Protein AF-A0A7U6Y5M6-F1 (afdb_monomer_lite)

Radius of gyration: 29.59 Å; chains: 1; bounding box: 92×68×70 Å

pLDDT: mean 80.21, std 17.43, range [28.12, 98.0]

Secondary structure (DSSP, 8-state):
--HHHHHHHHHHHHHHH----B-EE-TTS-EEBTTTB-SEEE-TTS-EEE-TTHHHHHHHTT-PPPHHHHHHHHHHHHHHH-TTSTTHHHHHHHHHHTTTT-B--SHHHHHHHHHHHHHHHHHHHHHHH-HHHHHTS-HHHHHHHHHHHHH-HHHHHHHHHHHHHHHHTT-HHHHHHHHHHHHHHTT-HHHHHHHHHHHS-TT-TTEEEPPTT--HHHHHHHHTS-HHHHHHH-TTS-TT----TT-EEEPPS-GGG-S-------------S---------PPP-HHHHHHHHHHHSPPS-HHHHHHHS-GGG--HHHHHHHHHHHHH----HHHHHHHHHHHHHHHHHHH-S---EE-TTS-EEE---PPPPPPPSSPPPPHHHHH-TTHHHHHHHHHHHHHHH-HHHHHHHHHHHHHHHTTTTSPPPP-SS---HHHHHHHHHHHHHHHHHHHHHHHHHHHHHHHHTSPPPHHHHHHHHHHHHGGGG-S-TT-THHHHHHHHHHHHHHHHH-TT--PPP-SS---HHHHHHHHHHHHHH-HHHHHHHHHHHHT--

Structure (mmCIF, N/CA/C/O backbone):
data_AF-A0A7U6Y5M6-F1
#
_entry.id   AF-A0A7U6Y5M6-F1
#
loop_
_atom_site.group_PDB
_atom_site.id
_atom_site.type_symbol
_atom_site.label_atom_id
_atom_site.label_alt_id
_atom_site.label_comp_id
_atom_site.label_asym_id
_atom_site.label_entity_id
_atom_site.label_seq_id
_atom_site.pdbx_PDB_ins_code
_atom_site.Cartn_x
_atom_site.Cartn_y
_atom_site.Cartn_z
_atom_site.occupancy
_atom_site.B_iso_or_equiv
_atom_site.auth_seq_id
_atom_site.auth_comp_id
_atom_site.auth_asym_id
_atom_site.auth_atom_id
_atom_site.pdbx_PDB_model_num
ATOM 1 N N . MET A 1 1 ? -6.487 -18.569 -28.198 1.00 54.25 1 MET A N 1
ATOM 2 C CA . MET A 1 1 ? -6.054 -18.170 -26.844 1.00 54.25 1 MET A CA 1
ATOM 3 C C . MET A 1 1 ? -6.313 -16.681 -26.712 1.00 54.25 1 MET A C 1
ATOM 5 O O . MET A 1 1 ? -5.914 -15.961 -27.619 1.00 54.25 1 MET A O 1
ATOM 9 N N . SER A 1 2 ? -7.084 -16.229 -25.718 1.00 62.69 2 SER A N 1
ATOM 10 C CA . SER A 1 2 ? -7.496 -14.820 -25.668 1.00 62.69 2 SER A CA 1
ATOM 11 C C . SER A 1 2 ? -6.313 -13.929 -25.288 1.00 62.69 2 SER A C 1
ATOM 13 O O . SER A 1 2 ? -5.571 -14.224 -24.351 1.00 62.69 2 SER A O 1
ATOM 15 N N . GLU A 1 3 ? -6.159 -12.817 -26.003 1.00 73.50 3 GLU A N 1
ATOM 16 C CA . GLU A 1 3 ? -5.214 -11.735 -25.692 1.00 73.50 3 GLU A CA 1
ATOM 17 C C . GLU A 1 3 ? -5.324 -11.286 -24.218 1.00 73.50 3 GLU A C 1
ATOM 19 O O . GLU A 1 3 ? -4.332 -10.963 -23.574 1.00 73.50 3 GLU A O 1
ATOM 24 N N . GLN A 1 4 ? -6.516 -11.430 -23.629 1.00 75.62 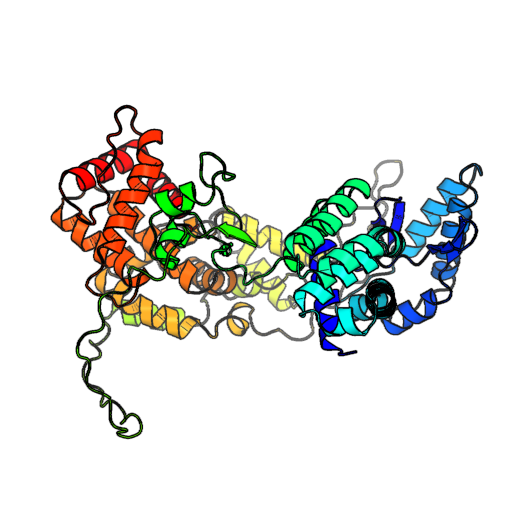4 GLN A N 1
ATOM 25 C CA . GLN A 1 4 ? -6.796 -11.185 -22.215 1.00 75.62 4 GLN A CA 1
ATOM 26 C C . GLN A 1 4 ? -5.965 -12.036 -21.233 1.00 75.62 4 GLN A C 1
ATOM 28 O O . GLN A 1 4 ? -5.521 -11.501 -20.219 1.00 75.62 4 GLN A O 1
ATOM 33 N N . ILE A 1 5 ? -5.726 -13.332 -21.491 1.00 81.94 5 ILE A N 1
ATOM 34 C CA . ILE A 1 5 ? -4.918 -14.173 -20.577 1.00 81.94 5 ILE A CA 1
ATOM 35 C C . ILE A 1 5 ? -3.446 -13.759 -20.636 1.00 81.94 5 ILE A C 1
ATOM 37 O O . ILE A 1 5 ? -2.787 -13.697 -19.598 1.00 81.94 5 ILE A O 1
ATOM 41 N N . ARG A 1 6 ? -2.942 -13.436 -21.833 1.00 85.62 6 ARG A N 1
ATOM 42 C CA . ARG A 1 6 ? -1.566 -12.963 -22.035 1.00 85.62 6 ARG A CA 1
ATOM 43 C C . ARG A 1 6 ? -1.309 -11.687 -21.232 1.00 85.62 6 ARG A C 1
ATOM 45 O O . ARG A 1 6 ? -0.311 -11.599 -20.523 1.00 85.62 6 ARG A O 1
ATOM 52 N N . ASP A 1 7 ? -2.239 -10.743 -21.294 1.00 84.69 7 ASP A N 1
ATOM 53 C CA . ASP A 1 7 ? -2.143 -9.447 -20.617 1.00 84.69 7 ASP A CA 1
ATOM 54 C C . ASP A 1 7 ? -2.184 -9.584 -19.098 1.00 84.69 7 ASP A C 1
ATOM 56 O O . ASP A 1 7 ? -1.364 -9.005 -18.382 1.00 84.69 7 ASP A O 1
ATOM 60 N N . LYS A 1 8 ? -3.104 -10.407 -18.595 1.00 85.69 8 LYS A N 1
ATOM 61 C CA . LYS A 1 8 ? -3.222 -10.669 -17.160 1.00 85.69 8 LYS A CA 1
ATOM 62 C C . LYS A 1 8 ? -2.020 -11.437 -16.619 1.00 85.69 8 LYS A C 1
ATOM 64 O O . LYS A 1 8 ? -1.556 -11.141 -15.517 1.00 85.69 8 LYS A O 1
ATOM 69 N N . LEU A 1 9 ? -1.472 -12.371 -17.397 1.00 88.06 9 LEU A N 1
ATOM 70 C CA . LEU A 1 9 ? -0.254 -13.084 -17.025 1.00 88.06 9 LEU A CA 1
ATOM 71 C C . LEU A 1 9 ? 0.956 -12.149 -17.008 1.00 88.06 9 LEU A C 1
ATOM 73 O O . LEU A 1 9 ? 1.715 -12.181 -16.043 1.00 88.06 9 LEU A O 1
ATOM 77 N N . PHE A 1 10 ? 1.096 -11.271 -18.004 1.00 88.19 10 PHE A N 1
ATOM 78 C CA . PHE A 1 10 ? 2.129 -10.235 -18.011 1.00 88.19 10 PHE A CA 1
ATOM 79 C C . PHE A 1 10 ? 2.061 -9.363 -16.748 1.00 88.19 10 PHE A C 1
ATOM 81 O O . PHE A 1 10 ? 3.054 -9.251 -16.032 1.00 88.19 10 PHE A O 1
ATOM 88 N N . ASN A 1 11 ? 0.882 -8.831 -16.410 1.00 84.44 11 ASN A N 1
ATOM 89 C CA . ASN A 1 11 ? 0.695 -8.002 -15.214 1.00 84.44 11 ASN A CA 1
ATOM 90 C C . ASN A 1 11 ? 1.017 -8.763 -13.917 1.00 84.44 11 ASN A C 1
ATOM 92 O O . ASN A 1 11 ? 1.642 -8.218 -13.006 1.00 84.44 11 ASN A O 1
ATOM 96 N N . LYS A 1 12 ? 0.644 -10.047 -13.838 1.00 82.12 12 LYS A N 1
ATOM 97 C CA . LYS A 1 12 ? 0.982 -10.899 -12.690 1.00 82.12 12 LYS A CA 1
ATOM 98 C C . LYS A 1 12 ? 2.494 -11.095 -12.554 1.00 82.12 12 LYS A C 1
ATOM 100 O O . LYS A 1 12 ? 3.031 -11.005 -11.452 1.00 82.12 12 LYS A O 1
ATOM 105 N N . LEU A 1 13 ? 3.189 -11.353 -13.661 1.00 83.38 13 LEU A N 1
ATOM 106 C CA . LEU A 1 13 ? 4.645 -11.506 -13.673 1.00 83.38 13 LEU A CA 1
ATOM 107 C C . LEU A 1 13 ? 5.350 -10.189 -13.315 1.00 83.38 13 LEU A C 1
ATOM 109 O O . LEU A 1 13 ? 6.291 -10.200 -12.519 1.00 83.38 13 LEU A O 1
ATOM 113 N N . LEU A 1 14 ? 4.846 -9.056 -13.811 1.00 77.75 14 LEU A N 1
ATOM 114 C CA . LEU A 1 14 ? 5.340 -7.720 -13.477 1.00 77.75 14 LEU A CA 1
ATOM 115 C C . LEU A 1 14 ? 5.273 -7.455 -11.963 1.00 77.75 14 LEU A C 1
ATOM 117 O O . LEU A 1 14 ? 6.246 -6.977 -11.377 1.00 77.75 14 LEU A O 1
ATOM 121 N N . GLY A 1 15 ? 4.178 -7.862 -11.308 1.00 69.19 15 GLY A N 1
ATOM 122 C CA . GLY A 1 15 ? 4.022 -7.784 -9.851 1.00 69.19 15 GLY A CA 1
ATOM 123 C C . GLY A 1 15 ? 5.043 -8.614 -9.055 1.00 69.19 15 GLY A C 1
ATOM 124 O O . GLY A 1 15 ? 5.353 -8.275 -7.914 1.00 69.19 15 GLY A O 1
ATOM 125 N N . HIS A 1 16 ? 5.610 -9.671 -9.647 1.00 68.44 16 HIS A N 1
ATOM 126 C CA . HIS A 1 16 ? 6.622 -10.524 -9.009 1.00 68.44 16 HIS A CA 1
ATOM 127 C C . HIS A 1 16 ? 8.071 -10.116 -9.284 1.00 68.44 16 HIS A C 1
ATOM 129 O O . HIS A 1 16 ? 8.954 -10.468 -8.499 1.00 68.44 16 HIS A O 1
ATOM 135 N N . GLU A 1 17 ? 8.342 -9.466 -10.413 1.00 60.34 17 GLU A N 1
ATOM 136 C CA . GLU A 1 17 ? 9.704 -9.143 -10.862 1.00 60.34 17 GLU A CA 1
ATOM 137 C C . GLU A 1 17 ? 10.083 -7.685 -10.548 1.00 60.34 17 GLU A C 1
ATOM 139 O O . GLU A 1 17 ? 11.262 -7.408 -10.308 1.00 60.34 17 GLU A O 1
ATOM 144 N N . ARG A 1 18 ? 9.078 -6.790 -10.461 1.00 60.62 18 ARG A N 1
ATOM 145 C CA . ARG A 1 18 ? 9.188 -5.323 -10.590 1.00 60.62 18 ARG A CA 1
ATOM 146 C C . ARG A 1 18 ? 9.851 -4.932 -11.919 1.00 60.62 18 ARG A C 1
ATOM 148 O O . ARG A 1 18 ? 10.771 -5.592 -12.388 1.00 60.62 18 ARG A O 1
ATOM 155 N N . HIS A 1 19 ? 9.388 -3.855 -12.552 1.00 62.59 19 HIS A N 1
ATOM 156 C CA . HIS A 1 19 ? 9.944 -3.416 -13.834 1.00 62.59 19 HIS A CA 1
ATOM 157 C C . HIS A 1 19 ? 11.448 -3.122 -13.693 1.00 62.59 19 HIS A C 1
ATOM 159 O O . HIS A 1 19 ? 11.842 -2.240 -12.928 1.00 62.59 19 HIS A O 1
ATOM 165 N N . LYS A 1 20 ? 12.291 -3.870 -14.414 1.00 76.19 20 LYS A N 1
ATOM 166 C CA . LYS A 1 20 ? 13.734 -3.623 -14.486 1.00 76.19 20 LYS A CA 1
ATOM 167 C C . LYS A 1 20 ? 14.091 -3.160 -15.895 1.00 76.19 20 LYS A C 1
ATOM 169 O O . LYS A 1 20 ? 14.182 -3.998 -16.797 1.00 76.19 20 LYS A O 1
ATOM 174 N N . PRO A 1 21 ? 14.262 -1.840 -16.087 1.00 81.94 21 PRO A N 1
ATOM 175 C CA . PRO A 1 21 ? 14.402 -1.271 -17.418 1.00 81.94 21 PRO A CA 1
ATOM 176 C C . PRO A 1 21 ? 15.711 -1.708 -18.080 1.00 81.94 21 PRO A C 1
ATOM 178 O O . PRO A 1 21 ? 15.727 -1.941 -19.279 1.00 81.94 21 PRO A O 1
ATOM 181 N N . ASN A 1 22 ? 16.784 -1.905 -17.312 1.00 89.69 22 ASN A N 1
ATOM 182 C CA . ASN A 1 22 ? 18.099 -2.314 -17.809 1.00 89.69 22 ASN A CA 1
ATOM 183 C C . ASN A 1 22 ? 18.385 -3.791 -17.511 1.00 89.69 22 ASN A C 1
ATOM 185 O O . ASN A 1 22 ? 17.726 -4.419 -16.678 1.00 89.69 22 ASN A O 1
ATOM 189 N N . PHE A 1 23 ? 19.429 -4.328 -18.147 1.00 90.38 23 PHE A N 1
ATOM 190 C CA . PHE A 1 23 ? 19.940 -5.654 -17.820 1.00 90.38 23 PHE A CA 1
ATOM 191 C C . PHE A 1 23 ? 20.352 -5.771 -16.343 1.00 90.38 23 PHE A C 1
ATOM 193 O O . PHE A 1 23 ? 21.082 -4.940 -15.805 1.00 90.38 23 PHE A O 1
ATOM 200 N N . TYR A 1 24 ? 19.921 -6.852 -15.702 1.00 85.94 24 TYR A N 1
ATOM 201 C CA . TYR A 1 24 ? 20.241 -7.229 -14.332 1.00 85.94 24 TYR A CA 1
ATOM 202 C C . TYR A 1 24 ? 20.657 -8.703 -14.265 1.00 85.94 24 TYR A C 1
ATOM 204 O O . TYR A 1 24 ? 20.214 -9.512 -15.083 1.00 85.94 24 TYR A O 1
ATOM 212 N N . PRO A 1 25 ? 21.490 -9.097 -13.288 1.00 84.19 25 PRO A N 1
ATOM 213 C CA . PRO A 1 25 ? 21.751 -10.505 -13.032 1.00 84.19 25 PRO A CA 1
ATOM 214 C C . PRO A 1 25 ? 20.525 -11.166 -12.381 1.00 84.19 25 PRO A C 1
ATOM 216 O O . PRO A 1 25 ? 20.013 -10.677 -11.370 1.00 84.19 25 PRO A O 1
ATOM 219 N N . ASP A 1 26 ? 20.060 -12.287 -12.936 1.00 80.62 26 ASP A N 1
ATOM 220 C CA . ASP A 1 26 ? 19.094 -13.164 -12.262 1.00 80.62 26 ASP A CA 1
ATOM 221 C C . ASP A 1 26 ? 19.741 -13.906 -11.071 1.00 80.62 26 ASP A C 1
ATOM 223 O O . ASP A 1 26 ? 20.935 -13.774 -10.787 1.00 80.62 26 ASP A O 1
ATOM 227 N N . LYS A 1 27 ? 18.965 -14.752 -10.381 1.00 74.06 27 LYS A N 1
ATOM 228 C CA . LYS A 1 27 ? 19.456 -15.575 -9.257 1.00 74.06 27 LYS A CA 1
ATOM 229 C C . LYS A 1 27 ? 20.600 -16.538 -9.618 1.00 74.06 27 LYS A C 1
ATOM 231 O O . LYS A 1 27 ? 21.288 -17.025 -8.729 1.00 74.06 27 LYS A O 1
ATOM 236 N N . ASN A 1 28 ? 20.802 -16.812 -10.905 1.00 74.75 28 ASN A N 1
ATOM 237 C CA . ASN A 1 28 ? 21.868 -17.655 -11.441 1.00 74.75 28 ASN A CA 1
ATOM 238 C C . ASN A 1 28 ? 22.993 -16.818 -12.096 1.00 74.75 28 ASN A C 1
ATOM 240 O O . ASN A 1 28 ? 23.880 -17.367 -12.763 1.00 74.75 28 ASN A O 1
ATOM 244 N N . GLY A 1 29 ? 22.954 -15.490 -11.943 1.00 81.50 29 GLY A N 1
ATOM 245 C CA . GLY A 1 29 ? 23.897 -14.550 -12.540 1.00 81.50 29 GLY A CA 1
ATOM 246 C C . GLY A 1 29 ? 23.823 -14.492 -14.067 1.00 81.50 29 GLY A C 1
ATOM 247 O O . GLY A 1 29 ? 24.862 -14.352 -14.715 1.00 81.50 29 GLY A O 1
ATOM 248 N N . ASN A 1 30 ? 22.651 -14.701 -14.666 1.00 87.44 30 ASN A N 1
ATOM 249 C CA . ASN A 1 30 ? 22.413 -14.524 -16.099 1.00 87.44 30 ASN A CA 1
ATOM 250 C C . ASN A 1 30 ? 21.906 -13.107 -16.371 1.00 87.44 30 ASN A C 1
ATOM 252 O O . ASN A 1 30 ? 21.040 -12.610 -15.651 1.00 87.44 30 ASN A O 1
ATOM 256 N N . ALA A 1 31 ? 22.418 -12.478 -17.429 1.00 90.69 31 ALA A N 1
ATOM 257 C CA . ALA A 1 31 ? 21.954 -11.167 -17.865 1.00 90.69 31 ALA A CA 1
ATOM 258 C C . ALA A 1 31 ? 20.494 -11.267 -18.331 1.00 90.69 31 ALA A C 1
ATOM 260 O O . ALA A 1 31 ? 20.195 -11.973 -19.290 1.00 90.69 31 ALA A O 1
ATOM 261 N N . THR A 1 32 ? 19.606 -10.577 -17.626 1.00 90.31 32 THR A N 1
ATOM 262 C CA . THR A 1 32 ? 18.147 -10.637 -17.779 1.00 90.31 32 THR A CA 1
ATOM 263 C C . THR A 1 32 ? 17.595 -9.219 -17.849 1.00 90.31 32 THR A C 1
ATOM 265 O O . THR A 1 32 ? 18.189 -8.324 -17.262 1.00 90.31 32 THR A O 1
ATOM 268 N N . ILE A 1 33 ? 16.501 -8.977 -18.565 1.00 89.94 33 ILE A N 1
ATOM 269 C CA . ILE A 1 33 ? 15.912 -7.639 -18.724 1.00 89.94 33 ILE A CA 1
ATOM 270 C C . ILE A 1 33 ? 14.379 -7.710 -18.689 1.00 89.94 33 ILE A C 1
ATOM 272 O O . ILE A 1 33 ? 13.785 -8.727 -19.053 1.00 89.94 33 ILE A O 1
ATOM 276 N N . GLY A 1 34 ? 13.722 -6.638 -18.240 1.00 87.94 34 GLY A N 1
ATOM 277 C CA . GLY A 1 34 ? 12.264 -6.557 -18.197 1.00 87.94 34 GLY A CA 1
ATOM 278 C C . GLY A 1 34 ? 11.653 -7.515 -17.183 1.00 87.94 34 GLY A C 1
ATOM 279 O O . GLY A 1 34 ? 12.014 -7.491 -16.011 1.00 87.94 34 GLY A O 1
ATOM 280 N N . VAL A 1 35 ? 10.711 -8.340 -17.642 1.00 87.25 35 VAL A N 1
ATOM 281 C CA . VAL A 1 35 ? 9.969 -9.300 -16.810 1.00 87.25 35 VAL A CA 1
ATOM 282 C C . VAL A 1 35 ? 10.605 -10.689 -16.926 1.00 87.25 35 VAL A C 1
ATOM 284 O O . VAL A 1 35 ? 9.969 -11.653 -17.345 1.00 87.25 35 VAL A O 1
ATOM 287 N N . GLY A 1 36 ? 11.897 -10.789 -16.620 1.00 84.12 36 GLY A N 1
ATOM 288 C CA . GLY A 1 36 ? 12.595 -12.077 -16.580 1.00 84.12 36 GLY A CA 1
ATOM 289 C C . GLY A 1 36 ? 13.093 -12.593 -17.932 1.00 84.12 36 GLY A C 1
ATOM 290 O O . GLY A 1 36 ? 13.440 -13.767 -18.027 1.00 84.12 36 GLY A O 1
ATOM 291 N N . TYR A 1 37 ? 13.162 -11.745 -18.964 1.00 91.19 37 TYR A N 1
ATOM 292 C CA . TYR A 1 37 ? 13.635 -12.158 -20.284 1.00 91.19 37 TYR A CA 1
ATOM 293 C C . TYR A 1 37 ? 15.157 -12.344 -20.292 1.00 91.19 37 TYR A C 1
ATOM 295 O O . TYR A 1 37 ? 15.916 -11.386 -20.107 1.00 91.19 37 TYR A O 1
ATOM 303 N N . THR A 1 38 ? 15.620 -13.570 -20.540 1.00 91.50 38 THR A N 1
ATOM 304 C CA . THR A 1 38 ? 17.051 -13.911 -20.588 1.00 91.50 38 THR A CA 1
ATOM 305 C C . THR A 1 38 ? 17.453 -14.311 -22.018 1.00 91.50 38 THR A C 1
ATOM 307 O O . THR A 1 38 ? 17.076 -15.395 -22.469 1.00 91.50 38 THR A O 1
ATOM 310 N N . PRO A 1 39 ? 18.254 -13.506 -22.747 1.00 92.94 39 PRO A N 1
ATOM 311 C CA . PRO A 1 39 ? 18.650 -13.803 -24.129 1.00 92.94 39 PRO A CA 1
ATOM 312 C C . PRO A 1 39 ? 19.677 -14.935 -24.258 1.00 92.94 39 PRO A C 1
ATOM 314 O O . PRO A 1 39 ? 19.813 -15.509 -25.335 1.00 92.94 39 PRO A O 1
ATOM 317 N N . VAL A 1 40 ? 20.405 -15.268 -23.186 1.00 93.50 40 VAL A N 1
ATOM 318 C CA . VAL A 1 40 ? 21.421 -16.333 -23.172 1.00 93.50 40 VAL A CA 1
ATOM 319 C C . VAL A 1 40 ? 20.975 -17.447 -22.238 1.00 93.50 40 VAL A C 1
ATOM 321 O O . VAL A 1 40 ? 20.939 -17.277 -21.021 1.00 93.50 40 VAL A O 1
ATOM 324 N N . VAL A 1 41 ? 20.650 -18.604 -22.807 1.00 88.00 41 VAL A N 1
ATOM 325 C CA . VAL A 1 41 ? 20.038 -19.720 -22.076 1.00 88.00 41 VAL A CA 1
ATOM 326 C C . VAL A 1 41 ? 20.780 -21.025 -22.302 1.00 88.00 41 VAL A C 1
ATOM 328 O O . VAL A 1 41 ? 21.513 -21.208 -23.275 1.00 88.00 41 VAL A O 1
ATOM 331 N N . LYS A 1 42 ? 20.571 -21.970 -21.388 1.00 83.00 42 LYS A N 1
ATOM 332 C CA . LYS A 1 42 ? 21.130 -23.316 -21.480 1.00 83.00 42 LYS A CA 1
ATOM 333 C C . LYS A 1 42 ? 20.279 -24.165 -22.431 1.00 83.00 42 LYS A C 1
ATOM 335 O O . LYS A 1 42 ? 19.129 -24.476 -22.135 1.00 83.00 42 LYS A O 1
ATOM 340 N N . GLY A 1 43 ? 20.837 -24.519 -23.585 1.00 73.06 43 GLY A N 1
ATOM 341 C CA . GLY A 1 43 ? 20.192 -25.346 -24.602 1.00 73.06 43 GLY A CA 1
ATOM 342 C C . GLY A 1 43 ? 20.183 -26.845 -24.283 1.00 73.06 43 GLY A C 1
ATOM 343 O O . GLY A 1 43 ? 20.726 -27.304 -23.275 1.00 73.06 43 GLY A O 1
ATOM 344 N N . GLN A 1 44 ? 19.597 -27.631 -25.194 1.00 58.94 44 GLN A N 1
ATOM 345 C CA . GLN A 1 44 ? 19.690 -29.096 -25.166 1.00 58.94 44 GLN A CA 1
ATOM 346 C C . GLN A 1 44 ? 21.163 -29.541 -25.173 1.00 58.94 44 GLN A C 1
ATOM 348 O O . GLN A 1 44 ? 21.964 -29.021 -25.945 1.00 58.94 44 GLN A O 1
ATOM 353 N N . GLY A 1 45 ? 21.521 -30.467 -24.278 1.00 65.50 45 GLY A N 1
ATOM 354 C CA . GLY A 1 45 ? 22.911 -30.898 -24.056 1.00 65.50 45 GLY A CA 1
ATOM 355 C C . GLY A 1 45 ? 23.676 -30.082 -23.007 1.00 65.50 45 GLY A C 1
ATOM 356 O O . GLY A 1 45 ? 24.816 -30.401 -22.695 1.00 65.50 45 GLY A O 1
ATOM 357 N N . GLY A 1 46 ? 23.053 -29.055 -22.418 1.00 77.94 46 GLY A N 1
ATOM 358 C CA . GLY A 1 46 ? 23.637 -28.295 -21.314 1.00 77.94 46 GLY A CA 1
ATOM 359 C C . GLY A 1 46 ? 24.592 -27.173 -21.731 1.00 77.94 46 GLY A C 1
ATOM 360 O O . GLY A 1 46 ? 25.244 -26.594 -20.864 1.00 77.94 46 GLY A O 1
ATOM 361 N N . VAL A 1 47 ? 24.647 -26.852 -23.023 1.00 86.88 47 VAL A N 1
ATOM 362 C CA . VAL A 1 47 ? 25.488 -25.791 -23.593 1.00 86.88 47 VAL A CA 1
ATOM 363 C C . VAL A 1 47 ? 24.730 -24.465 -23.591 1.00 86.88 47 VAL A C 1
ATOM 365 O O . VAL A 1 47 ? 23.578 -24.405 -24.023 1.00 86.88 47 VAL A O 1
ATOM 368 N N . TRP A 1 48 ? 25.362 -23.399 -23.111 1.00 90.50 48 TRP A N 1
ATOM 369 C CA . TRP A 1 48 ? 24.829 -22.039 -23.158 1.00 90.50 48 TRP A CA 1
ATOM 370 C C . TRP A 1 48 ? 24.904 -21.472 -24.570 1.00 90.50 48 TRP A C 1
ATOM 372 O O . TRP A 1 48 ? 25.930 -21.605 -25.237 1.00 90.50 48 TRP A O 1
ATOM 382 N N . LYS A 1 49 ? 23.822 -20.842 -25.021 1.00 93.38 49 LYS A N 1
ATOM 383 C CA . LYS A 1 49 ? 23.726 -20.214 -26.341 1.00 93.38 49 LYS A CA 1
ATOM 384 C C . LYS A 1 49 ? 22.780 -19.021 -26.308 1.00 93.38 49 LYS A C 1
ATOM 386 O O . LYS A 1 49 ? 21.888 -18.957 -25.459 1.00 93.38 49 LYS A O 1
ATOM 391 N N . VAL A 1 50 ? 22.958 -18.106 -27.254 1.00 92.75 50 VAL A N 1
ATOM 392 C CA . VAL A 1 50 ? 21.989 -17.039 -27.506 1.00 92.75 50 VAL A CA 1
ATOM 393 C C . VAL A 1 50 ? 20.704 -17.663 -28.053 1.00 92.75 50 VAL A C 1
ATOM 395 O O . VAL A 1 50 ? 20.744 -18.597 -28.862 1.00 92.75 50 VAL A O 1
ATOM 398 N N . ARG A 1 51 ? 19.551 -17.184 -27.587 1.00 89.06 51 ARG A N 1
ATOM 399 C CA . ARG A 1 51 ? 18.253 -17.567 -28.141 1.00 89.06 51 ARG A CA 1
ATOM 400 C C . ARG A 1 51 ? 18.209 -17.198 -29.628 1.00 89.06 51 ARG A C 1
ATOM 402 O O . ARG A 1 51 ? 18.487 -16.043 -29.952 1.00 89.06 51 ARG A O 1
ATOM 409 N N . PRO A 1 52 ? 17.838 -18.118 -30.534 1.00 88.44 52 PRO A N 1
ATOM 410 C CA . PRO A 1 52 ? 17.736 -17.786 -31.954 1.00 88.44 52 PRO A CA 1
ATOM 411 C C . PRO A 1 52 ? 16.675 -16.705 -32.216 1.00 88.44 52 PRO A C 1
ATOM 413 O O . PRO A 1 52 ? 16.800 -15.928 -33.157 1.00 88.44 52 PRO A O 1
ATOM 416 N N . GLU A 1 53 ? 15.659 -16.620 -31.357 1.00 89.88 53 GLU A N 1
ATOM 417 C CA . GLU A 1 53 ? 14.619 -15.594 -31.372 1.00 89.88 53 GLU A CA 1
ATOM 418 C C . GLU A 1 53 ? 15.034 -14.239 -30.772 1.00 89.88 53 GLU A C 1
ATOM 420 O O . GLU A 1 53 ? 14.310 -13.270 -30.981 1.00 89.88 53 GLU A O 1
ATOM 425 N N . ALA A 1 54 ? 16.194 -14.123 -30.105 1.00 91.12 54 ALA A N 1
ATOM 426 C CA . ALA A 1 54 ? 16.547 -12.926 -29.331 1.00 91.12 54 ALA A CA 1
ATOM 427 C C . ALA A 1 54 ? 16.439 -11.631 -30.138 1.00 91.12 54 ALA A C 1
ATOM 429 O O . ALA A 1 54 ? 15.790 -10.675 -29.723 1.00 91.12 54 ALA A O 1
ATOM 430 N N . GLU A 1 55 ? 17.037 -11.599 -31.327 1.00 92.75 55 GLU A N 1
ATOM 431 C CA . GLU A 1 55 ? 16.984 -10.413 -32.179 1.00 92.75 55 GLU A CA 1
ATOM 432 C C . GLU A 1 55 ? 15.555 -10.058 -32.609 1.00 92.75 55 GLU A C 1
ATOM 434 O O . GLU A 1 55 ? 15.203 -8.878 -32.660 1.00 92.75 55 GLU A O 1
ATOM 439 N N . ALA A 1 56 ? 14.729 -11.064 -32.897 1.00 92.12 56 ALA A N 1
ATOM 440 C CA . ALA A 1 56 ? 13.341 -10.850 -33.278 1.00 92.12 56 ALA A CA 1
ATOM 441 C C . ALA A 1 56 ? 12.511 -10.315 -32.103 1.00 92.12 56 ALA A C 1
ATOM 443 O O . ALA A 1 56 ? 11.701 -9.413 -32.309 1.00 92.12 56 ALA A O 1
ATOM 444 N N . ASP A 1 57 ? 12.743 -10.817 -30.890 1.00 93.38 57 ASP A N 1
ATOM 445 C CA . ASP A 1 57 ? 12.032 -10.386 -29.684 1.00 93.38 57 ASP A CA 1
ATOM 446 C C . ASP A 1 57 ? 12.403 -8.937 -29.313 1.00 93.38 57 ASP A C 1
ATOM 448 O O . ASP A 1 57 ? 11.520 -8.107 -29.089 1.00 93.38 57 ASP A O 1
ATOM 452 N N . PHE A 1 58 ? 13.694 -8.575 -29.354 1.00 95.19 58 PHE A N 1
ATOM 453 C CA . PHE A 1 58 ? 14.128 -7.183 -29.156 1.00 95.19 58 PHE A CA 1
ATOM 454 C C . PHE A 1 58 ? 13.562 -6.252 -30.233 1.00 95.19 58 PHE A C 1
ATOM 456 O O . PHE A 1 58 ? 13.057 -5.173 -29.916 1.00 95.19 58 PHE A O 1
ATOM 463 N N . LYS A 1 59 ? 13.557 -6.686 -31.499 1.00 94.06 59 LYS A N 1
ATOM 464 C CA . LYS A 1 59 ? 12.954 -5.918 -32.594 1.00 94.06 59 LYS A CA 1
ATOM 465 C C . LYS A 1 59 ? 11.447 -5.727 -32.399 1.00 94.06 59 LYS A C 1
ATOM 467 O O . LYS A 1 59 ? 10.951 -4.630 -32.648 1.00 94.06 59 LYS A O 1
ATOM 472 N N . ALA A 1 60 ? 10.727 -6.752 -31.940 1.00 91.31 60 ALA A N 1
ATOM 473 C CA . ALA A 1 60 ? 9.301 -6.660 -31.622 1.00 91.31 60 ALA A CA 1
ATOM 474 C C . ALA A 1 60 ? 9.030 -5.670 -30.476 1.00 91.31 60 ALA A C 1
ATOM 476 O O . ALA A 1 60 ? 8.027 -4.960 -30.503 1.00 91.31 60 ALA A O 1
ATOM 477 N N . ALA A 1 61 ? 9.961 -5.557 -29.526 1.00 92.88 61 ALA A N 1
ATOM 478 C CA . ALA A 1 61 ? 9.951 -4.543 -28.475 1.00 92.88 61 ALA A CA 1
ATOM 479 C C . ALA A 1 61 ? 10.401 -3.143 -28.941 1.00 92.88 61 ALA A C 1
ATOM 481 O O . ALA A 1 61 ? 10.500 -2.226 -28.130 1.00 92.88 61 ALA A O 1
ATOM 482 N N . GLY A 1 62 ? 10.689 -2.939 -30.230 1.00 93.94 62 GLY A N 1
ATOM 483 C CA . GLY A 1 62 ? 11.182 -1.658 -30.748 1.00 93.94 62 GLY A CA 1
ATOM 484 C C . GLY A 1 62 ? 12.619 -1.331 -30.321 1.00 93.94 62 GLY A C 1
ATOM 485 O O . GLY A 1 62 ? 13.027 -0.174 -30.373 1.00 93.94 62 GLY A O 1
ATOM 486 N N . ILE A 1 63 ? 13.390 -2.335 -29.897 1.00 93.50 63 ILE A N 1
ATOM 487 C CA . ILE A 1 63 ? 14.786 -2.204 -29.475 1.00 93.50 63 ILE A CA 1
ATOM 488 C C . ILE A 1 63 ? 15.683 -2.744 -30.592 1.00 93.50 63 ILE A C 1
ATOM 490 O O . ILE A 1 63 ? 15.607 -3.911 -30.976 1.00 93.50 63 ILE A O 1
ATOM 494 N N . THR A 1 64 ? 16.564 -1.895 -31.121 1.00 94.00 64 THR A N 1
ATOM 495 C CA . THR A 1 64 ? 17.513 -2.300 -32.168 1.00 94.00 64 THR A CA 1
ATOM 496 C C . THR A 1 64 ? 18.827 -2.750 -31.540 1.00 94.00 64 THR A C 1
ATOM 498 O O . THR A 1 64 ? 19.529 -1.959 -30.913 1.00 94.00 64 THR A O 1
ATOM 501 N N . LEU A 1 65 ? 19.188 -4.020 -31.727 1.00 93.00 65 LEU A N 1
ATOM 502 C CA . LEU A 1 65 ? 20.468 -4.548 -31.257 1.00 93.00 65 LEU A CA 1
ATOM 503 C C . LEU A 1 65 ? 21.606 -4.166 -32.208 1.00 93.00 65 LEU A C 1
ATOM 505 O O . LEU A 1 65 ? 21.596 -4.531 -33.387 1.00 93.00 65 LEU A O 1
ATOM 509 N N . SER A 1 66 ? 22.625 -3.487 -31.679 1.00 95.44 66 SER A N 1
ATOM 510 C CA . SER A 1 66 ? 23.867 -3.220 -32.402 1.00 95.44 66 SER A CA 1
ATOM 511 C C . SER A 1 66 ? 24.674 -4.511 -32.610 1.00 95.44 66 SER A C 1
ATOM 513 O O . SER A 1 66 ? 24.447 -5.530 -31.950 1.00 95.44 66 SER A O 1
ATOM 515 N N . LYS A 1 67 ? 25.676 -4.474 -33.500 1.00 94.31 67 LYS A N 1
ATOM 516 C CA . LYS A 1 67 ? 26.632 -5.587 -33.657 1.00 94.31 67 LYS A CA 1
ATOM 517 C C . LYS A 1 67 ? 27.332 -5.914 -32.330 1.00 94.31 67 LYS A C 1
ATOM 519 O O . LYS A 1 67 ? 27.542 -7.084 -32.026 1.00 94.31 67 LYS A O 1
ATOM 524 N N . THR A 1 68 ? 27.630 -4.886 -31.538 1.00 94.44 68 THR A N 1
ATOM 525 C CA . THR A 1 68 ? 28.245 -5.011 -30.214 1.00 94.44 68 THR A CA 1
ATOM 526 C C . THR A 1 68 ? 27.330 -5.743 -29.236 1.00 94.44 68 THR A C 1
ATOM 528 O O . THR A 1 68 ? 27.803 -6.629 -28.536 1.00 94.44 68 THR A O 1
ATOM 531 N N . HIS A 1 69 ? 26.022 -5.461 -29.231 1.00 95.69 69 HIS A N 1
ATOM 532 C CA . HIS A 1 69 ? 25.071 -6.138 -28.333 1.00 95.69 69 HIS A CA 1
ATOM 533 C C . HIS A 1 69 ? 24.957 -7.628 -28.655 1.00 95.69 69 HIS A C 1
ATOM 535 O O . HIS A 1 69 ? 24.992 -8.474 -27.766 1.00 95.69 69 HIS A O 1
ATOM 541 N N . LYS A 1 70 ? 24.877 -7.962 -29.948 1.00 95.69 70 LYS A N 1
ATOM 542 C CA . LYS A 1 70 ? 24.834 -9.360 -30.393 1.00 95.69 70 LYS A CA 1
ATOM 543 C C . LYS A 1 70 ? 26.112 -10.100 -30.003 1.00 95.69 70 LYS A C 1
ATOM 545 O O . LYS A 1 70 ? 26.043 -11.208 -29.484 1.00 95.69 70 LYS A O 1
ATOM 550 N N . GLN A 1 71 ? 27.270 -9.463 -30.189 1.00 96.25 71 GLN A N 1
ATOM 551 C CA . GLN A 1 71 ? 28.547 -10.025 -29.756 1.00 96.25 71 GLN A CA 1
ATOM 552 C C . GLN A 1 71 ? 28.614 -10.193 -28.232 1.00 96.25 71 GLN A C 1
ATOM 554 O O . GLN A 1 71 ? 29.114 -11.209 -27.764 1.00 96.25 71 GLN A O 1
ATOM 559 N N . ALA A 1 72 ? 28.072 -9.254 -27.455 1.00 96.69 72 ALA A N 1
ATOM 560 C CA . ALA A 1 72 ? 28.011 -9.374 -26.003 1.00 96.69 72 ALA A CA 1
ATOM 561 C C . ALA A 1 72 ? 27.223 -10.622 -25.563 1.00 96.69 72 ALA A C 1
ATOM 563 O O . ALA A 1 72 ? 27.672 -11.345 -24.676 1.00 96.69 72 ALA A O 1
ATOM 564 N N . PHE A 1 73 ? 26.100 -10.945 -26.214 1.00 96.81 73 PHE A N 1
ATOM 565 C CA . PHE A 1 73 ? 25.372 -12.187 -25.923 1.00 96.81 73 PHE A CA 1
ATOM 566 C C . PHE A 1 73 ? 26.206 -13.447 -26.204 1.00 96.81 73 PHE A C 1
ATOM 568 O O . PHE A 1 73 ? 26.186 -14.383 -25.401 1.00 96.81 73 PHE A O 1
ATOM 575 N N . GLU A 1 74 ? 26.981 -13.462 -27.290 1.00 96.69 74 GLU A N 1
ATOM 576 C CA . GLU A 1 74 ? 27.892 -14.572 -27.604 1.00 96.69 74 GLU A CA 1
ATOM 577 C C . GLU A 1 74 ? 29.031 -14.695 -26.578 1.00 96.69 74 GLU A C 1
ATOM 579 O O . GLU A 1 74 ? 29.352 -15.797 -26.132 1.00 96.69 74 GLU A O 1
ATOM 584 N N . GLU A 1 75 ? 29.608 -13.577 -26.126 1.00 96.50 75 GLU A N 1
ATOM 585 C CA . GLU A 1 75 ? 30.648 -13.578 -25.086 1.00 96.50 75 GLU A CA 1
ATOM 586 C C . GLU A 1 75 ? 30.106 -14.048 -23.725 1.00 96.50 75 GLU A C 1
ATOM 588 O O . GLU A 1 75 ? 30.788 -14.782 -23.003 1.00 96.50 75 GLU A O 1
ATOM 593 N N . LEU A 1 76 ? 28.858 -13.702 -23.383 1.00 95.38 76 LEU A N 1
ATOM 594 C CA . LEU A 1 76 ? 28.174 -14.240 -22.202 1.00 95.38 76 LEU A CA 1
ATOM 595 C C . LEU A 1 76 ? 27.982 -15.761 -22.306 1.00 95.38 76 LEU A C 1
ATOM 597 O O . LEU A 1 76 ? 28.229 -16.479 -21.332 1.00 95.38 76 LEU A O 1
ATOM 601 N N . ALA A 1 77 ? 27.580 -16.267 -23.476 1.00 94.06 77 ALA A N 1
ATOM 602 C CA . ALA A 1 77 ? 27.454 -17.704 -23.716 1.00 94.06 77 ALA A CA 1
ATOM 603 C C . ALA A 1 77 ? 28.817 -18.413 -23.617 1.00 94.06 77 ALA A C 1
ATOM 605 O O . ALA A 1 77 ? 28.934 -19.446 -22.952 1.00 94.06 77 ALA A O 1
ATOM 606 N N . TYR A 1 78 ? 29.864 -17.833 -24.212 1.00 94.75 78 TYR A N 1
ATOM 607 C CA . TYR A 1 78 ? 31.234 -18.338 -24.124 1.00 94.75 78 TYR A CA 1
ATOM 608 C C . TYR A 1 78 ? 31.714 -18.430 -22.674 1.00 94.75 78 TYR A C 1
ATOM 610 O O . TYR A 1 78 ? 32.178 -19.496 -22.259 1.00 94.75 78 TYR A O 1
ATOM 618 N N . ALA A 1 79 ? 31.569 -17.358 -21.889 1.00 93.75 79 ALA A N 1
ATOM 619 C CA . ALA A 1 79 ? 32.007 -17.321 -20.495 1.00 93.75 79 ALA A CA 1
ATOM 620 C C . ALA A 1 79 ? 31.295 -18.386 -19.643 1.00 93.75 79 ALA A C 1
ATOM 622 O O . ALA A 1 79 ? 31.932 -19.073 -18.842 1.00 93.75 79 ALA A O 1
ATOM 623 N N . LYS A 1 80 ? 29.989 -18.591 -19.867 1.00 91.62 80 LYS A N 1
ATOM 624 C CA . LYS A 1 80 ? 29.194 -19.615 -19.168 1.00 91.62 80 LYS A CA 1
ATOM 625 C C . LYS A 1 80 ? 29.571 -21.047 -19.566 1.00 91.62 80 LYS A C 1
ATOM 627 O O . LYS A 1 80 ? 29.498 -21.943 -18.726 1.00 91.62 80 LYS A O 1
ATOM 632 N N . ASN A 1 81 ? 29.986 -21.272 -20.813 1.00 93.31 81 ASN A N 1
ATOM 633 C CA . ASN A 1 81 ? 30.486 -22.572 -21.276 1.00 93.31 81 ASN A CA 1
ATOM 634 C C . ASN A 1 81 ? 31.932 -22.850 -20.840 1.00 93.31 81 ASN A C 1
ATOM 636 O O . ASN A 1 81 ? 32.314 -24.011 -20.709 1.00 93.31 81 ASN A O 1
ATOM 640 N N . ASN A 1 82 ? 32.725 -21.806 -20.579 1.00 93.88 82 ASN A N 1
ATOM 641 C CA . ASN A 1 82 ? 34.154 -21.906 -20.279 1.00 93.88 82 ASN A CA 1
ATOM 642 C C . ASN A 1 82 ? 34.523 -21.233 -18.941 1.00 93.88 82 ASN A C 1
ATOM 644 O O . ASN A 1 82 ? 35.425 -20.397 -18.906 1.00 93.88 82 ASN A O 1
ATOM 648 N N . PRO A 1 83 ? 33.907 -21.609 -17.804 1.00 90.12 83 PRO A N 1
ATOM 649 C CA . PRO A 1 83 ? 34.070 -20.886 -16.537 1.00 90.12 83 PRO A CA 1
ATOM 650 C C . PRO A 1 83 ? 35.494 -20.936 -15.958 1.00 90.12 83 PRO A C 1
ATOM 652 O O . PRO A 1 83 ? 35.825 -20.159 -15.070 1.00 90.12 83 PRO A O 1
ATOM 655 N N . LYS A 1 84 ? 36.341 -21.862 -16.432 1.00 93.38 84 LYS A N 1
ATOM 656 C CA . LYS A 1 84 ? 37.747 -22.003 -16.013 1.00 93.38 84 LYS A CA 1
ATOM 657 C C . LYS A 1 84 ? 38.732 -21.252 -16.917 1.00 93.38 84 LYS A C 1
ATOM 659 O O . LYS A 1 84 ? 39.928 -21.255 -16.625 1.00 93.38 84 LYS A O 1
ATOM 664 N N . ALA A 1 85 ? 38.275 -20.661 -18.023 1.00 94.12 85 ALA A N 1
ATOM 665 C CA . ALA A 1 85 ? 39.148 -19.878 -18.888 1.00 94.12 85 ALA A CA 1
ATOM 666 C C . ALA A 1 85 ? 39.587 -18.596 -18.163 1.00 94.12 85 ALA A C 1
ATOM 668 O O . ALA A 1 85 ? 38.785 -17.948 -17.490 1.00 94.12 85 ALA A O 1
ATOM 669 N N . LYS A 1 86 ? 40.870 -18.233 -18.291 1.00 92.12 86 LYS A N 1
ATOM 670 C CA . LYS A 1 86 ? 41.468 -17.098 -17.562 1.00 92.12 86 LYS A CA 1
ATOM 671 C C . LYS A 1 86 ? 40.792 -15.757 -17.876 1.00 92.12 86 LYS A C 1
ATOM 673 O O . LYS A 1 86 ? 40.798 -14.868 -17.037 1.00 92.12 86 LYS A O 1
ATOM 678 N N . ASP A 1 87 ? 40.207 -15.635 -19.063 1.00 92.88 87 ASP A N 1
ATOM 679 C CA . ASP A 1 87 ? 39.544 -14.440 -19.583 1.00 92.88 87 ASP A CA 1
ATOM 680 C C . ASP A 1 87 ? 38.009 -14.474 -19.444 1.00 92.88 87 ASP A C 1
ATOM 682 O O . ASP A 1 87 ? 37.347 -13.492 -19.775 1.00 92.88 87 ASP A O 1
ATOM 686 N N . ALA A 1 88 ? 37.414 -15.561 -18.933 1.00 88.56 88 ALA A N 1
ATOM 687 C CA . ALA A 1 88 ? 35.957 -15.722 -18.869 1.00 88.56 88 ALA A CA 1
ATOM 688 C C . ALA A 1 88 ? 35.269 -14.624 -18.042 1.00 88.56 88 ALA A C 1
ATOM 690 O O . ALA A 1 88 ? 34.264 -14.059 -18.474 1.00 88.56 88 ALA A O 1
ATOM 691 N N . ALA A 1 89 ? 35.826 -14.284 -16.875 1.00 88.69 89 ALA A N 1
ATOM 692 C CA . ALA A 1 89 ? 35.273 -13.248 -16.002 1.00 88.69 89 ALA A CA 1
ATOM 693 C C . ALA A 1 89 ? 35.380 -11.843 -16.622 1.00 88.69 89 ALA A C 1
ATOM 695 O O . ALA A 1 89 ? 34.448 -11.045 -16.518 1.00 88.69 89 ALA A O 1
ATOM 696 N N . GLU A 1 90 ? 36.492 -11.549 -17.300 1.00 91.81 90 GLU A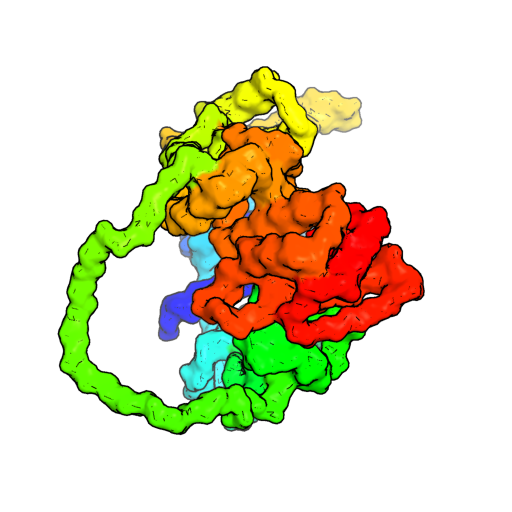 N 1
ATOM 697 C CA . GLU A 1 90 ? 36.700 -10.272 -17.988 1.00 91.81 90 GLU A CA 1
ATOM 698 C C . GLU A 1 90 ? 35.747 -10.123 -19.177 1.00 91.81 90 GLU A C 1
ATOM 700 O O . GLU A 1 90 ? 35.094 -9.088 -19.320 1.00 91.81 90 GLU A O 1
ATOM 705 N N . ARG A 1 91 ? 35.596 -11.181 -19.984 1.00 92.69 91 ARG A N 1
ATOM 706 C CA . ARG A 1 91 ? 34.637 -11.224 -21.095 1.00 92.69 91 ARG A CA 1
ATOM 707 C C . ARG A 1 91 ? 33.205 -11.053 -20.615 1.00 92.69 91 ARG A C 1
ATOM 709 O O . ARG A 1 91 ? 32.482 -10.245 -21.185 1.00 92.69 91 ARG A O 1
ATOM 716 N N . GLN A 1 92 ? 32.812 -11.744 -19.543 1.00 90.94 92 GLN A N 1
ATOM 717 C CA . GLN A 1 92 ? 31.480 -11.598 -18.957 1.00 90.94 92 GLN A CA 1
ATOM 718 C C . GLN A 1 92 ? 31.226 -10.163 -18.484 1.00 90.94 92 GLN A C 1
ATOM 720 O O . GLN A 1 92 ? 30.161 -9.608 -18.759 1.00 90.94 92 GLN A O 1
ATOM 725 N N . LYS A 1 93 ? 32.197 -9.550 -17.796 1.00 89.75 93 LYS A N 1
ATOM 726 C CA . LYS A 1 93 ? 32.088 -8.161 -17.341 1.00 89.75 93 LYS A CA 1
ATOM 727 C C . LYS A 1 93 ? 31.944 -7.204 -18.525 1.00 89.75 93 LYS A C 1
ATOM 729 O O . LYS A 1 93 ? 30.970 -6.466 -18.586 1.00 89.75 93 LYS A O 1
ATOM 734 N N . LYS A 1 94 ? 32.851 -7.288 -19.503 1.00 92.12 94 LYS A N 1
ATOM 735 C CA . LYS A 1 94 ? 32.832 -6.447 -20.708 1.00 92.12 94 LYS A CA 1
ATOM 736 C C . LYS A 1 94 ? 31.532 -6.601 -21.496 1.00 92.12 94 LYS A C 1
ATOM 738 O O . LYS A 1 94 ? 30.971 -5.606 -21.938 1.00 92.12 94 LYS A O 1
ATOM 743 N N . ALA A 1 95 ? 31.052 -7.831 -21.656 1.00 92.44 95 ALA A N 1
ATOM 744 C CA . ALA A 1 95 ? 29.787 -8.104 -22.319 1.00 92.44 95 ALA A CA 1
ATOM 745 C C . ALA A 1 95 ? 28.605 -7.502 -21.549 1.00 92.44 95 ALA A C 1
ATOM 747 O O . ALA A 1 95 ? 27.712 -6.930 -22.155 1.00 92.44 95 ALA A O 1
ATOM 748 N N . THR A 1 96 ? 28.614 -7.567 -20.216 1.00 89.00 96 THR A N 1
ATOM 749 C CA . THR A 1 96 ? 27.568 -6.941 -19.391 1.00 89.00 96 THR A CA 1
ATOM 750 C C . THR A 1 96 ? 27.592 -5.416 -19.528 1.00 89.00 96 THR A C 1
ATOM 752 O O . THR A 1 96 ? 26.542 -4.812 -19.728 1.00 89.00 96 THR A O 1
ATOM 755 N N . ASP A 1 97 ? 28.779 -4.799 -19.514 1.00 88.06 97 ASP A N 1
ATOM 756 C CA . ASP A 1 97 ? 28.948 -3.352 -19.713 1.00 88.06 97 ASP A CA 1
ATOM 757 C C . ASP A 1 97 ? 28.427 -2.911 -21.096 1.00 88.06 97 ASP A C 1
ATOM 759 O O . ASP A 1 97 ? 27.773 -1.879 -21.222 1.00 88.06 97 ASP A O 1
ATOM 763 N N . GLN A 1 98 ? 28.659 -3.729 -22.130 1.00 89.94 98 GLN A N 1
ATOM 764 C CA . GLN A 1 98 ? 28.174 -3.513 -23.500 1.00 89.94 98 GLN A CA 1
ATOM 765 C C . GLN A 1 98 ? 26.656 -3.643 -23.667 1.00 89.94 98 GLN A C 1
ATOM 767 O O . GLN A 1 98 ? 26.151 -3.282 -24.723 1.00 89.94 98 GLN A O 1
ATOM 772 N N . LEU A 1 99 ? 25.945 -4.192 -22.682 1.00 90.44 99 LEU A N 1
ATOM 773 C CA . LEU A 1 99 ? 24.483 -4.274 -22.680 1.00 90.44 99 LEU A CA 1
ATOM 774 C C . LEU A 1 99 ? 23.839 -3.152 -21.854 1.00 90.44 99 LEU A C 1
ATOM 776 O O . LEU A 1 99 ? 22.614 -3.052 -21.816 1.00 90.44 99 LEU A O 1
ATOM 780 N N . GLY A 1 100 ? 24.641 -2.331 -21.166 1.00 84.06 100 GLY A N 1
ATOM 781 C CA . GLY A 1 100 ? 24.156 -1.332 -20.213 1.00 84.06 100 GLY A CA 1
ATOM 782 C C . GLY A 1 100 ? 23.349 -0.189 -20.836 1.00 84.06 100 GLY A C 1
ATOM 783 O O . GLY A 1 100 ? 22.566 0.447 -20.133 1.00 84.06 100 GLY A O 1
ATOM 784 N N . ASP A 1 101 ? 23.504 0.054 -22.139 1.00 85.44 101 ASP A N 1
ATOM 785 C CA . ASP A 1 101 ? 22.759 1.053 -22.913 1.00 85.44 101 ASP A CA 1
ATOM 786 C C . ASP A 1 101 ? 21.412 0.533 -23.447 1.00 85.44 101 ASP A C 1
ATOM 788 O O . ASP A 1 101 ? 20.589 1.319 -23.924 1.00 85.44 101 ASP A O 1
ATOM 792 N N . ILE A 1 102 ? 21.144 -0.773 -23.335 1.00 88.75 102 ILE A N 1
ATOM 793 C CA . ILE A 1 102 ? 19.830 -1.341 -23.630 1.00 88.75 102 ILE A CA 1
ATOM 794 C C . ILE A 1 102 ? 18.911 -1.101 -22.433 1.00 88.75 102 ILE A C 1
ATOM 796 O O . ILE A 1 102 ? 19.135 -1.630 -21.340 1.00 88.75 102 ILE A O 1
ATOM 800 N N . ALA A 1 103 ? 17.835 -0.354 -22.675 1.00 89.25 103 ALA A N 1
ATOM 801 C CA . ALA A 1 103 ? 16.782 -0.127 -21.700 1.00 89.25 103 ALA A CA 1
ATOM 802 C C . ALA A 1 103 ? 15.381 -0.275 -22.310 1.00 89.25 103 ALA A C 1
ATOM 804 O O . ALA A 1 103 ? 15.115 0.184 -23.424 1.00 89.25 103 ALA A O 1
ATOM 805 N N . ILE A 1 104 ? 14.486 -0.892 -21.545 1.00 84.50 104 ILE A N 1
ATOM 806 C CA . ILE A 1 104 ? 13.038 -0.893 -21.747 1.00 84.50 104 ILE A CA 1
ATOM 807 C C . ILE A 1 104 ? 12.487 0.420 -21.184 1.00 84.50 104 ILE A C 1
ATOM 809 O O . ILE A 1 104 ? 12.835 0.816 -20.074 1.00 84.50 104 ILE A O 1
ATOM 813 N N . ARG A 1 105 ? 11.649 1.104 -21.962 1.00 83.50 105 ARG A N 1
ATOM 814 C CA . ARG A 1 105 ? 11.125 2.443 -21.653 1.00 83.50 105 ARG A CA 1
ATOM 815 C C . ARG A 1 105 ? 9.702 2.428 -21.112 1.00 83.50 105 ARG A C 1
ATOM 817 O O . ARG A 1 105 ? 9.301 3.380 -20.456 1.00 83.50 105 ARG A O 1
ATOM 824 N N . ASP A 1 106 ? 8.947 1.376 -21.407 1.00 82.81 106 ASP A N 1
ATOM 825 C CA . ASP A 1 106 ? 7.557 1.233 -20.993 1.00 82.81 106 ASP A CA 1
ATOM 826 C C . ASP A 1 106 ? 7.139 -0.246 -20.908 1.00 82.81 106 ASP A C 1
ATOM 828 O O . ASP A 1 106 ? 7.843 -1.167 -21.346 1.00 82.81 106 ASP A O 1
ATOM 832 N N . ASP A 1 107 ? 5.953 -0.481 -20.349 1.00 83.56 107 ASP A N 1
ATOM 833 C CA . ASP A 1 107 ? 5.392 -1.824 -20.222 1.00 83.56 107 ASP A CA 1
ATOM 834 C C . ASP A 1 107 ? 5.032 -2.451 -21.574 1.00 83.56 107 ASP A C 1
ATOM 836 O O . ASP A 1 107 ? 5.004 -3.675 -21.690 1.00 83.56 107 ASP A O 1
ATOM 840 N N . LYS A 1 108 ? 4.822 -1.655 -22.631 1.00 88.88 108 LYS A N 1
ATOM 841 C CA . LYS A 1 108 ? 4.558 -2.175 -23.979 1.00 88.88 108 LYS A CA 1
ATOM 842 C C . LYS A 1 108 ? 5.805 -2.851 -24.547 1.00 88.88 108 LYS A C 1
ATOM 844 O O . LYS A 1 108 ? 5.692 -3.934 -25.120 1.00 88.88 108 LYS A O 1
ATOM 849 N N . GLN A 1 109 ? 6.985 -2.266 -24.351 1.00 91.62 109 GLN A N 1
ATOM 850 C CA . GLN A 1 109 ? 8.264 -2.862 -24.728 1.00 91.62 109 GLN A CA 1
ATOM 851 C C . GLN A 1 109 ? 8.561 -4.115 -23.894 1.00 91.62 109 GLN A C 1
ATOM 853 O O . GLN A 1 109 ? 8.919 -5.147 -24.461 1.00 91.62 109 GLN A O 1
ATOM 858 N N . ALA A 1 110 ? 8.341 -4.073 -22.574 1.00 88.25 110 ALA A N 1
ATOM 859 C CA . ALA A 1 110 ? 8.509 -5.245 -21.705 1.00 88.25 110 ALA A CA 1
ATOM 860 C C . ALA A 1 110 ? 7.582 -6.406 -22.100 1.00 88.25 110 ALA A C 1
ATOM 862 O O . ALA A 1 110 ? 8.000 -7.568 -22.154 1.00 88.25 110 ALA A O 1
ATOM 863 N N . LYS A 1 111 ? 6.322 -6.089 -22.404 1.00 89.81 111 LYS A N 1
ATOM 864 C CA . LYS A 1 111 ? 5.305 -7.048 -22.839 1.00 89.81 111 LYS A CA 1
ATOM 865 C C . LYS A 1 111 ? 5.627 -7.637 -24.205 1.00 89.81 111 LYS A C 1
ATOM 867 O O . LYS A 1 111 ? 5.487 -8.840 -24.394 1.00 89.81 111 LYS A O 1
ATOM 872 N N . ALA A 1 112 ? 6.093 -6.820 -25.147 1.00 91.38 112 ALA A N 1
ATOM 873 C CA . ALA A 1 112 ? 6.520 -7.296 -26.458 1.00 91.38 112 ALA A CA 1
ATOM 874 C C . ALA A 1 112 ? 7.742 -8.224 -26.361 1.00 91.38 112 ALA A C 1
ATOM 876 O O . ALA A 1 112 ? 7.767 -9.259 -27.023 1.00 91.38 112 ALA A O 1
ATOM 877 N N . LEU A 1 113 ? 8.706 -7.897 -25.494 1.00 91.12 113 LEU A N 1
ATOM 878 C CA . LEU A 1 113 ? 9.919 -8.693 -25.296 1.00 91.12 113 LEU A CA 1
ATOM 879 C C . LEU A 1 113 ? 9.627 -10.062 -24.658 1.00 91.12 113 LEU A C 1
ATOM 881 O O . LEU A 1 113 ? 10.156 -11.078 -25.095 1.00 91.12 113 LEU A O 1
ATOM 885 N N . SER A 1 114 ? 8.749 -10.099 -23.651 1.00 89.31 114 SER A N 1
ATOM 886 C CA . SER A 1 114 ? 8.363 -11.332 -22.940 1.00 89.31 114 SER A CA 1
ATOM 887 C C . SER A 1 114 ? 7.225 -12.111 -23.611 1.00 89.31 114 SER A C 1
ATOM 889 O O . SER A 1 114 ? 6.958 -13.255 -23.244 1.00 89.31 114 SER A O 1
ATOM 891 N N . GLY A 1 115 ? 6.554 -11.536 -24.614 1.00 90.19 115 GLY A N 1
ATOM 892 C CA . GLY A 1 115 ? 5.319 -12.080 -25.184 1.00 90.19 115 GLY A CA 1
ATOM 893 C C . GLY A 1 115 ? 5.451 -13.510 -25.710 1.00 90.19 115 GLY A C 1
ATOM 894 O O . GLY A 1 115 ? 4.585 -14.344 -25.449 1.00 90.19 115 GLY A O 1
ATOM 895 N N . ARG A 1 116 ? 6.565 -13.829 -26.379 1.00 88.50 116 ARG A N 1
ATOM 896 C CA . ARG A 1 116 ? 6.827 -15.180 -26.899 1.00 88.50 116 ARG A CA 1
ATOM 897 C C . ARG A 1 116 ? 7.036 -16.201 -25.773 1.00 88.50 116 ARG A C 1
ATOM 899 O O . ARG A 1 116 ? 6.581 -17.337 -25.883 1.00 88.50 116 ARG A O 1
ATOM 906 N N . GLU A 1 117 ? 7.698 -15.809 -24.686 1.00 88.19 117 GLU A N 1
ATOM 907 C CA . GLU A 1 117 ? 7.896 -16.668 -23.512 1.00 88.19 117 GLU A CA 1
ATOM 908 C C . GLU A 1 117 ? 6.592 -16.868 -22.728 1.00 88.19 117 GLU A C 1
ATOM 910 O O . GLU A 1 117 ? 6.326 -17.971 -22.251 1.00 88.19 117 GLU A O 1
ATOM 915 N N . ILE A 1 118 ? 5.749 -15.835 -22.656 1.00 91.94 118 ILE A N 1
ATOM 916 C CA . ILE A 1 118 ? 4.397 -15.910 -22.086 1.00 91.94 118 ILE A CA 1
ATOM 917 C C . ILE A 1 118 ? 3.524 -16.876 -22.896 1.00 91.94 118 ILE A C 1
ATOM 919 O O . ILE A 1 118 ? 2.857 -17.737 -22.328 1.00 91.94 118 ILE A O 1
ATOM 923 N N . ASP A 1 119 ? 3.555 -16.799 -24.225 1.00 92.19 119 ASP A N 1
ATOM 924 C CA . ASP A 1 119 ? 2.815 -17.741 -25.070 1.00 92.19 119 ASP A CA 1
ATOM 925 C C . ASP A 1 119 ? 3.312 -19.178 -24.886 1.00 92.19 119 ASP A C 1
ATOM 927 O O . ASP A 1 119 ? 2.517 -20.114 -24.769 1.00 92.19 119 ASP A O 1
ATOM 931 N N . ALA A 1 120 ? 4.634 -19.355 -24.817 1.00 91.25 120 ALA A N 1
ATOM 932 C CA . ALA A 1 120 ? 5.243 -20.656 -24.586 1.00 91.25 120 ALA A CA 1
ATOM 933 C C . ALA A 1 120 ? 4.881 -21.227 -23.206 1.00 91.25 120 ALA A C 1
ATOM 935 O O . ALA A 1 120 ? 4.672 -22.435 -23.090 1.00 91.25 120 ALA A O 1
ATOM 936 N N . SER A 1 121 ? 4.780 -20.392 -22.166 1.00 94.38 121 SER A N 1
ATOM 937 C CA . SER A 1 121 ? 4.427 -20.848 -20.820 1.00 94.38 121 SER A CA 1
ATOM 938 C C . SER A 1 121 ? 2.971 -21.293 -20.721 1.00 94.38 121 SER A C 1
ATOM 940 O O . SER A 1 121 ? 2.703 -22.337 -20.120 1.00 94.38 121 SER A O 1
ATOM 942 N N . ILE A 1 122 ? 2.047 -20.576 -21.367 1.00 94.56 122 ILE A N 1
ATOM 943 C CA . ILE A 1 122 ? 0.636 -20.974 -21.428 1.00 94.56 122 ILE A CA 1
ATOM 944 C C . ILE A 1 122 ? 0.496 -22.285 -22.209 1.00 94.56 122 ILE A C 1
ATOM 946 O O . ILE A 1 122 ? -0.096 -23.238 -21.705 1.00 94.56 122 ILE A O 1
ATOM 950 N N . ALA A 1 123 ? 1.126 -22.392 -23.384 1.00 94.31 123 ALA A N 1
ATOM 951 C CA . ALA A 1 123 ? 1.113 -23.625 -24.175 1.00 94.31 123 ALA A CA 1
ATOM 952 C C . ALA A 1 123 ? 1.730 -24.814 -23.411 1.00 94.31 123 ALA A C 1
ATOM 954 O O . ALA A 1 123 ? 1.279 -25.957 -23.528 1.00 94.31 123 ALA A O 1
ATOM 955 N N . HIS A 1 124 ? 2.758 -24.563 -22.595 1.00 94.69 124 HIS A N 1
ATOM 956 C CA . HIS A 1 124 ? 3.364 -25.590 -21.749 1.00 94.69 124 HIS A CA 1
ATOM 957 C C . HIS A 1 124 ? 2.433 -26.030 -20.611 1.00 94.69 124 HIS A C 1
ATOM 959 O O . HIS A 1 124 ? 2.341 -27.228 -20.326 1.00 94.69 124 HIS A O 1
ATOM 965 N N . ALA A 1 125 ? 1.710 -25.096 -19.987 1.00 95.56 125 ALA A N 1
ATOM 966 C CA . ALA A 1 125 ? 0.689 -25.394 -18.982 1.00 95.56 125 ALA A CA 1
ATOM 967 C C . ALA A 1 125 ? -0.472 -26.210 -19.580 1.00 95.56 125 ALA A C 1
ATOM 969 O O . ALA A 1 125 ? -0.841 -27.249 -19.024 1.00 95.56 125 ALA A O 1
ATOM 970 N N . GLU A 1 126 ? -0.971 -25.811 -20.753 1.00 95.38 126 GLU A N 1
ATOM 971 C CA . GLU A 1 126 ? -1.976 -26.546 -21.532 1.00 95.38 126 GLU A CA 1
ATOM 972 C C . GLU A 1 126 ? -1.523 -27.972 -21.841 1.00 95.38 126 GLU A C 1
ATOM 974 O O . GLU A 1 126 ? -2.261 -28.931 -21.612 1.00 95.38 126 GLU A O 1
ATOM 979 N N . LYS A 1 127 ? -0.286 -28.135 -22.322 1.00 95.31 127 LYS A N 1
ATOM 980 C CA . LYS A 1 127 ? 0.289 -29.452 -22.614 1.00 95.31 127 LYS A CA 1
ATOM 981 C C . LYS A 1 127 ? 0.418 -30.313 -21.358 1.00 95.31 127 LYS A C 1
ATOM 983 O O . LYS A 1 127 ? 0.192 -31.517 -21.426 1.00 95.31 127 LYS A O 1
ATOM 988 N N . THR A 1 128 ? 0.790 -29.708 -20.231 1.00 95.31 128 THR A N 1
ATOM 989 C CA . THR A 1 128 ? 1.017 -30.423 -18.968 1.00 95.31 128 THR A CA 1
ATOM 990 C C . THR A 1 128 ? -0.287 -30.949 -18.370 1.00 95.31 128 THR A C 1
ATOM 992 O O . THR A 1 128 ? -0.333 -32.097 -17.937 1.00 95.31 128 THR A O 1
ATOM 995 N N . LEU A 1 129 ? -1.353 -30.143 -18.358 1.00 94.06 129 LEU A N 1
ATOM 996 C CA . LEU A 1 129 ? -2.658 -30.572 -17.833 1.00 94.06 129 LEU A CA 1
ATOM 997 C C . LEU A 1 129 ? -3.486 -31.355 -18.860 1.00 94.06 129 LEU A C 1
ATOM 999 O O . LEU A 1 129 ? -4.362 -32.147 -18.503 1.00 94.06 129 LEU A O 1
ATOM 1003 N N . GLY A 1 130 ? -3.225 -31.132 -20.143 1.00 95.06 130 GLY A N 1
ATOM 1004 C CA . GLY A 1 130 ? -4.129 -31.471 -21.229 1.00 95.06 130 GLY A CA 1
ATOM 1005 C C . GLY A 1 130 ? -5.128 -30.339 -21.477 1.00 95.06 130 GLY A C 1
ATOM 1006 O O . GLY A 1 130 ? -5.713 -29.780 -20.546 1.00 95.06 130 GLY A O 1
ATOM 1007 N N . LYS A 1 131 ? -5.354 -30.041 -22.760 1.00 91.19 131 LYS A N 1
ATOM 1008 C CA . LYS A 1 131 ? -6.142 -28.893 -23.227 1.00 91.19 131 LYS A CA 1
ATOM 1009 C C . LYS A 1 131 ? -7.518 -28.779 -22.559 1.00 91.19 131 LYS A C 1
ATOM 1011 O O . LYS A 1 131 ? -7.851 -27.720 -22.054 1.00 91.19 131 LYS A O 1
ATOM 1016 N N . ASN A 1 132 ? -8.280 -29.871 -22.474 1.00 91.25 132 ASN A N 1
ATOM 1017 C CA . ASN A 1 132 ? -9.631 -29.841 -21.896 1.00 91.25 132 ASN A CA 1
ATOM 1018 C C . ASN A 1 132 ? -9.640 -29.439 -20.414 1.00 91.25 132 ASN A C 1
ATOM 1020 O O . ASN A 1 132 ? -10.522 -28.701 -19.984 1.00 91.25 132 ASN A O 1
ATOM 1024 N N . ARG A 1 133 ? -8.656 -29.907 -19.634 1.00 93.56 133 ARG A N 1
ATOM 1025 C CA . ARG A 1 133 ? -8.538 -29.535 -18.219 1.00 93.56 133 ARG A CA 1
ATOM 1026 C C . ARG A 1 133 ? -8.167 -28.074 -18.088 1.00 93.56 133 ARG A C 1
ATOM 1028 O O . ARG A 1 133 ? -8.801 -27.364 -17.323 1.00 93.56 133 ARG A O 1
ATOM 1035 N N . PHE A 1 134 ? -7.166 -27.641 -18.854 1.00 93.62 134 PHE A N 1
ATOM 1036 C CA . PHE A 1 134 ? -6.717 -26.257 -18.840 1.00 93.62 134 PHE A CA 1
ATOM 1037 C C . PHE A 1 134 ? -7.838 -25.300 -19.253 1.00 93.62 134 PHE A C 1
ATOM 1039 O O . PHE A 1 134 ? -8.081 -24.324 -18.554 1.00 93.62 134 PHE A O 1
ATOM 1046 N N . ASP A 1 135 ? -8.577 -25.609 -20.320 1.00 89.06 135 ASP A N 1
ATOM 1047 C CA . ASP A 1 135 ? -9.716 -24.812 -20.784 1.00 89.06 135 ASP A CA 1
ATOM 1048 C C . ASP A 1 135 ? -10.817 -24.706 -19.717 1.00 89.06 135 ASP A C 1
ATOM 1050 O O . ASP A 1 135 ? -11.401 -23.632 -19.561 1.00 89.06 135 ASP A O 1
ATOM 1054 N N . GLY A 1 136 ? -11.047 -25.783 -18.955 1.00 85.06 136 GLY A N 1
ATOM 1055 C CA . GLY A 1 136 ? -12.030 -25.853 -17.870 1.00 85.06 136 GLY A CA 1
ATOM 1056 C C . GLY A 1 136 ? -11.635 -25.143 -16.570 1.00 85.06 136 GLY A C 1
ATOM 1057 O O . GLY A 1 136 ? -12.468 -25.032 -15.674 1.00 85.06 136 GLY A O 1
ATOM 1058 N N . LEU A 1 137 ? -10.397 -24.658 -16.447 1.00 87.56 137 LEU A N 1
ATOM 1059 C CA . LEU A 1 137 ? -9.985 -23.830 -15.314 1.00 87.56 137 LEU A CA 1
ATOM 1060 C C . LEU A 1 137 ? -10.565 -22.413 -15.429 1.00 87.56 137 LEU A C 1
ATOM 1062 O O . LEU A 1 137 ? -10.672 -21.853 -16.527 1.00 87.56 137 LEU A O 1
ATOM 1066 N N . ASP A 1 138 ? -10.866 -21.791 -14.289 1.00 85.25 138 ASP A N 1
ATOM 1067 C CA . ASP A 1 138 ? -11.079 -20.346 -14.259 1.00 85.25 138 ASP A CA 1
ATOM 1068 C C . ASP A 1 138 ? -9.779 -19.589 -14.566 1.00 85.25 138 ASP A C 1
ATOM 1070 O O . ASP A 1 138 ? -8.681 -20.144 -14.685 1.00 85.25 138 ASP A O 1
ATOM 1074 N N . GLU A 1 139 ? -9.919 -18.279 -14.705 1.00 85.06 139 GLU A N 1
ATOM 1075 C CA . GLU A 1 139 ? -8.823 -17.399 -15.059 1.00 85.06 139 GLU A CA 1
ATOM 1076 C C . GLU A 1 139 ? -7.662 -17.417 -14.054 1.00 85.06 139 GLU A C 1
ATOM 1078 O O . GLU A 1 139 ? -6.516 -17.550 -14.479 1.00 85.06 139 GLU A O 1
ATOM 1083 N N . LYS A 1 140 ? -7.918 -17.338 -12.742 1.00 84.81 140 LYS A N 1
ATOM 1084 C CA . LYS A 1 140 ? -6.855 -17.312 -11.722 1.00 84.81 140 LYS A CA 1
ATOM 1085 C C . LYS A 1 140 ? -6.050 -18.608 -11.760 1.00 84.81 140 LYS A C 1
ATOM 1087 O O . LYS A 1 140 ? -4.820 -18.575 -11.795 1.00 84.81 140 LYS A O 1
ATOM 1092 N N . ARG A 1 141 ? -6.728 -19.750 -11.890 1.00 91.38 141 ARG A N 1
ATOM 1093 C CA . ARG A 1 141 ? -6.082 -21.068 -11.996 1.00 91.38 141 ARG A CA 1
ATOM 1094 C C . ARG A 1 141 ? -5.260 -21.213 -13.283 1.00 91.38 141 ARG A C 1
ATOM 1096 O O . ARG A 1 141 ? -4.154 -21.761 -13.250 1.00 91.38 141 ARG A O 1
ATOM 1103 N N . LYS A 1 142 ? -5.732 -20.656 -14.407 1.00 93.38 142 LYS A N 1
ATOM 1104 C CA . LYS A 1 142 ? -4.943 -20.562 -15.655 1.00 93.38 142 LYS A CA 1
ATOM 1105 C C . LYS A 1 142 ? -3.683 -19.721 -15.455 1.00 93.38 142 LYS A C 1
ATOM 1107 O O . LYS A 1 142 ? -2.603 -20.134 -15.888 1.00 93.38 142 LYS A O 1
ATOM 1112 N N . LEU A 1 143 ? -3.796 -18.581 -14.772 1.00 91.50 143 LEU A N 1
ATOM 1113 C CA . LEU A 1 143 ? -2.669 -17.692 -14.475 1.00 91.50 143 LEU A CA 1
ATOM 1114 C C . LEU A 1 143 ? -1.655 -18.337 -13.522 1.00 91.50 143 LEU A C 1
ATOM 1116 O O . LEU A 1 143 ? -0.454 -18.198 -13.747 1.00 91.50 143 LEU A O 1
ATOM 1120 N N . ALA A 1 144 ? -2.106 -19.083 -12.510 1.00 93.00 144 ALA A N 1
ATOM 1121 C CA . ALA A 1 144 ? -1.241 -19.786 -11.563 1.00 93.00 144 ALA A CA 1
ATOM 1122 C C . ALA A 1 144 ? -0.294 -20.767 -12.264 1.00 93.00 144 ALA A C 1
ATOM 1124 O O . ALA A 1 144 ? 0.926 -20.711 -12.092 1.00 93.00 144 ALA A O 1
ATOM 1125 N N . ILE A 1 145 ? -0.856 -21.660 -13.081 1.00 95.06 145 ILE A N 1
ATOM 1126 C CA . ILE A 1 145 ? -0.091 -22.742 -13.709 1.00 95.06 145 ILE A CA 1
ATOM 1127 C C . ILE A 1 145 ? 0.768 -22.192 -14.851 1.00 95.06 145 ILE A C 1
ATOM 1129 O O . ILE A 1 145 ? 1.925 -22.589 -14.988 1.00 95.06 145 ILE A O 1
ATOM 1133 N N . SER A 1 146 ? 0.255 -21.225 -15.618 1.00 95.38 146 SER A N 1
ATOM 1134 C CA . SER A 1 146 ? 1.025 -20.560 -16.679 1.00 95.38 146 SER A CA 1
ATOM 1135 C C . SER A 1 146 ? 2.163 -19.704 -16.111 1.00 95.38 146 SER A C 1
ATOM 1137 O O . SER A 1 146 ? 3.268 -19.703 -16.650 1.00 95.38 146 SER A O 1
ATOM 1139 N N . GLY A 1 147 ? 1.944 -19.035 -14.975 1.00 92.62 147 GLY A N 1
ATOM 1140 C CA . GLY A 1 147 ? 2.984 -18.315 -14.240 1.00 92.62 147 GLY A CA 1
ATOM 1141 C C . GLY A 1 147 ? 4.062 -19.253 -13.706 1.00 92.62 147 GLY A C 1
ATOM 1142 O O . GLY A 1 147 ? 5.247 -19.018 -13.933 1.00 92.62 147 GLY A O 1
ATOM 1143 N N . ALA A 1 148 ? 3.675 -20.371 -13.087 1.00 93.50 148 ALA A N 1
ATOM 1144 C CA . ALA A 1 148 ? 4.625 -21.401 -12.668 1.00 93.50 148 ALA A CA 1
ATOM 1145 C C . ALA A 1 148 ? 5.426 -21.964 -13.859 1.00 93.50 148 ALA A C 1
ATOM 1147 O O . ALA A 1 148 ? 6.637 -22.176 -13.751 1.00 93.50 148 ALA A O 1
ATOM 1148 N N . ALA A 1 149 ? 4.772 -22.154 -15.010 1.00 93.81 149 ALA A N 1
ATOM 1149 C CA . ALA A 1 149 ? 5.413 -22.633 -16.231 1.00 93.81 149 ALA A CA 1
ATOM 1150 C C . ALA A 1 149 ? 6.383 -21.600 -16.808 1.00 93.81 149 ALA A C 1
ATOM 1152 O O . ALA A 1 149 ? 7.438 -21.989 -17.290 1.00 93.81 149 ALA A O 1
ATOM 1153 N N . TYR A 1 150 ? 6.082 -20.305 -16.702 1.00 92.12 150 TYR A N 1
ATOM 1154 C CA . TYR A 1 150 ? 6.991 -19.232 -17.111 1.00 92.12 150 TYR A CA 1
ATOM 1155 C C . TYR A 1 150 ? 8.288 -19.272 -16.297 1.00 92.12 150 TYR A C 1
ATOM 1157 O O . TYR A 1 150 ? 9.382 -19.171 -16.841 1.00 92.12 150 TYR A O 1
ATOM 1165 N N . GLN A 1 151 ? 8.168 -19.508 -14.988 1.00 87.50 151 GLN A N 1
ATOM 1166 C CA . GLN A 1 151 ? 9.314 -19.577 -14.082 1.00 87.50 151 GLN A CA 1
ATOM 1167 C C . GLN A 1 151 ? 10.170 -20.821 -14.275 1.00 87.50 151 GLN A C 1
ATOM 1169 O O . GLN A 1 151 ? 11.397 -20.779 -14.171 1.00 87.50 151 GLN A O 1
ATOM 1174 N N . SER A 1 152 ? 9.527 -21.968 -14.480 1.00 88.81 152 SER A N 1
ATOM 1175 C CA . SER A 1 152 ? 10.235 -23.219 -14.702 1.00 88.81 152 SER A CA 1
ATOM 1176 C C . SER A 1 152 ? 9.333 -24.232 -15.409 1.00 88.81 152 SER A C 1
ATOM 1178 O O . SER A 1 152 ? 8.637 -25.012 -14.747 1.00 88.81 152 SER A O 1
ATOM 1180 N N . PRO A 1 153 ? 9.398 -24.309 -16.752 1.00 89.25 153 PRO A N 1
ATOM 1181 C CA . PRO A 1 153 ? 8.653 -25.312 -17.509 1.00 89.25 153 PRO A CA 1
ATOM 1182 C C . PRO A 1 153 ? 9.007 -26.733 -17.054 1.00 89.25 153 PRO A C 1
ATOM 1184 O O . PRO A 1 153 ? 8.140 -27.588 -16.902 1.00 89.25 153 PRO A O 1
ATOM 1187 N N . ALA A 1 154 ? 10.289 -26.978 -16.758 1.00 88.19 154 ALA A N 1
ATOM 1188 C CA . ALA A 1 154 ? 10.774 -28.268 -16.273 1.00 88.19 154 ALA A CA 1
ATOM 1189 C C . ALA A 1 154 ? 10.154 -28.665 -14.923 1.00 88.19 154 ALA A C 1
ATOM 1191 O O . ALA A 1 154 ? 9.807 -29.831 -14.728 1.00 88.19 154 ALA A O 1
ATOM 1192 N N . ASN A 1 155 ? 9.984 -27.711 -14.002 1.00 91.25 155 ASN A N 1
ATOM 1193 C CA . ASN A 1 155 ? 9.308 -27.969 -12.735 1.00 91.25 155 ASN A CA 1
ATOM 1194 C C . ASN A 1 155 ? 7.830 -28.292 -12.949 1.00 91.25 155 ASN A C 1
ATOM 1196 O O . ASN A 1 155 ? 7.353 -29.278 -12.394 1.00 91.25 155 ASN A O 1
ATOM 1200 N N . VAL A 1 156 ? 7.133 -27.524 -13.793 1.00 94.50 156 VAL A N 1
ATOM 1201 C CA . VAL A 1 156 ? 5.722 -27.779 -14.118 1.00 94.50 156 VAL A CA 1
ATOM 1202 C C . VAL A 1 156 ? 5.535 -29.156 -14.757 1.00 94.50 156 VAL A C 1
ATOM 1204 O O . VAL A 1 156 ? 4.651 -29.895 -14.338 1.00 94.50 156 VAL A O 1
ATOM 1207 N N . THR A 1 157 ? 6.432 -29.577 -15.654 1.00 94.38 157 THR A N 1
ATOM 1208 C CA . THR A 1 157 ? 6.440 -30.952 -16.185 1.00 94.38 157 THR A CA 1
ATOM 1209 C C . THR A 1 157 ? 6.597 -31.989 -15.071 1.00 94.38 157 THR A C 1
ATOM 1211 O O . THR A 1 157 ? 5.905 -33.005 -15.068 1.00 94.38 157 THR A O 1
ATOM 1214 N N . LYS A 1 158 ? 7.496 -31.741 -14.109 1.00 94.62 158 LYS A N 1
ATOM 1215 C CA . LYS A 1 158 ? 7.774 -32.663 -12.998 1.00 94.62 158 LYS A CA 1
ATOM 1216 C C . LYS A 1 158 ? 6.576 -32.830 -12.061 1.00 94.62 158 LYS A C 1
ATOM 1218 O O . LYS A 1 158 ? 6.318 -33.946 -11.622 1.00 94.62 158 LYS A O 1
ATOM 1223 N N . ILE A 1 159 ? 5.871 -31.745 -11.740 1.00 96.56 159 ILE A N 1
ATOM 1224 C CA . ILE A 1 159 ? 4.689 -31.773 -10.856 1.00 96.56 159 ILE A CA 1
ATOM 1225 C C . ILE A 1 159 ? 3.379 -32.050 -11.605 1.00 96.56 159 ILE A C 1
ATOM 1227 O O . ILE A 1 159 ? 2.342 -32.239 -10.974 1.00 96.56 159 ILE A O 1
ATOM 1231 N N . GLY A 1 160 ? 3.422 -32.094 -12.938 1.00 96.38 160 GLY A N 1
ATOM 1232 C CA . GLY A 1 160 ? 2.271 -32.280 -13.817 1.00 96.38 160 GLY A CA 1
ATOM 1233 C C . GLY A 1 160 ? 1.357 -33.446 -13.432 1.00 96.38 160 GLY A C 1
ATOM 1234 O O . GLY A 1 160 ? 0.157 -33.220 -13.312 1.00 96.38 160 GLY A O 1
ATOM 1235 N N . PRO A 1 161 ? 1.871 -34.664 -13.164 1.00 97.56 161 PRO A N 1
ATOM 1236 C CA . PRO A 1 161 ? 1.027 -35.790 -12.762 1.00 97.56 161 PRO A CA 1
ATOM 1237 C C . PRO A 1 161 ? 0.214 -35.536 -11.485 1.00 97.56 161 PRO A C 1
ATOM 1239 O O . PRO A 1 161 ? -0.943 -35.944 -11.403 1.00 97.56 161 PRO A O 1
ATOM 1242 N N . ASP A 1 162 ? 0.794 -34.850 -10.498 1.00 96.94 162 ASP A N 1
ATOM 1243 C CA . ASP A 1 162 ? 0.114 -34.542 -9.236 1.00 96.94 162 ASP A CA 1
ATOM 1244 C C . ASP A 1 162 ? -0.870 -33.379 -9.398 1.00 96.94 162 ASP A C 1
ATOM 1246 O O . ASP A 1 162 ? -1.966 -33.429 -8.836 1.00 96.94 162 ASP A O 1
ATOM 1250 N N . LEU A 1 163 ? -0.527 -32.381 -10.224 1.00 95.94 163 LEU A N 1
ATOM 1251 C CA . LEU A 1 163 ? -1.455 -31.319 -10.621 1.00 95.94 163 LEU A CA 1
ATOM 1252 C C . LEU A 1 163 ? -2.666 -31.884 -11.363 1.00 95.94 163 LEU A C 1
ATOM 1254 O O . LEU A 1 163 ? -3.789 -31.533 -11.026 1.00 95.94 163 LEU A O 1
ATOM 1258 N N . VAL A 1 164 ? -2.462 -32.789 -12.324 1.00 97.31 164 VAL A N 1
ATOM 1259 C CA . VAL A 1 164 ? -3.550 -33.438 -13.072 1.00 97.31 164 VAL A CA 1
ATOM 1260 C C . VAL A 1 164 ? -4.475 -34.197 -12.127 1.00 97.31 164 VAL A C 1
ATOM 1262 O O . VAL A 1 164 ? -5.683 -33.994 -12.183 1.00 97.31 164 VAL A O 1
ATOM 1265 N N . LYS A 1 165 ? -3.924 -35.003 -11.209 1.00 96.00 165 LYS A N 1
ATOM 1266 C CA . LYS A 1 165 ? -4.726 -35.724 -10.206 1.00 96.00 165 LYS A CA 1
ATOM 1267 C C . LYS A 1 165 ? -5.543 -34.778 -9.325 1.00 96.00 165 LYS A C 1
ATOM 1269 O O . LYS A 1 165 ? -6.696 -35.076 -9.033 1.00 96.00 165 LYS A O 1
ATOM 1274 N N . ALA A 1 166 ? -4.950 -33.671 -8.880 1.00 93.88 166 ALA A N 1
ATOM 1275 C CA . ALA A 1 166 ? -5.636 -32.698 -8.034 1.00 93.88 166 ALA A CA 1
ATOM 1276 C C . ALA A 1 166 ? -6.731 -31.939 -8.803 1.00 93.88 166 ALA A C 1
ATOM 1278 O O . ALA A 1 166 ? -7.840 -31.799 -8.299 1.00 93.88 166 ALA A O 1
ATOM 1279 N N . VAL A 1 167 ? -6.454 -31.522 -10.044 1.00 91.69 167 VAL A N 1
ATOM 1280 C CA . VAL A 1 167 ? -7.425 -30.852 -10.926 1.00 91.69 167 VAL A CA 1
ATOM 1281 C C . VAL A 1 167 ? -8.590 -31.780 -11.279 1.00 91.69 167 VAL A C 1
ATOM 1283 O O . VAL A 1 167 ? -9.738 -31.351 -11.202 1.00 91.69 167 VAL A O 1
ATOM 1286 N N . ASP A 1 168 ? -8.328 -33.053 -11.594 1.00 91.50 168 ASP A N 1
ATOM 1287 C CA . ASP A 1 168 ? -9.377 -34.049 -11.871 1.00 91.50 168 ASP A CA 1
ATOM 1288 C C . ASP A 1 168 ? -10.274 -34.294 -10.651 1.00 91.50 168 ASP A C 1
ATOM 1290 O O . ASP A 1 168 ? -11.487 -34.444 -10.787 1.00 91.50 168 ASP A O 1
ATOM 1294 N N . ALA A 1 169 ? -9.692 -34.275 -9.450 1.00 87.75 169 ALA A N 1
ATOM 1295 C CA . ALA A 1 169 ? -10.429 -34.382 -8.196 1.00 87.75 169 ALA A CA 1
ATOM 1296 C C . ALA A 1 169 ? -11.123 -33.073 -7.771 1.00 87.75 169 ALA A C 1
ATOM 1298 O O . ALA A 1 169 ? -11.834 -33.076 -6.768 1.00 87.75 169 ALA A O 1
ATOM 1299 N N . LYS A 1 170 ? -10.900 -31.960 -8.490 1.00 83.50 170 LYS A N 1
ATOM 1300 C CA . LYS A 1 170 ? -11.255 -30.592 -8.061 1.00 83.50 170 LYS A CA 1
ATOM 1301 C C . LYS A 1 170 ? -10.739 -30.252 -6.652 1.00 83.50 170 LYS A C 1
ATOM 1303 O O . LYS A 1 170 ? -11.332 -29.455 -5.933 1.00 83.50 170 LYS A O 1
ATOM 1308 N N . ASP A 1 171 ? -9.621 -30.859 -6.260 1.00 85.62 171 ASP A N 1
ATOM 1309 C CA . ASP A 1 171 ? -8.950 -30.636 -4.982 1.00 85.62 171 ASP A CA 1
ATOM 1310 C C . ASP A 1 171 ? -7.964 -29.469 -5.134 1.00 85.62 171 ASP A C 1
ATOM 1312 O O . ASP A 1 171 ? -6.760 -29.631 -5.374 1.00 85.62 171 ASP A O 1
ATOM 1316 N N . TRP A 1 172 ? -8.518 -28.260 -5.070 1.00 86.81 172 TRP A N 1
ATOM 1317 C CA . TRP A 1 172 ? -7.794 -27.012 -5.308 1.00 86.81 172 TRP A CA 1
ATOM 1318 C C . TRP A 1 172 ? -6.735 -26.723 -4.241 1.00 86.81 172 TRP A C 1
ATOM 1320 O O . TRP A 1 172 ? -5.677 -26.180 -4.558 1.00 86.81 172 TRP A O 1
ATOM 1330 N N . ASP A 1 173 ? -6.969 -27.147 -2.997 1.00 85.31 173 ASP A N 1
ATOM 1331 C CA . ASP A 1 173 ? -5.991 -27.037 -1.913 1.00 85.31 173 ASP A CA 1
ATOM 1332 C C . ASP A 1 173 ? -4.785 -27.946 -2.147 1.00 85.31 173 ASP A C 1
ATOM 1334 O O . ASP A 1 173 ? -3.636 -27.533 -1.949 1.00 85.31 173 ASP A O 1
ATOM 1338 N N . LYS A 1 174 ? -5.014 -29.174 -2.622 1.00 89.69 174 LYS A N 1
ATOM 1339 C CA . LYS A 1 174 ? -3.926 -30.073 -3.011 1.00 89.69 174 LYS A CA 1
ATOM 1340 C C . LYS A 1 174 ? -3.179 -29.553 -4.229 1.00 89.69 174 LYS A C 1
ATOM 1342 O O . LYS A 1 174 ? -1.949 -29.582 -4.224 1.00 89.69 174 LYS A O 1
ATOM 1347 N N . ALA A 1 175 ? -3.878 -29.026 -5.233 1.00 93.38 175 ALA A N 1
ATOM 1348 C CA . ALA A 1 175 ? -3.238 -28.402 -6.389 1.00 93.38 175 ALA A CA 1
ATOM 1349 C C . ALA A 1 175 ? -2.368 -27.197 -5.979 1.00 93.38 175 ALA A C 1
ATOM 1351 O O . ALA A 1 175 ? -1.232 -27.063 -6.441 1.00 93.38 175 ALA A O 1
ATOM 1352 N N . ALA A 1 176 ? -2.853 -26.370 -5.049 1.00 91.69 176 ALA A N 1
ATOM 1353 C CA . ALA A 1 176 ? -2.100 -25.261 -4.472 1.00 91.69 176 ALA A CA 1
ATOM 1354 C C . ALA A 1 176 ? -0.852 -25.733 -3.713 1.00 91.69 176 ALA A C 1
ATOM 1356 O O . ALA A 1 176 ? 0.239 -25.212 -3.945 1.00 91.69 176 ALA A O 1
ATOM 1357 N N . LYS A 1 177 ? -0.978 -26.763 -2.864 1.00 92.56 177 LYS A N 1
ATOM 1358 C CA . LYS A 1 177 ? 0.159 -27.364 -2.144 1.00 92.56 177 LYS A CA 1
ATOM 1359 C C . LYS A 1 177 ? 1.222 -27.909 -3.092 1.00 92.56 177 LYS A C 1
ATOM 1361 O O . LYS A 1 177 ? 2.409 -27.692 -2.864 1.00 92.56 177 LYS A O 1
ATOM 1366 N N . VAL A 1 178 ? 0.812 -28.565 -4.179 1.00 95.88 178 VAL A N 1
ATOM 1367 C CA . VAL A 1 178 ? 1.735 -29.077 -5.204 1.00 95.88 178 VAL A CA 1
ATOM 1368 C C . VAL A 1 178 ? 2.575 -27.941 -5.802 1.00 95.88 178 VAL A C 1
ATOM 1370 O O . VAL A 1 178 ? 3.795 -28.091 -5.932 1.00 95.88 178 VAL A O 1
ATOM 1373 N N . LEU A 1 179 ? 1.958 -26.792 -6.107 1.00 93.62 179 LEU A N 1
ATOM 1374 C CA . LEU A 1 179 ? 2.675 -25.597 -6.561 1.00 93.62 179 LEU A CA 1
ATOM 1375 C C . LEU A 1 179 ? 3.603 -25.054 -5.465 1.00 93.62 179 LEU A C 1
ATOM 1377 O O . LEU A 1 179 ? 4.804 -24.914 -5.702 1.00 93.62 179 LEU A O 1
ATOM 1381 N N . GLU A 1 180 ? 3.093 -24.815 -4.260 1.00 92.06 180 GLU A N 1
ATOM 1382 C CA . GLU A 1 180 ? 3.847 -24.240 -3.137 1.00 92.06 180 GLU A CA 1
ATOM 1383 C C . GLU A 1 180 ? 5.080 -25.065 -2.752 1.00 92.06 180 GLU A C 1
ATOM 1385 O O . GLU A 1 180 ? 6.188 -24.533 -2.628 1.00 92.06 180 GLU A O 1
ATOM 1390 N N . ASP A 1 181 ? 4.923 -26.381 -2.625 1.00 91.88 181 ASP A N 1
ATOM 1391 C CA . ASP A 1 181 ? 6.018 -27.287 -2.282 1.00 91.88 181 ASP A CA 1
ATOM 1392 C C . ASP A 1 181 ? 7.029 -27.416 -3.426 1.00 91.88 181 ASP A C 1
ATOM 1394 O O . 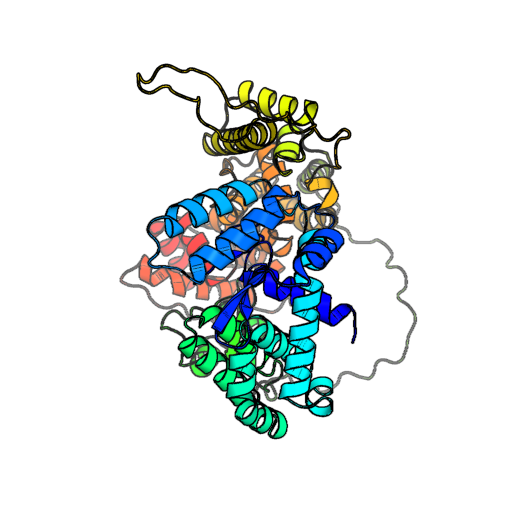ASP A 1 181 ? 8.214 -27.684 -3.205 1.00 91.88 181 ASP A O 1
ATOM 1398 N N . SER A 1 182 ? 6.608 -27.197 -4.675 1.00 92.25 182 SER A N 1
ATOM 1399 C CA . SER A 1 182 ? 7.542 -27.071 -5.798 1.00 92.25 182 SER A CA 1
ATOM 1400 C C . SER A 1 182 ? 8.372 -25.787 -5.720 1.00 92.25 182 SER A C 1
ATOM 1402 O O . SER A 1 182 ? 9.589 -25.848 -5.891 1.00 92.25 182 SER A O 1
ATOM 1404 N N . GLY A 1 183 ? 7.769 -24.661 -5.337 1.00 86.31 183 GLY A N 1
ATOM 1405 C CA . GLY A 1 183 ? 8.480 -23.399 -5.141 1.00 86.31 183 GLY A CA 1
ATOM 1406 C C . GLY A 1 183 ? 9.524 -23.452 -4.038 1.00 86.31 183 GLY A C 1
ATOM 1407 O O . GLY A 1 183 ? 10.650 -22.997 -4.236 1.00 86.31 183 GLY A O 1
ATOM 1408 N N . LYS A 1 184 ? 9.200 -24.088 -2.903 1.00 85.81 184 LYS A N 1
ATOM 1409 C CA . LYS A 1 184 ? 10.167 -24.327 -1.815 1.00 85.81 184 LYS A CA 1
ATOM 1410 C C . LYS A 1 184 ? 11.399 -25.085 -2.318 1.00 85.81 184 LYS A C 1
ATOM 1412 O O . LYS A 1 184 ? 12.522 -24.687 -2.029 1.00 85.81 184 LYS A O 1
ATOM 1417 N N . ARG A 1 185 ? 11.200 -26.133 -3.130 1.00 87.56 185 ARG A N 1
ATOM 1418 C CA . ARG A 1 185 ? 12.293 -26.919 -3.737 1.00 87.56 185 ARG A CA 1
ATOM 1419 C C . ARG A 1 185 ? 13.121 -26.119 -4.748 1.00 87.56 185 ARG A C 1
ATOM 1421 O O . ARG A 1 185 ? 14.298 -26.411 -4.925 1.00 87.56 185 ARG A O 1
ATOM 1428 N N . LEU A 1 186 ? 12.520 -25.126 -5.403 1.00 81.25 186 LEU A N 1
ATOM 1429 C CA . LEU A 1 186 ? 13.180 -24.238 -6.367 1.00 81.25 186 LEU A CA 1
ATOM 1430 C C . LEU A 1 186 ? 13.858 -23.012 -5.733 1.00 81.25 186 LEU A C 1
ATOM 1432 O O . LEU A 1 186 ? 14.452 -22.208 -6.461 1.00 81.25 186 LEU A O 1
ATOM 1436 N N . GLY A 1 187 ? 13.743 -22.840 -4.412 1.00 82.44 187 GLY A N 1
ATOM 1437 C CA . GLY A 1 187 ? 14.205 -21.637 -3.721 1.00 82.44 187 GLY A CA 1
ATOM 1438 C C . GLY A 1 187 ? 13.400 -20.384 -4.085 1.00 82.44 187 GLY A C 1
ATOM 1439 O O . GLY A 1 187 ? 13.935 -19.284 -4.026 1.00 82.44 187 GLY A O 1
ATOM 1440 N N . ASP A 1 188 ? 12.137 -20.545 -4.489 1.00 79.19 188 ASP A N 1
ATOM 1441 C CA . ASP A 1 188 ? 11.216 -19.447 -4.811 1.00 79.19 188 ASP A CA 1
ATOM 1442 C C . ASP A 1 188 ? 9.850 -19.630 -4.111 1.00 79.19 188 ASP A C 1
ATOM 1444 O O . ASP A 1 188 ? 8.807 -19.783 -4.755 1.00 79.19 188 ASP A O 1
ATOM 1448 N N . PRO A 1 189 ? 9.829 -19.698 -2.766 1.00 79.56 189 PRO A N 1
ATOM 1449 C CA . PRO A 1 189 ? 8.608 -19.986 -2.019 1.00 79.56 189 PRO A CA 1
ATOM 1450 C C . PRO A 1 189 ? 7.565 -18.870 -2.151 1.00 79.56 189 PRO A C 1
ATOM 1452 O O . PRO A 1 189 ? 6.373 -19.159 -2.189 1.00 79.56 189 PRO A O 1
ATOM 1455 N N . SER A 1 190 ? 7.986 -17.607 -2.251 1.00 75.56 190 SER A N 1
ATOM 1456 C CA . SER A 1 190 ? 7.074 -16.457 -2.294 1.00 75.56 190 SER A CA 1
ATOM 1457 C C . SER A 1 190 ? 6.241 -16.423 -3.574 1.00 75.56 190 SER A C 1
ATOM 1459 O O . SER A 1 190 ? 5.023 -16.252 -3.516 1.00 75.56 190 SER A O 1
ATOM 1461 N N . ARG A 1 191 ? 6.874 -16.631 -4.736 1.00 81.69 191 ARG A N 1
ATOM 1462 C CA . ARG A 1 191 ? 6.190 -16.594 -6.036 1.00 81.69 191 ARG A CA 1
ATOM 1463 C C . ARG A 1 191 ? 5.217 -17.764 -6.182 1.00 81.69 191 ARG A C 1
ATOM 1465 O O . ARG A 1 191 ? 4.063 -17.578 -6.552 1.00 81.69 191 ARG A O 1
ATOM 1472 N N . TYR A 1 192 ? 5.641 -18.959 -5.779 1.00 87.62 192 TYR A N 1
ATOM 1473 C CA . TYR A 1 192 ? 4.792 -20.150 -5.812 1.00 87.62 192 TYR A CA 1
ATOM 1474 C C . TYR A 1 192 ? 3.710 -20.171 -4.727 1.00 87.62 192 TYR A C 1
ATOM 1476 O O . TYR A 1 192 ? 2.681 -20.803 -4.945 1.00 87.62 192 TYR A O 1
ATOM 1484 N N . LYS A 1 193 ? 3.875 -19.445 -3.612 1.00 81.38 193 LYS A N 1
ATOM 1485 C CA . LYS A 1 193 ? 2.775 -19.158 -2.677 1.00 81.38 193 LYS A CA 1
ATOM 1486 C C . LYS A 1 193 ? 1.683 -18.332 -3.349 1.00 81.38 193 LYS A C 1
ATOM 1488 O O . LYS A 1 193 ? 0.514 -18.672 -3.220 1.00 81.38 193 LYS A O 1
ATOM 1493 N N . SER A 1 194 ? 2.054 -17.313 -4.126 1.00 81.19 194 SER A N 1
ATOM 1494 C CA . SER A 1 194 ? 1.073 -16.542 -4.901 1.00 81.19 194 SER A CA 1
ATOM 1495 C C . SER A 1 194 ? 0.367 -17.393 -5.961 1.00 81.19 194 SER A C 1
ATOM 1497 O O . SER A 1 194 ? -0.848 -17.298 -6.105 1.00 81.19 194 SER A O 1
ATOM 1499 N N . TYR A 1 195 ? 1.082 -18.278 -6.665 1.00 88.75 195 TYR A N 1
ATOM 1500 C CA . TYR A 1 195 ? 0.436 -19.225 -7.585 1.00 88.75 195 TYR A CA 1
ATOM 1501 C C . TYR A 1 195 ? -0.465 -20.227 -6.850 1.00 88.75 195 TYR A C 1
ATOM 1503 O O . TYR A 1 195 ? -1.545 -20.545 -7.333 1.00 88.75 195 TYR A O 1
ATOM 1511 N N . GLY A 1 196 ? -0.064 -20.696 -5.666 1.00 86.31 196 GLY A N 1
ATOM 1512 C CA . GLY A 1 196 ? -0.900 -21.548 -4.823 1.00 86.31 196 GLY A CA 1
ATOM 1513 C C . GLY A 1 196 ? -2.187 -20.850 -4.383 1.00 86.31 196 GLY A C 1
ATOM 1514 O O . GLY A 1 196 ? -3.250 -21.454 -4.426 1.00 86.31 196 GLY A O 1
ATOM 1515 N N . GLN A 1 197 ? -2.125 -19.569 -4.016 1.00 80.75 197 GLN A N 1
ATOM 1516 C CA . GLN A 1 197 ? -3.309 -18.766 -3.685 1.00 80.75 197 GLN A CA 1
ATOM 1517 C C . GLN A 1 197 ? -4.278 -18.649 -4.865 1.00 80.75 197 GLN A C 1
ATOM 1519 O O . GLN A 1 197 ? -5.467 -18.876 -4.681 1.00 80.75 197 GLN A O 1
ATOM 1524 N N . ASP A 1 198 ? -3.772 -18.373 -6.066 1.00 83.19 198 ASP A N 1
ATOM 1525 C CA . ASP A 1 198 ? -4.584 -18.337 -7.289 1.00 83.19 198 ASP A CA 1
ATOM 1526 C C . ASP A 1 198 ? -5.169 -19.707 -7.667 1.00 83.19 198 ASP A C 1
ATOM 1528 O O . ASP A 1 198 ? -6.164 -19.775 -8.388 1.00 83.19 198 ASP A O 1
ATOM 1532 N N . MET A 1 199 ? -4.540 -20.798 -7.214 1.00 86.56 199 MET A N 1
ATOM 1533 C CA . MET A 1 199 ? -5.015 -22.156 -7.464 1.00 86.56 199 MET A CA 1
ATOM 1534 C C . MET A 1 199 ? -6.164 -22.557 -6.530 1.00 86.56 199 MET A C 1
ATOM 1536 O O . MET A 1 199 ? -7.013 -23.365 -6.921 1.00 86.56 199 MET 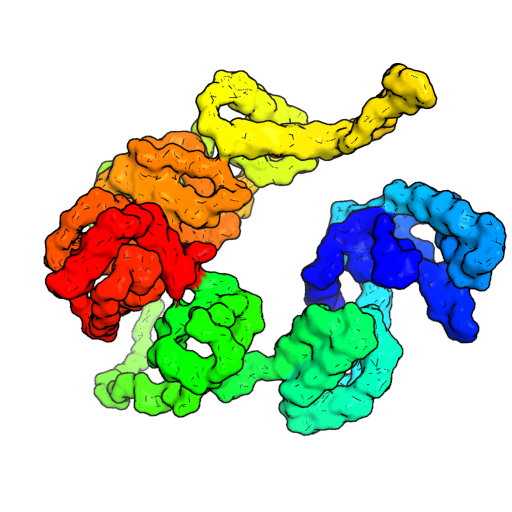A O 1
ATOM 1540 N N . ARG A 1 200 ? -6.196 -22.000 -5.311 1.00 82.94 200 ARG A N 1
ATOM 1541 C CA . ARG A 1 200 ? -7.248 -22.251 -4.318 1.00 82.94 200 ARG A CA 1
ATOM 1542 C C . ARG A 1 200 ? -8.585 -21.682 -4.772 1.00 82.94 200 ARG A C 1
ATOM 1544 O O . ARG A 1 200 ? -8.653 -20.732 -5.544 1.00 82.94 200 ARG A O 1
ATOM 1551 N N . ASP A 1 201 ? -9.654 -22.300 -4.283 1.00 58.22 201 ASP A N 1
ATOM 1552 C CA . ASP A 1 201 ? -11.011 -21.862 -4.573 1.00 58.22 201 ASP A CA 1
ATOM 1553 C C . ASP A 1 201 ? -11.335 -20.533 -3.884 1.00 58.22 201 ASP A C 1
ATOM 1555 O O . ASP A 1 201 ? -11.272 -20.479 -2.653 1.00 58.22 201 ASP A O 1
ATOM 1559 N N . PRO A 1 202 ? -11.698 -19.469 -4.627 1.00 50.38 202 PRO A N 1
ATOM 1560 C CA . PRO A 1 202 ? -12.280 -18.284 -4.010 1.00 50.38 202 PRO A CA 1
ATOM 1561 C C . PRO A 1 202 ? -13.666 -18.563 -3.396 1.00 50.38 202 PRO A C 1
ATOM 1563 O O . PRO A 1 202 ? -14.116 -17.759 -2.587 1.00 50.38 202 PRO A O 1
ATOM 1566 N N . GLU A 1 203 ? -14.315 -19.690 -3.727 1.00 41.78 203 GLU A N 1
ATOM 1567 C CA . GLU A 1 203 ? -15.642 -20.096 -3.236 1.00 41.78 203 GLU A CA 1
ATOM 1568 C C . GLU A 1 203 ? -15.621 -21.383 -2.392 1.00 41.78 203 GLU A C 1
ATOM 1570 O O . GLU A 1 203 ? -16.617 -22.109 -2.315 1.00 41.78 203 GLU A O 1
ATOM 1575 N N . ALA A 1 204 ? -14.514 -21.690 -1.707 1.00 44.16 204 ALA A N 1
ATOM 1576 C CA . ALA A 1 204 ? -14.591 -22.662 -0.620 1.00 44.16 204 ALA A CA 1
ATOM 1577 C C . ALA A 1 204 ? -15.590 -22.118 0.417 1.00 44.16 204 ALA A C 1
ATOM 1579 O O . ALA A 1 204 ? -15.253 -21.202 1.169 1.00 44.16 204 ALA A O 1
ATOM 1580 N N . LYS A 1 205 ? -16.833 -22.630 0.402 1.00 44.75 205 LYS A N 1
ATOM 1581 C CA . LYS A 1 205 ? -17.906 -22.259 1.335 1.00 44.75 205 LYS A CA 1
ATOM 1582 C C . LYS A 1 205 ? -17.311 -22.108 2.731 1.00 44.75 205 LYS A C 1
ATOM 1584 O O . LYS A 1 205 ? -16.767 -23.063 3.279 1.00 44.75 205 LYS A O 1
ATOM 1589 N N . GLY A 1 206 ? -17.388 -20.897 3.273 1.00 56.84 206 GLY A N 1
ATOM 1590 C CA . GLY A 1 206 ? -16.827 -20.596 4.581 1.00 56.84 206 GLY A CA 1
ATOM 1591 C C . GLY A 1 206 ? -15.387 -20.076 4.584 1.00 56.84 206 GLY A C 1
ATOM 1592 O O . GLY A 1 206 ? -14.736 -20.227 5.607 1.00 56.84 206 GLY A O 1
ATOM 1593 N N . LYS A 1 207 ? -14.859 -19.467 3.510 1.00 63.16 207 LYS A N 1
ATOM 1594 C CA . LYS A 1 207 ? -13.628 -18.652 3.569 1.00 63.16 207 LYS A CA 1
ATOM 1595 C C . LYS A 1 207 ? -13.789 -17.306 2.855 1.00 63.16 207 LYS A C 1
ATOM 1597 O O . LYS A 1 207 ? -14.462 -17.230 1.836 1.00 63.16 207 LYS A O 1
ATOM 1602 N N . ILE A 1 208 ? -13.152 -16.253 3.367 1.00 62.47 208 ILE A N 1
ATOM 1603 C CA . ILE A 1 208 ? -13.156 -14.897 2.794 1.00 62.47 208 ILE A CA 1
ATOM 1604 C C . ILE A 1 208 ? -11.737 -14.329 2.723 1.00 62.47 208 ILE A C 1
ATOM 1606 O O . ILE A 1 208 ? -10.924 -14.559 3.617 1.00 62.47 208 ILE A O 1
ATOM 1610 N N . GLN A 1 209 ? -11.437 -13.582 1.660 1.00 63.72 209 GLN A N 1
ATOM 1611 C CA . GLN A 1 209 ? -10.148 -12.915 1.496 1.00 63.72 209 GLN A CA 1
ATOM 1612 C C . GLN A 1 209 ? -10.129 -11.556 2.215 1.00 63.72 209 GLN A C 1
ATOM 1614 O O . GLN A 1 209 ? -11.037 -10.734 2.042 1.00 63.72 209 GLN A O 1
ATOM 1619 N N . ALA A 1 210 ? -9.076 -11.322 2.992 1.00 59.06 210 ALA A N 1
ATOM 1620 C CA . ALA A 1 210 ? -8.749 -10.040 3.593 1.00 59.06 210 ALA A CA 1
ATOM 1621 C C . ALA A 1 210 ? -8.264 -9.061 2.511 1.00 59.06 210 ALA A C 1
ATOM 1623 O O . ALA A 1 210 ? -7.419 -9.392 1.676 1.00 59.06 210 ALA A O 1
ATOM 1624 N N . SER A 1 211 ? -8.816 -7.858 2.515 1.00 56.91 211 SER A N 1
ATOM 1625 C CA . SER A 1 211 ? -8.426 -6.724 1.678 1.00 56.91 211 SER A CA 1
ATOM 1626 C C . SER A 1 211 ? -7.311 -5.924 2.353 1.00 56.91 211 SER A C 1
ATOM 1628 O O . SER A 1 211 ? -6.932 -6.195 3.492 1.00 56.91 211 SER A O 1
ATOM 1630 N N . ASP A 1 212 ? -6.754 -4.941 1.650 1.00 50.41 212 ASP A N 1
ATOM 1631 C CA . ASP A 1 212 ? -5.775 -4.037 2.254 1.00 50.41 212 ASP A CA 1
ATOM 1632 C C . ASP A 1 212 ? -6.413 -3.230 3.393 1.00 50.41 212 ASP A C 1
ATOM 1634 O O . ASP A 1 212 ? -7.476 -2.637 3.214 1.00 50.41 212 ASP A O 1
ATOM 1638 N N . GLY A 1 213 ? -5.791 -3.269 4.574 1.00 54.34 213 GLY A N 1
ATOM 1639 C CA . GLY A 1 213 ? -6.335 -2.697 5.810 1.00 54.34 213 GLY A CA 1
ATOM 1640 C C . GLY A 1 213 ? -7.350 -3.568 6.563 1.00 54.34 213 GLY A C 1
ATOM 1641 O O . GLY A 1 213 ? -7.790 -3.163 7.635 1.00 54.34 213 GLY A O 1
ATOM 1642 N N . ASP A 1 214 ? -7.716 -4.761 6.073 1.00 63.00 214 ASP A N 1
ATOM 1643 C CA . ASP A 1 214 ? -8.573 -5.658 6.856 1.00 63.00 214 ASP A CA 1
ATOM 1644 C C . ASP A 1 214 ? -7.839 -6.156 8.114 1.00 63.00 214 ASP A C 1
ATOM 1646 O O . ASP A 1 214 ? -6.662 -6.508 8.070 1.00 63.00 214 ASP A O 1
ATOM 1650 N N . ASN A 1 215 ? -8.558 -6.243 9.233 1.00 70.31 215 ASN A N 1
ATOM 1651 C CA . ASN A 1 215 ? -8.155 -6.960 10.442 1.00 70.31 215 ASN A CA 1
ATOM 1652 C C . ASN A 1 215 ? -9.325 -7.805 10.975 1.00 70.31 215 ASN A C 1
ATOM 1654 O O . ASN A 1 215 ? -10.437 -7.729 10.458 1.00 70.31 215 ASN A O 1
ATOM 1658 N N . LEU A 1 216 ? -9.107 -8.632 12.004 1.00 69.88 216 LEU A N 1
ATOM 1659 C CA . LEU A 1 216 ? -10.177 -9.486 12.542 1.00 69.88 216 LEU A CA 1
ATOM 1660 C C . LEU A 1 216 ? -11.438 -8.702 12.934 1.00 69.88 216 LEU A C 1
ATOM 1662 O O . LEU A 1 216 ? -12.538 -9.227 12.784 1.00 69.88 216 LEU A O 1
ATOM 1666 N N . TRP A 1 217 ? -11.293 -7.459 13.399 1.00 70.00 217 TRP A N 1
ATOM 1667 C CA . TRP A 1 217 ? -12.415 -6.603 13.763 1.00 70.00 217 TRP A CA 1
ATOM 1668 C C . TRP A 1 217 ? -13.173 -6.098 12.531 1.00 70.00 217 TRP A C 1
ATOM 1670 O O . TRP A 1 217 ? -14.382 -6.326 12.443 1.00 70.00 217 TRP A O 1
ATOM 1680 N N . SER A 1 218 ? -12.494 -5.508 11.542 1.00 61.78 218 SER A N 1
ATOM 1681 C CA . SER A 1 218 ? -13.168 -5.023 10.324 1.00 61.78 218 SER A CA 1
ATOM 1682 C C . SER A 1 218 ? -13.813 -6.172 9.539 1.00 61.78 218 SER A C 1
ATOM 1684 O O . SER A 1 218 ? -14.937 -6.056 9.046 1.00 61.78 218 SER A O 1
ATOM 1686 N N . MET A 1 219 ? -13.161 -7.336 9.535 1.00 68.19 219 MET A N 1
ATOM 1687 C CA . MET A 1 219 ? -13.692 -8.583 8.997 1.00 68.19 219 MET A CA 1
ATOM 1688 C C . MET A 1 219 ? -14.949 -9.044 9.738 1.00 68.19 219 MET A C 1
ATOM 1690 O O . MET A 1 219 ? -15.937 -9.378 9.092 1.00 68.19 219 MET A O 1
ATOM 1694 N N . SER A 1 220 ? -14.941 -9.027 11.075 1.00 68.44 220 SER A N 1
ATOM 1695 C CA . SER A 1 220 ? -16.091 -9.415 11.907 1.00 68.44 220 SER A CA 1
ATOM 1696 C C . SER A 1 220 ? -17.337 -8.595 11.588 1.00 68.44 220 SER A C 1
ATOM 1698 O O . SER A 1 220 ? -18.414 -9.152 11.378 1.00 68.44 220 SER A O 1
ATOM 1700 N N . LYS A 1 221 ? -17.167 -7.280 11.411 1.00 66.06 221 LYS A N 1
ATOM 1701 C CA . LYS A 1 221 ? -18.247 -6.364 11.040 1.00 66.06 221 LYS A CA 1
ATOM 1702 C C . LYS A 1 221 ? -18.735 -6.586 9.621 1.00 66.06 221 LYS A C 1
ATOM 1704 O O . LYS A 1 221 ? -19.937 -6.701 9.410 1.00 66.06 221 LYS A O 1
ATOM 1709 N N . ARG A 1 222 ? -17.814 -6.747 8.667 1.00 63.34 222 ARG A N 1
ATOM 1710 C CA . ARG A 1 222 ? -18.149 -7.058 7.270 1.00 63.34 222 ARG A CA 1
ATOM 1711 C C . ARG A 1 222 ? -18.951 -8.356 7.128 1.00 63.34 222 ARG A C 1
ATOM 1713 O O . ARG A 1 222 ? -19.749 -8.483 6.207 1.00 63.34 222 ARG A O 1
ATOM 1720 N N . LEU A 1 223 ? -18.718 -9.315 8.019 1.00 65.06 223 LEU A N 1
ATOM 1721 C CA . LEU A 1 223 ? -19.286 -10.661 7.962 1.00 65.06 223 LEU A CA 1
ATOM 1722 C C . LEU A 1 223 ? -20.478 -10.891 8.898 1.00 65.06 223 LEU A C 1
ATOM 1724 O O . LEU A 1 223 ? -21.108 -11.941 8.803 1.00 65.06 223 LEU A O 1
ATOM 1728 N N . GLY A 1 224 ? -20.764 -9.966 9.818 1.00 57.81 224 GLY A N 1
ATOM 1729 C CA . GLY A 1 224 ? -21.819 -10.134 10.823 1.00 57.81 224 GLY A CA 1
ATOM 1730 C C . GLY A 1 224 ? -21.547 -11.245 11.848 1.00 57.81 224 GLY A C 1
ATOM 1731 O O . GLY A 1 224 ? -22.488 -11.836 12.370 1.00 57.81 224 GLY A O 1
ATOM 1732 N N . VAL A 1 225 ? -20.278 -11.545 12.138 1.00 66.88 225 VAL A N 1
ATOM 1733 C CA . VAL A 1 225 ? -19.845 -12.557 13.127 1.00 66.88 225 VAL A CA 1
ATOM 1734 C C . VAL A 1 225 ? -18.969 -11.892 14.190 1.00 66.88 225 VAL A C 1
ATOM 1736 O O . VAL A 1 225 ? -18.451 -10.805 13.953 1.00 66.88 225 VAL A O 1
ATOM 1739 N N . SER A 1 226 ? -18.780 -12.492 15.366 1.00 62.84 226 SER A N 1
ATOM 1740 C CA . SER A 1 226 ? -17.892 -11.911 16.386 1.00 62.84 226 SER A CA 1
ATOM 1741 C C . SER A 1 226 ? -16.406 -12.135 16.069 1.00 62.84 226 SER A C 1
ATOM 1743 O O . SER A 1 226 ? -16.023 -13.090 15.388 1.00 62.84 226 SER A O 1
ATOM 1745 N N . VAL A 1 227 ? -15.541 -11.261 16.601 1.00 67.94 227 VAL A N 1
ATOM 1746 C CA . VAL A 1 227 ? -14.074 -11.409 16.508 1.00 67.94 227 VAL A CA 1
ATOM 1747 C C . VAL A 1 227 ? -13.612 -12.736 17.111 1.00 67.94 227 VAL A C 1
ATOM 1749 O O . VAL A 1 227 ? -12.713 -13.371 16.562 1.00 67.94 227 VAL A O 1
ATOM 1752 N N . ASP A 1 228 ? -14.239 -13.181 18.201 1.00 67.75 228 ASP A N 1
ATOM 1753 C CA . ASP A 1 228 ? -13.899 -14.443 18.857 1.00 67.75 228 ASP A CA 1
ATOM 1754 C C . ASP A 1 228 ? -14.319 -15.658 18.027 1.00 67.75 228 ASP A C 1
ATOM 1756 O O . ASP A 1 228 ? -13.548 -16.609 17.921 1.00 67.75 228 ASP A O 1
ATOM 1760 N N . GLU A 1 229 ? -15.481 -15.618 17.368 1.00 69.00 229 GLU A N 1
ATOM 1761 C CA . GLU A 1 229 ? -15.909 -16.676 16.441 1.00 69.00 229 GLU A CA 1
ATOM 1762 C C . GLU A 1 229 ? -14.992 -16.753 15.213 1.00 69.00 229 GLU A C 1
ATOM 1764 O O . GLU A 1 229 ? -14.599 -17.845 14.799 1.00 69.00 229 GLU A O 1
ATOM 1769 N N . LEU A 1 230 ? -14.578 -15.607 14.665 1.00 74.44 230 LEU A N 1
ATOM 1770 C CA . LEU A 1 230 ? -13.577 -15.556 13.596 1.00 74.44 230 LEU A CA 1
ATOM 1771 C C . LEU A 1 230 ? -12.217 -16.073 14.054 1.00 74.44 230 LEU A C 1
ATOM 1773 O O . LEU A 1 230 ? -11.576 -16.829 13.328 1.00 74.44 230 LEU A O 1
ATOM 1777 N N . ARG A 1 231 ? -11.760 -15.704 15.250 1.00 75.88 231 ARG A N 1
ATOM 1778 C CA . ARG A 1 231 ? -10.485 -16.184 15.794 1.00 75.88 231 ARG A CA 1
ATOM 1779 C C . ARG A 1 231 ? -10.532 -17.688 16.066 1.00 75.88 231 ARG A C 1
ATOM 1781 O O . ARG A 1 231 ? -9.585 -18.390 15.729 1.00 75.88 231 ARG A O 1
ATOM 1788 N N . ALA A 1 232 ? -11.640 -18.193 16.604 1.00 72.06 232 ALA A N 1
ATOM 1789 C CA . ALA A 1 232 ? -11.853 -19.619 16.838 1.00 72.06 232 ALA A CA 1
ATOM 1790 C C . ALA A 1 232 ? -11.873 -20.425 15.530 1.00 72.06 232 ALA A C 1
ATOM 1792 O O . ALA A 1 232 ? -11.325 -21.525 15.478 1.00 72.06 232 ALA A O 1
ATOM 1793 N N . ALA A 1 233 ? -12.442 -19.862 14.460 1.00 70.94 233 ALA A N 1
ATOM 1794 C CA . ALA A 1 233 ? -12.411 -20.458 13.125 1.00 70.94 233 ALA A CA 1
ATOM 1795 C C . ALA A 1 233 ? -11.019 -20.402 12.462 1.00 70.94 233 ALA A C 1
ATOM 1797 O O . ALA A 1 233 ? -10.764 -21.137 11.508 1.00 70.94 233 ALA A O 1
ATOM 1798 N N . ASN A 1 234 ? -10.107 -19.561 12.964 1.00 76.00 234 ASN A N 1
ATOM 1799 C CA . ASN A 1 234 ? -8.770 -19.335 12.409 1.00 76.00 234 ASN A CA 1
ATOM 1800 C C . ASN A 1 234 ? -7.663 -19.523 13.465 1.00 76.00 234 ASN A C 1
ATOM 1802 O O . ASN A 1 234 ? -6.955 -18.566 13.792 1.00 76.00 234 ASN A O 1
ATOM 1806 N N . PRO A 1 235 ? -7.464 -20.753 13.980 1.00 71.75 235 PRO A N 1
ATOM 1807 C CA . PRO A 1 235 ? -6.511 -21.028 15.060 1.00 71.75 235 PRO A CA 1
ATOM 1808 C C . PRO A 1 235 ? -5.042 -20.808 14.664 1.00 71.75 235 PRO A C 1
ATOM 1810 O O . PRO A 1 235 ? -4.187 -20.688 15.538 1.00 71.75 235 PRO A O 1
ATOM 1813 N N . ASP A 1 236 ? -4.748 -20.747 13.362 1.00 65.25 236 ASP A N 1
ATOM 1814 C CA . ASP A 1 236 ? -3.398 -20.539 12.825 1.00 65.25 236 ASP A CA 1
ATOM 1815 C C . ASP A 1 236 ? -2.954 -19.063 12.838 1.00 65.25 236 ASP A C 1
ATOM 1817 O O . ASP A 1 236 ? -1.790 -18.764 12.549 1.00 65.25 236 ASP A O 1
ATOM 1821 N N . LEU A 1 237 ? -3.852 -18.124 13.161 1.00 71.56 237 LEU A N 1
ATOM 1822 C CA . LEU A 1 237 ? -3.480 -16.723 13.346 1.00 71.56 237 LEU A CA 1
ATOM 1823 C C . LEU A 1 237 ? -2.626 -16.567 14.606 1.00 71.56 237 LEU A C 1
ATOM 1825 O O . LEU A 1 237 ? -2.820 -17.245 15.616 1.00 71.56 237 LEU A O 1
ATOM 1829 N N . ASN A 1 238 ? -1.664 -15.645 14.564 1.00 58.66 238 ASN A N 1
ATOM 1830 C CA . ASN A 1 238 ? -0.862 -15.346 15.745 1.00 58.66 238 ASN A CA 1
ATOM 1831 C C . ASN A 1 238 ? -1.739 -14.762 16.875 1.00 58.66 238 ASN A C 1
ATOM 1833 O O . ASN A 1 238 ? -2.878 -14.359 16.652 1.00 58.66 238 ASN A O 1
ATOM 1837 N N . LYS A 1 239 ? -1.207 -14.676 18.104 1.00 49.25 239 LYS A N 1
ATOM 1838 C CA . LYS A 1 239 ? -1.953 -14.147 19.269 1.00 49.25 239 LYS A CA 1
ATOM 1839 C C . LYS A 1 239 ? -2.525 -12.736 19.059 1.00 49.25 239 LYS A C 1
ATOM 1841 O O . LYS A 1 239 ? -3.478 -12.375 19.740 1.00 49.25 239 LYS A O 1
ATOM 1846 N N . ASN A 1 240 ? -1.954 -11.971 18.131 1.00 52.03 240 ASN A N 1
ATOM 1847 C CA . ASN A 1 240 ? -2.396 -10.622 17.792 1.00 52.03 240 ASN A CA 1
ATOM 1848 C C . ASN A 1 240 ? -3.500 -10.614 16.720 1.00 52.03 240 ASN A C 1
ATOM 1850 O O . ASN A 1 240 ? -4.148 -9.592 16.528 1.00 52.03 240 ASN A O 1
ATOM 1854 N N . GLY A 1 241 ? -3.760 -11.748 16.061 1.00 55.44 241 GLY A N 1
ATOM 1855 C CA . GLY A 1 241 ? -4.743 -11.853 14.990 1.00 55.44 241 GLY A CA 1
ATOM 1856 C C . GLY A 1 241 ? -4.323 -11.134 13.711 1.00 55.44 241 GLY A C 1
ATOM 1857 O O . GLY A 1 241 ? -5.197 -10.681 12.976 1.00 55.44 241 GLY A O 1
ATOM 1858 N N . ASP A 1 242 ? -3.015 -10.996 13.465 1.00 61.62 242 ASP A N 1
ATOM 1859 C CA . ASP A 1 242 ? -2.498 -10.249 12.320 1.00 61.62 242 ASP A CA 1
ATOM 1860 C C . ASP A 1 242 ? -2.928 -10.933 11.018 1.00 61.62 242 ASP A C 1
ATOM 1862 O O . ASP A 1 242 ? -2.534 -12.069 10.738 1.00 61.62 242 ASP A O 1
ATOM 1866 N N . ILE A 1 243 ? -3.702 -10.216 10.208 1.00 64.19 243 ILE A N 1
ATOM 1867 C CA . ILE A 1 243 ? -4.050 -10.608 8.845 1.00 64.19 243 ILE A CA 1
ATOM 1868 C C . ILE A 1 243 ? -3.481 -9.577 7.879 1.00 64.19 243 ILE A C 1
ATOM 1870 O O . ILE A 1 243 ? -3.353 -8.396 8.201 1.00 64.19 243 ILE A O 1
ATOM 1874 N N . ARG A 1 244 ? -3.080 -10.034 6.699 1.00 59.53 244 ARG A N 1
ATOM 1875 C CA . ARG A 1 244 ? -2.546 -9.189 5.634 1.00 59.53 244 ARG A CA 1
ATOM 1876 C C . ARG A 1 244 ? -3.494 -9.189 4.454 1.00 59.53 244 ARG A C 1
ATOM 1878 O O . ARG A 1 244 ? -4.192 -10.171 4.207 1.00 59.53 244 ARG A O 1
ATOM 1885 N N . ALA A 1 245 ? -3.433 -8.118 3.671 1.00 49.31 245 ALA A N 1
ATOM 1886 C CA . ALA A 1 245 ? -4.069 -8.069 2.367 1.00 49.31 245 ALA A CA 1
ATOM 1887 C C . ALA A 1 245 ? -3.733 -9.339 1.567 1.00 49.31 245 ALA A C 1
ATOM 1889 O O . ALA A 1 245 ? -2.565 -9.681 1.357 1.00 49.31 245 ALA A O 1
ATOM 1890 N N . GLY A 1 246 ? -4.768 -10.048 1.138 1.00 50.72 246 GLY A N 1
ATOM 1891 C CA . GLY A 1 246 ? -4.666 -11.293 0.393 1.00 50.72 246 GLY A CA 1
ATOM 1892 C C . GLY A 1 246 ? -4.672 -12.576 1.231 1.00 50.72 246 GLY A C 1
ATOM 1893 O O . GLY A 1 246 ? -4.733 -13.652 0.627 1.00 50.72 246 GLY A O 1
ATOM 1894 N N . ASP A 1 247 ? -4.639 -12.498 2.566 1.00 62.62 247 ASP A N 1
ATOM 1895 C CA . ASP A 1 247 ? -4.844 -13.654 3.447 1.00 62.62 247 ASP A CA 1
ATOM 1896 C C . ASP A 1 247 ? -6.301 -14.135 3.383 1.00 62.62 247 ASP A C 1
ATOM 1898 O O . ASP A 1 247 ? -7.207 -13.369 3.071 1.00 62.62 247 ASP A O 1
ATOM 1902 N N . TYR A 1 248 ? -6.538 -15.417 3.662 1.00 68.31 248 TYR A N 1
ATOM 1903 C CA . TYR A 1 248 ? -7.883 -15.995 3.674 1.00 68.31 248 TYR A CA 1
ATOM 1904 C C . TYR A 1 248 ? -8.260 -16.411 5.090 1.00 68.31 248 TYR A C 1
ATOM 1906 O O . TYR A 1 248 ? -7.554 -17.203 5.712 1.00 68.31 248 TYR A O 1
ATOM 1914 N N . LEU A 1 249 ? -9.396 -15.906 5.561 1.00 69.69 249 LEU A N 1
ATOM 1915 C CA . LEU A 1 249 ? -10.005 -16.258 6.834 1.00 69.69 249 LEU A CA 1
ATOM 1916 C C . LEU A 1 249 ? -11.092 -17.298 6.618 1.00 69.69 249 LEU A C 1
ATOM 1918 O O . LEU A 1 249 ? -11.963 -17.132 5.770 1.00 69.69 249 LEU A O 1
ATOM 1922 N N . THR A 1 250 ? -11.064 -18.350 7.419 1.00 77.75 250 THR A N 1
ATOM 1923 C CA . THR A 1 250 ? -12.161 -19.295 7.585 1.00 77.75 250 THR A CA 1
ATOM 1924 C C . THR A 1 250 ? -13.289 -18.617 8.350 1.00 77.75 250 THR A C 1
ATOM 1926 O O . THR A 1 250 ? -13.092 -18.076 9.433 1.00 77.75 250 THR A O 1
ATOM 1929 N N . LEU A 1 251 ? -14.475 -18.609 7.766 1.00 70.56 251 LEU A N 1
ATOM 1930 C CA . LEU A 1 251 ? -15.693 -18.161 8.409 1.00 70.56 251 LEU A CA 1
ATOM 1931 C C . LEU A 1 251 ? -16.121 -19.215 9.437 1.00 70.56 251 LEU A C 1
ATOM 1933 O O . LEU A 1 251 ? -16.034 -20.413 9.148 1.00 70.56 251 LEU A O 1
ATOM 1937 N N . PRO A 1 252 ? -16.598 -18.803 10.621 1.00 67.06 252 PRO A N 1
ATOM 1938 C CA . PRO A 1 252 ? -17.216 -19.729 11.557 1.00 67.06 252 PRO A CA 1
ATOM 1939 C C . PRO A 1 252 ? -18.391 -20.438 10.870 1.00 67.06 252 PRO A C 1
ATOM 1941 O O . PRO A 1 252 ? -19.141 -19.837 10.097 1.00 67.06 252 PRO A O 1
ATOM 1944 N N . VAL A 1 253 ? -18.508 -21.746 11.097 1.00 49.81 253 VAL A N 1
ATOM 1945 C CA . VAL A 1 253 ? -19.494 -22.607 10.434 1.00 49.81 253 VAL A CA 1
ATOM 1946 C C . VAL A 1 253 ? -20.894 -22.248 10.946 1.00 49.81 253 VAL A C 1
ATOM 1948 O O . VAL A 1 253 ? -21.317 -22.767 11.970 1.00 49.81 253 VAL A O 1
ATOM 1951 N N . ASN A 1 254 ? -21.544 -21.288 10.279 1.00 50.00 254 ASN A N 1
ATOM 1952 C CA . ASN A 1 254 ? -22.971 -21.185 9.931 1.00 50.00 254 ASN A CA 1
ATOM 1953 C C . ASN A 1 254 ? -23.439 -19.706 9.851 1.00 50.00 254 ASN A C 1
ATOM 1955 O O . ASN A 1 254 ? -23.992 -19.183 10.817 1.00 50.00 254 ASN A O 1
ATOM 1959 N N . PRO A 1 255 ? -23.266 -19.016 8.705 1.00 44.47 255 PRO A N 1
ATOM 1960 C CA . PRO A 1 255 ? -23.935 -17.737 8.442 1.00 44.47 255 PRO A CA 1
ATOM 1961 C C . PRO A 1 255 ? -25.435 -17.886 8.120 1.00 44.47 255 PRO A C 1
ATOM 1963 O O . PRO A 1 255 ? -26.146 -16.885 8.073 1.00 44.47 255 PRO A O 1
ATOM 1966 N N . GLU A 1 256 ? -25.929 -19.107 7.872 1.00 39.56 256 GLU A N 1
ATOM 1967 C CA . GLU A 1 256 ? -27.294 -19.336 7.372 1.00 39.56 256 GLU A CA 1
ATOM 1968 C C . GLU A 1 256 ? -28.378 -19.415 8.472 1.00 39.56 256 GLU A C 1
ATOM 1970 O O . GLU A 1 256 ? -29.554 -19.447 8.133 1.00 39.56 256 GLU A O 1
ATOM 1975 N N . GLU A 1 257 ? -28.053 -19.349 9.774 1.00 37.16 257 GLU A N 1
ATOM 1976 C CA . GLU A 1 257 ? -29.063 -19.442 10.862 1.00 37.16 257 GLU A CA 1
ATOM 1977 C C . GLU A 1 257 ? -29.262 -18.182 11.726 1.00 37.16 257 GLU A C 1
ATOM 1979 O O . GLU A 1 257 ? -29.940 -18.237 12.751 1.00 37.16 257 GLU A O 1
ATOM 1984 N N . LYS A 1 258 ? -28.744 -17.013 11.330 1.00 33.28 258 LYS A N 1
ATOM 1985 C CA . LYS A 1 258 ? -29.102 -15.739 11.993 1.00 33.28 258 LYS A CA 1
ATOM 1986 C C . LYS A 1 258 ? -29.404 -14.613 11.007 1.00 33.28 258 LYS A C 1
ATOM 1988 O O . LYS A 1 258 ? -28.970 -13.479 11.190 1.00 33.28 258 LYS A O 1
ATOM 1993 N N . GLN A 1 259 ? -30.185 -14.912 9.973 1.00 30.33 259 GLN A N 1
ATOM 1994 C CA . GLN A 1 259 ? -30.978 -13.860 9.339 1.00 30.33 259 GLN A CA 1
ATOM 1995 C C . GLN A 1 259 ? -32.141 -13.502 10.280 1.00 30.33 259 GLN A C 1
ATOM 1997 O O . GLN A 1 259 ? -32.775 -14.417 10.811 1.00 30.33 259 GLN A O 1
ATOM 2002 N N . PRO A 1 260 ? -32.427 -12.212 10.533 1.00 34.50 260 PRO A N 1
ATOM 2003 C CA . PRO A 1 260 ? -33.659 -11.834 11.203 1.00 34.50 260 PRO A CA 1
ATOM 2004 C C . PRO A 1 260 ? -34.850 -12.305 10.362 1.00 34.50 260 PRO A C 1
ATOM 2006 O O . PRO A 1 260 ? -34.876 -12.154 9.141 1.00 34.50 260 PRO A O 1
ATOM 2009 N N . ASP A 1 261 ? -35.790 -12.922 11.067 1.00 28.12 261 ASP A N 1
ATOM 2010 C CA . ASP A 1 261 ? -37.003 -13.576 10.596 1.00 28.12 261 ASP A CA 1
ATOM 2011 C C . ASP A 1 261 ? -37.762 -12.742 9.546 1.00 28.12 261 ASP A C 1
ATOM 2013 O O . ASP A 1 261 ? -38.218 -11.626 9.811 1.00 28.12 261 ASP A O 1
ATOM 2017 N N . LYS A 1 262 ? -37.888 -13.290 8.332 1.00 34.91 262 LYS A N 1
ATOM 2018 C CA . LYS A 1 262 ? -38.802 -12.801 7.297 1.00 34.91 262 LYS A CA 1
ATOM 2019 C C . LYS A 1 262 ? -40.193 -13.354 7.603 1.00 34.91 262 LYS A C 1
ATOM 2021 O O . LYS A 1 262 ? -40.583 -14.395 7.079 1.00 34.91 262 LYS A O 1
ATOM 2026 N N . SER A 1 263 ? -40.975 -12.608 8.371 1.00 31.73 263 SER A N 1
ATOM 2027 C CA . SER A 1 263 ? -42.427 -12.778 8.410 1.00 31.73 263 SER A CA 1
ATOM 2028 C C . SER A 1 263 ? -43.123 -11.434 8.183 1.00 31.73 263 SER A C 1
ATOM 2030 O O . SER A 1 263 ? -43.062 -10.542 9.023 1.00 31.73 263 SER A O 1
ATOM 2032 N N . GLU A 1 264 ? -43.780 -11.368 7.019 1.00 34.84 264 GLU A N 1
ATOM 2033 C CA . GLU A 1 264 ? -44.711 -10.352 6.498 1.00 34.84 264 GLU A CA 1
ATOM 2034 C C . GLU A 1 264 ? -44.135 -9.040 5.936 1.00 34.84 264 GLU A C 1
ATOM 2036 O O . GLU A 1 264 ? -44.429 -7.943 6.401 1.00 34.84 264 GLU A O 1
ATOM 2041 N N . GLU A 1 265 ? -43.437 -9.151 4.802 1.00 32.72 265 GLU A N 1
ATOM 2042 C CA . GLU A 1 265 ? -43.382 -8.083 3.796 1.00 32.72 265 GLU A CA 1
ATOM 2043 C C . GLU A 1 265 ? -44.254 -8.508 2.604 1.00 32.72 265 GLU A C 1
ATOM 2045 O O . GLU A 1 265 ? -43.986 -9.510 1.938 1.00 32.72 265 GLU A O 1
ATOM 2050 N N . LYS A 1 266 ? -45.364 -7.791 2.395 1.00 28.91 266 LYS A N 1
ATOM 2051 C CA . LYS A 1 266 ? -46.254 -7.970 1.240 1.00 28.91 266 LYS A CA 1
ATOM 2052 C C . LYS A 1 266 ? -45.479 -7.682 -0.049 1.00 28.91 266 LYS A C 1
ATOM 2054 O O . LYS A 1 266 ? -44.722 -6.719 -0.102 1.00 28.91 266 LYS A O 1
ATOM 2059 N N . GLU A 1 267 ? -45.707 -8.503 -1.076 1.00 29.45 267 GLU A N 1
ATOM 2060 C CA . GLU A 1 267 ? -45.142 -8.342 -2.423 1.00 29.45 267 GLU A CA 1
ATOM 2061 C C . GLU A 1 267 ? -45.238 -6.890 -2.931 1.00 29.45 267 GLU A C 1
ATOM 2063 O O . GLU A 1 267 ? -46.332 -6.314 -2.905 1.00 29.45 267 GLU A O 1
ATOM 2068 N N . PRO A 1 268 ? -44.154 -6.302 -3.473 1.00 30.22 268 PRO A N 1
ATOM 2069 C CA . PRO A 1 268 ? -44.275 -5.090 -4.260 1.00 30.22 268 PRO A CA 1
ATOM 2070 C C . PRO A 1 268 ? -44.835 -5.444 -5.644 1.00 30.22 268 PRO A C 1
ATOM 2072 O O . PRO A 1 268 ? -44.209 -6.147 -6.440 1.00 30.22 268 PRO A O 1
ATOM 2075 N N . GLN A 1 269 ? -46.033 -4.933 -5.929 1.00 29.72 269 GLN A N 1
ATOM 2076 C CA . GLN A 1 269 ? -46.527 -4.770 -7.294 1.00 29.72 269 GLN A CA 1
ATOM 2077 C C . GLN A 1 269 ? -45.634 -3.785 -8.074 1.00 29.72 269 GLN A C 1
ATOM 2079 O O . GLN A 1 269 ? -45.010 -2.908 -7.476 1.00 29.72 269 GLN A O 1
ATOM 2084 N N . PRO A 1 270 ? -45.571 -3.903 -9.412 1.00 38.56 270 PRO A N 1
ATOM 2085 C CA . PRO A 1 270 ? -44.750 -3.038 -10.244 1.00 38.56 270 PRO A CA 1
ATOM 2086 C C . PRO A 1 270 ? -45.396 -1.653 -10.357 1.00 38.56 270 PRO A C 1
ATOM 2088 O O . PRO A 1 270 ? -46.426 -1.500 -11.010 1.00 38.56 270 PRO A O 1
ATOM 2091 N N . THR A 1 271 ? -44.782 -0.634 -9.760 1.00 28.22 271 THR A N 1
ATOM 2092 C CA . THR A 1 271 ? -45.186 0.766 -9.952 1.00 28.22 271 THR A CA 1
ATOM 2093 C C . THR A 1 271 ? -43.982 1.621 -10.321 1.00 28.22 271 THR A C 1
ATOM 2095 O O . THR A 1 271 ? -43.113 1.842 -9.488 1.00 28.22 271 THR A O 1
ATOM 2098 N N . GLU A 1 272 ? -43.997 2.032 -11.592 1.00 30.20 272 GLU A N 1
ATOM 2099 C CA . GLU A 1 272 ? -43.458 3.243 -12.230 1.00 30.20 272 GLU A CA 1
ATOM 2100 C C . GLU A 1 272 ? -42.001 3.703 -11.982 1.00 30.20 272 GLU A C 1
ATOM 2102 O O . GLU A 1 272 ? -41.450 3.576 -10.892 1.00 30.20 272 GLU A O 1
ATOM 2107 N N . PRO A 1 273 ? -41.339 4.250 -13.028 1.00 30.02 273 PRO A N 1
ATOM 2108 C CA . PRO A 1 273 ? -39.984 4.782 -12.917 1.00 30.02 273 PRO A CA 1
ATOM 2109 C C . PRO A 1 273 ? -39.916 5.875 -11.838 1.00 30.02 273 PRO A C 1
ATOM 2111 O O . PRO A 1 273 ? -40.899 6.597 -11.667 1.00 30.02 273 PRO A O 1
ATOM 2114 N N . PRO A 1 274 ? -38.773 6.031 -11.138 1.00 33.47 274 PRO A N 1
ATOM 2115 C CA . PRO A 1 274 ? -38.622 7.037 -10.095 1.00 33.47 274 PRO A CA 1
ATOM 2116 C C . PRO A 1 274 ? -39.014 8.415 -10.624 1.00 33.47 274 PRO A C 1
ATOM 2118 O O . PRO A 1 274 ? -38.348 8.963 -11.505 1.00 33.47 274 PRO A O 1
ATOM 2121 N N . GLN A 1 275 ? -40.116 8.947 -10.096 1.00 31.86 275 GLN A N 1
ATOM 2122 C CA . GLN A 1 275 ? -40.438 10.355 -10.228 1.00 31.86 275 GLN A CA 1
ATOM 2123 C C . GLN A 1 275 ? -39.301 11.159 -9.599 1.00 31.86 275 GLN A C 1
ATOM 2125 O O . GLN A 1 275 ? -38.802 10.847 -8.516 1.00 31.86 275 GLN A O 1
ATOM 2130 N N . GLU A 1 276 ? -38.882 12.165 -10.353 1.00 38.56 276 GLU A N 1
ATOM 2131 C CA . GLU A 1 276 ? -37.984 13.240 -9.974 1.00 38.56 276 GLU A CA 1
ATOM 2132 C C . GLU A 1 276 ? -38.402 13.789 -8.603 1.00 38.56 276 GLU A C 1
ATOM 2134 O O . GLU A 1 276 ? -39.525 14.255 -8.420 1.00 38.56 276 GLU A O 1
ATOM 2139 N N . VAL A 1 277 ? -37.522 13.645 -7.612 1.00 34.19 277 VAL A N 1
ATOM 2140 C CA . VAL A 1 277 ? -37.769 14.138 -6.257 1.00 34.19 277 VAL A CA 1
ATOM 2141 C C . VAL A 1 277 ? -37.745 15.663 -6.326 1.00 34.19 277 VAL A C 1
ATOM 2143 O O . VAL A 1 277 ? -36.697 16.244 -6.615 1.00 34.19 277 VAL A O 1
ATOM 2146 N N . GLU A 1 278 ? -38.889 16.312 -6.096 1.00 34.66 278 GLU A N 1
ATOM 2147 C CA . GLU A 1 278 ? -38.925 17.762 -5.913 1.00 34.66 278 GLU A CA 1
ATOM 2148 C C . GLU A 1 278 ? -38.033 18.180 -4.722 1.00 34.66 278 GLU A C 1
ATOM 2150 O O . GLU A 1 278 ? -37.913 17.449 -3.730 1.00 34.66 278 GLU A O 1
ATOM 2155 N N . PRO A 1 279 ? -37.365 19.342 -4.817 1.00 41.75 279 PRO A N 1
ATOM 2156 C CA . PRO A 1 279 ? -36.244 19.704 -3.964 1.00 41.75 279 PRO A CA 1
ATOM 2157 C C . PRO A 1 279 ? -36.707 20.400 -2.681 1.00 41.75 279 PRO A C 1
ATOM 2159 O O . PRO A 1 279 ? -36.572 21.610 -2.560 1.00 41.75 279 PRO A O 1
ATOM 2162 N N . GLU A 1 280 ? -37.187 19.666 -1.680 1.00 42.34 280 GLU A N 1
ATOM 2163 C CA . GLU A 1 280 ? -37.411 20.245 -0.345 1.00 42.34 280 GLU A CA 1
ATOM 2164 C C . GLU A 1 280 ? -36.930 19.312 0.768 1.00 42.34 280 GLU A C 1
ATOM 2166 O O . GLU A 1 280 ? -37.687 18.533 1.338 1.00 42.34 280 GLU A O 1
ATOM 2171 N N . GLN A 1 281 ? -35.622 19.402 1.043 1.00 37.72 281 GLN A N 1
ATOM 2172 C CA . GLN A 1 281 ? -34.998 19.593 2.369 1.00 37.72 281 GLN A CA 1
ATOM 2173 C C . GLN A 1 281 ? -33.473 19.366 2.277 1.00 37.72 281 GLN A C 1
ATOM 2175 O O . GLN A 1 281 ? -32.871 18.605 3.032 1.00 37.72 281 GLN A O 1
ATOM 2180 N N . LEU A 1 282 ? -32.808 20.071 1.355 1.00 43.62 282 LEU A N 1
ATOM 2181 C CA . LEU A 1 282 ? -31.422 20.463 1.602 1.00 43.62 282 LEU A CA 1
ATOM 2182 C C . LEU A 1 282 ? -31.494 21.485 2.738 1.00 43.62 282 LEU A C 1
ATOM 2184 O O . LEU A 1 282 ? -31.985 22.591 2.525 1.00 43.62 282 LEU A O 1
ATOM 2188 N N . GLN A 1 283 ? -31.051 21.130 3.947 1.00 53.44 283 GLN A N 1
ATOM 2189 C CA . GLN A 1 283 ? -30.613 22.171 4.876 1.00 53.44 283 GLN A CA 1
ATOM 2190 C C . GLN A 1 283 ? -29.643 23.055 4.090 1.00 53.44 283 GLN A C 1
ATOM 2192 O O . GLN A 1 283 ? -28.686 22.533 3.510 1.00 53.44 283 GLN A O 1
ATOM 2197 N N . GLU A 1 284 ? -29.933 24.354 3.986 1.00 71.88 284 GLU A N 1
ATOM 2198 C CA . GLU A 1 284 ? -29.003 25.286 3.359 1.00 71.88 284 GLU A CA 1
ATOM 2199 C C . GLU A 1 284 ? -27.657 25.120 4.060 1.00 71.88 284 GLU A C 1
ATOM 2201 O O . GLU A 1 284 ? -27.545 25.308 5.272 1.00 71.88 284 GLU A O 1
ATOM 2206 N N . LEU A 1 285 ? -26.658 24.683 3.294 1.00 82.69 285 LEU A N 1
ATOM 2207 C CA . LEU A 1 285 ? -25.302 24.508 3.784 1.00 82.69 285 LEU A CA 1
ATOM 2208 C C . LEU A 1 285 ? -24.855 25.828 4.421 1.00 82.69 285 LEU A C 1
ATOM 2210 O O . LEU A 1 285 ? -25.012 26.889 3.809 1.00 82.69 285 LEU A O 1
ATOM 2214 N N . GLY A 1 286 ? -24.331 25.767 5.638 1.00 90.38 286 GLY A N 1
ATOM 2215 C CA . GLY A 1 286 ? -23.882 26.939 6.370 1.00 90.38 286 GLY A CA 1
ATOM 2216 C C . GLY A 1 286 ? -22.646 27.582 5.736 1.00 90.38 286 GLY A C 1
ATOM 2217 O O . GLY A 1 286 ? -22.078 27.113 4.743 1.00 90.38 286 GLY A O 1
ATOM 2218 N N . ALA A 1 287 ? -22.226 28.714 6.303 1.00 93.19 287 ALA A N 1
ATOM 2219 C CA . ALA A 1 287 ? -21.133 29.511 5.749 1.00 93.19 287 ALA A CA 1
ATOM 2220 C C . ALA A 1 287 ? -19.790 28.757 5.719 1.00 93.19 287 ALA A C 1
ATOM 2222 O O . ALA A 1 287 ? -18.994 28.957 4.797 1.00 93.19 287 ALA A O 1
ATOM 2223 N N . ASP A 1 288 ? -19.537 27.880 6.693 1.00 94.62 288 ASP A N 1
ATOM 2224 C CA . ASP A 1 288 ? -18.272 27.151 6.809 1.00 94.62 288 ASP A CA 1
ATOM 2225 C C . ASP A 1 288 ? -18.205 25.991 5.807 1.00 94.62 288 ASP A C 1
ATOM 2227 O O . ASP A 1 288 ? -17.195 25.821 5.120 1.00 94.62 288 ASP A O 1
ATOM 2231 N N . GLY A 1 289 ? -19.302 25.256 5.635 1.00 92.50 289 GLY A N 1
ATOM 2232 C CA . GLY A 1 289 ? -19.465 24.222 4.621 1.00 92.50 289 GLY A CA 1
ATOM 2233 C C . GLY A 1 289 ? -19.374 24.801 3.211 1.00 92.50 289 GLY A C 1
ATOM 2234 O O . GLY A 1 289 ? -18.647 24.262 2.372 1.00 92.50 289 GLY A O 1
ATOM 2235 N N . GLN A 1 290 ? -20.026 25.940 2.949 1.00 93.12 290 GLN A N 1
ATOM 2236 C CA . GLN A 1 290 ? -19.895 26.651 1.670 1.00 93.12 290 GLN A CA 1
ATOM 2237 C C . GLN A 1 290 ? -18.453 27.104 1.418 1.00 93.12 290 GLN A C 1
ATOM 2239 O O . GLN A 1 290 ? -17.913 26.876 0.333 1.00 93.12 290 GLN A O 1
ATOM 2244 N N . THR A 1 291 ? -17.800 27.681 2.432 1.00 93.31 291 THR A N 1
ATOM 2245 C CA . THR A 1 291 ? -16.390 28.094 2.357 1.00 93.31 291 THR A CA 1
ATOM 2246 C C . THR A 1 291 ? -15.483 26.908 2.039 1.00 93.31 291 THR A C 1
ATOM 2248 O O . THR A 1 291 ? -14.568 27.025 1.220 1.00 93.31 291 THR A O 1
ATOM 2251 N N . PHE A 1 292 ? -15.722 25.753 2.662 1.00 94.06 292 PHE A N 1
ATOM 2252 C CA . PHE A 1 292 ? -14.983 24.529 2.379 1.00 94.06 292 PHE A CA 1
ATOM 2253 C C . PHE A 1 292 ? -15.178 24.078 0.924 1.00 94.06 292 PHE A C 1
ATOM 2255 O O . PHE A 1 292 ? -14.186 23.884 0.217 1.00 94.06 292 PHE A O 1
ATOM 2262 N N . LEU A 1 293 ? -16.422 23.990 0.437 1.00 91.31 293 LEU A N 1
ATOM 2263 C CA . LEU A 1 293 ? -16.708 23.619 -0.956 1.00 91.31 293 LEU A CA 1
ATOM 2264 C C . LEU A 1 293 ? -16.042 24.566 -1.959 1.00 91.31 293 LEU A C 1
ATOM 2266 O O . LEU A 1 293 ? -15.405 24.111 -2.913 1.00 91.31 293 LEU A O 1
ATOM 2270 N N . GLU A 1 294 ? -16.137 25.876 -1.724 1.00 90.06 294 GLU A N 1
ATOM 2271 C CA . GLU A 1 294 ? -15.524 26.888 -2.583 1.00 90.06 294 GLU A CA 1
ATOM 2272 C C . GLU A 1 294 ? -13.996 26.731 -2.633 1.00 90.06 294 GLU A C 1
ATOM 2274 O O . GLU A 1 294 ? -13.392 26.843 -3.704 1.00 90.06 294 GLU A O 1
ATOM 2279 N N . ARG A 1 295 ? -13.354 26.436 -1.494 1.00 88.31 295 ARG A N 1
ATOM 2280 C CA . ARG A 1 295 ? -11.903 26.201 -1.435 1.00 88.31 295 ARG A CA 1
ATOM 2281 C C . ARG A 1 295 ? -11.494 24.969 -2.231 1.00 88.31 295 ARG A C 1
ATOM 2283 O O . ARG A 1 295 ? -10.550 25.058 -3.014 1.00 88.31 295 ARG A O 1
ATOM 2290 N N . ILE A 1 296 ? -12.195 23.845 -2.069 1.00 87.62 296 ILE A N 1
ATOM 2291 C CA . ILE A 1 296 ? -11.829 22.606 -2.772 1.00 87.62 296 ILE A CA 1
ATOM 2292 C C . ILE A 1 296 ? -12.072 22.718 -4.279 1.00 87.62 296 ILE A C 1
ATOM 2294 O O . ILE A 1 296 ? -11.263 22.207 -5.059 1.00 87.62 296 ILE A O 1
ATOM 2298 N N . GLY A 1 297 ? -13.130 23.425 -4.689 1.00 82.12 297 GLY A N 1
ATOM 2299 C CA . GLY A 1 297 ? -13.458 23.656 -6.097 1.00 82.12 297 GLY A CA 1
ATOM 2300 C C . GLY A 1 297 ? -12.455 24.544 -6.842 1.00 82.12 297 GLY A C 1
ATOM 2301 O O . GLY A 1 297 ? -12.409 24.524 -8.072 1.00 82.12 297 GLY A O 1
ATOM 2302 N N . LYS A 1 298 ? -11.619 25.305 -6.124 1.00 83.69 298 LYS A N 1
ATOM 2303 C CA . LYS A 1 298 ? -10.583 26.153 -6.725 1.00 83.69 298 LYS A CA 1
ATOM 2304 C C . LYS A 1 298 ? -9.268 25.385 -6.935 1.00 83.69 298 LYS A C 1
ATOM 2306 O O . LYS A 1 298 ? -8.917 24.503 -6.142 1.00 83.69 298 LYS A O 1
ATOM 2311 N N . PRO A 1 299 ? -8.489 25.730 -7.981 1.00 81.12 299 PRO A N 1
ATOM 2312 C CA . PRO A 1 299 ? -7.101 25.291 -8.096 1.00 81.12 299 PRO A CA 1
ATOM 2313 C C . PRO A 1 299 ? -6.302 25.666 -6.848 1.00 81.12 299 PRO A C 1
ATOM 2315 O O . PRO A 1 299 ? -6.588 26.678 -6.202 1.00 81.12 299 PRO A O 1
ATOM 2318 N N . ASN A 1 300 ? -5.279 24.876 -6.524 1.00 85.19 300 ASN A N 1
ATOM 2319 C CA . ASN A 1 300 ? -4.429 25.184 -5.385 1.00 85.19 300 ASN A CA 1
ATOM 2320 C C . ASN A 1 300 ? -3.782 26.562 -5.579 1.00 85.19 300 ASN A C 1
ATOM 2322 O O . ASN A 1 300 ? -3.164 26.840 -6.608 1.00 85.19 300 ASN A O 1
ATOM 2326 N N . ALA A 1 301 ? -3.871 27.416 -4.558 1.00 85.44 301 ALA A N 1
ATOM 2327 C CA . ALA A 1 301 ? -3.242 28.734 -4.565 1.00 85.44 301 ALA A CA 1
ATOM 2328 C C . ALA A 1 301 ? -1.702 28.670 -4.669 1.00 85.44 301 ALA A C 1
ATOM 2330 O O . ALA A 1 301 ? -1.055 29.695 -4.887 1.00 85.44 301 ALA A O 1
ATOM 2331 N N . ARG A 1 302 ? -1.098 27.480 -4.523 1.00 84.75 302 ARG A N 1
ATOM 2332 C CA . ARG A 1 302 ? 0.317 27.208 -4.811 1.00 84.75 302 ARG A CA 1
ATOM 2333 C C . ARG A 1 302 ? 0.468 26.084 -5.843 1.00 84.75 302 ARG A C 1
ATOM 2335 O O . ARG A 1 302 ? 0.741 24.946 -5.458 1.00 84.75 302 ARG A O 1
ATOM 2342 N N . PRO A 1 303 ? 0.394 26.402 -7.148 1.00 83.31 303 PRO A N 1
ATOM 2343 C CA . PRO A 1 303 ? 0.490 25.412 -8.225 1.00 83.31 303 PRO A CA 1
ATOM 2344 C C . PRO A 1 303 ? 1.769 24.563 -8.192 1.00 83.31 303 PRO A C 1
ATOM 2346 O O . PRO A 1 303 ? 1.756 23.411 -8.612 1.00 83.31 303 PRO A O 1
ATOM 2349 N N . ALA A 1 304 ? 2.866 25.097 -7.640 1.00 86.50 304 ALA A N 1
ATOM 2350 C CA . ALA A 1 304 ? 4.118 24.369 -7.445 1.00 86.50 304 ALA A CA 1
ATOM 2351 C C . ALA A 1 304 ? 3.949 23.065 -6.643 1.00 86.50 304 ALA A C 1
ATOM 2353 O O . ALA A 1 304 ? 4.634 22.087 -6.923 1.00 86.50 304 ALA A O 1
ATOM 2354 N N . LEU A 1 305 ? 3.034 23.018 -5.668 1.00 85.94 305 LEU A N 1
ATOM 2355 C CA . LEU A 1 305 ? 2.773 21.796 -4.902 1.00 85.94 305 LEU A CA 1
ATOM 2356 C C . LEU A 1 305 ? 2.126 20.724 -5.782 1.00 85.94 305 LEU A C 1
ATOM 2358 O O . LEU A 1 305 ? 2.541 19.565 -5.767 1.00 85.94 305 LEU A O 1
ATOM 2362 N N . ASP A 1 306 ? 1.160 21.126 -6.601 1.00 84.75 306 ASP A N 1
ATOM 2363 C CA . ASP A 1 306 ? 0.446 20.209 -7.477 1.00 84.75 306 ASP A CA 1
ATOM 2364 C C . ASP A 1 306 ? 1.342 19.703 -8.620 1.00 84.75 306 ASP A C 1
ATOM 2366 O O . ASP A 1 306 ? 1.297 18.522 -8.971 1.00 84.75 306 ASP A O 1
ATOM 2370 N N . ILE A 1 307 ? 2.211 20.570 -9.155 1.00 86.94 307 ILE A N 1
ATOM 2371 C CA . ILE A 1 307 ? 3.282 20.183 -10.086 1.00 86.94 307 ILE A CA 1
ATOM 2372 C C . ILE A 1 307 ? 4.216 19.188 -9.399 1.00 86.94 307 ILE A C 1
ATOM 2374 O O . ILE A 1 307 ? 4.487 18.122 -9.948 1.00 86.94 307 ILE A O 1
ATOM 2378 N N . ALA A 1 308 ? 4.641 19.477 -8.164 1.00 86.31 308 ALA A N 1
ATOM 2379 C CA . ALA A 1 308 ? 5.544 18.611 -7.422 1.00 86.31 308 ALA A CA 1
ATOM 2380 C C . ALA A 1 308 ? 4.965 17.209 -7.163 1.00 86.31 308 ALA A C 1
ATOM 2382 O O . ALA A 1 308 ? 5.727 16.271 -6.927 1.00 86.31 308 ALA A O 1
ATOM 2383 N N . ALA A 1 309 ? 3.641 17.019 -7.224 1.00 81.56 309 ALA A N 1
ATOM 2384 C CA . ALA A 1 309 ? 3.022 15.696 -7.150 1.00 81.56 309 ALA A CA 1
ATOM 2385 C C . ALA A 1 309 ? 3.210 14.846 -8.420 1.00 81.56 309 ALA A C 1
ATOM 2387 O O . ALA A 1 309 ? 3.232 13.622 -8.298 1.00 81.56 309 ALA A O 1
ATOM 2388 N N . LYS A 1 310 ? 3.418 15.449 -9.599 1.00 83.00 310 LYS A N 1
ATOM 2389 C CA . LYS A 1 310 ? 3.754 14.730 -10.845 1.00 83.00 310 LYS A CA 1
ATOM 2390 C C . LYS A 1 310 ? 5.134 14.096 -10.751 1.00 83.00 310 LYS A C 1
ATOM 2392 O O . LYS A 1 310 ? 6.017 14.693 -10.139 1.00 83.00 310 LYS A O 1
ATOM 2397 N N . GLU A 1 311 ? 5.354 12.941 -11.378 1.00 81.88 311 GLU A N 1
ATOM 2398 C CA . GLU A 1 311 ? 6.699 12.356 -11.477 1.00 81.88 311 GLU A CA 1
ATOM 2399 C C . GLU A 1 311 ? 7.707 13.377 -12.040 1.00 81.88 311 GLU A C 1
ATOM 2401 O O . GLU A 1 311 ? 7.400 14.001 -13.056 1.00 81.88 311 GLU A O 1
ATOM 2406 N N . PRO A 1 312 ? 8.886 13.574 -11.411 1.00 85.50 312 PRO A N 1
ATOM 2407 C CA . PRO A 1 312 ? 9.799 14.652 -11.784 1.00 85.50 312 PRO A CA 1
ATOM 2408 C C . PRO A 1 312 ? 10.273 14.573 -13.237 1.00 85.50 312 PRO A C 1
ATOM 2410 O O . PRO A 1 312 ? 10.436 15.604 -13.873 1.00 85.50 312 PRO A O 1
ATOM 2413 N N . GLY A 1 313 ? 10.406 13.371 -13.807 1.00 80.12 313 GLY A N 1
ATOM 2414 C CA . GLY A 1 313 ? 10.744 13.199 -15.227 1.00 80.12 313 GLY A CA 1
ATOM 2415 C C . GLY A 1 313 ? 9.682 13.708 -16.213 1.00 80.12 313 GLY A C 1
ATOM 2416 O O . GLY A 1 313 ? 9.992 13.943 -17.375 1.00 80.12 313 GLY A O 1
ATOM 2417 N N . HIS A 1 314 ? 8.448 13.938 -15.757 1.00 83.12 314 HIS A N 1
ATOM 2418 C CA . HIS A 1 314 ? 7.356 14.486 -16.569 1.00 83.12 314 HIS A CA 1
ATOM 2419 C C . HIS A 1 314 ? 7.167 15.997 -16.399 1.00 83.12 314 HIS A C 1
ATOM 2421 O O . HIS A 1 314 ? 6.184 16.550 -16.892 1.00 83.12 314 HIS A O 1
ATOM 2427 N N . TRP A 1 315 ? 8.065 16.682 -15.690 1.00 85.94 315 TRP A N 1
ATOM 2428 C CA . TRP A 1 315 ? 7.988 18.134 -15.563 1.00 85.94 315 TRP A CA 1
ATOM 2429 C C . TRP A 1 315 ? 8.540 18.798 -16.816 1.00 85.94 315 TRP A C 1
ATOM 2431 O O . TRP A 1 315 ? 9.658 18.499 -17.248 1.00 85.94 315 TRP A O 1
ATOM 2441 N N . THR A 1 316 ? 7.796 19.760 -17.360 1.00 88.69 316 THR A N 1
ATOM 2442 C CA . THR A 1 316 ? 8.395 20.710 -18.304 1.00 88.69 316 THR A CA 1
ATOM 2443 C C . THR A 1 316 ? 9.463 21.542 -17.587 1.00 88.69 316 THR A C 1
ATOM 2445 O O . THR A 1 316 ? 9.492 21.630 -16.354 1.00 88.69 316 THR A O 1
ATOM 2448 N N . LYS A 1 317 ? 10.340 22.201 -18.350 1.00 83.31 317 LYS A N 1
ATOM 2449 C CA . LYS A 1 317 ? 11.332 23.109 -17.764 1.00 83.31 317 LYS A CA 1
ATOM 2450 C C . LYS A 1 317 ? 10.675 24.213 -16.926 1.00 83.31 317 LYS A C 1
ATOM 2452 O O . LYS A 1 317 ? 11.103 24.452 -15.803 1.00 83.31 317 LYS A O 1
ATOM 2457 N N . ASP A 1 318 ? 9.611 24.824 -17.441 1.00 87.69 318 ASP A N 1
ATOM 2458 C CA . ASP A 1 318 ? 8.890 25.907 -16.760 1.00 87.69 318 ASP A CA 1
ATOM 2459 C C . ASP A 1 318 ? 8.201 25.422 -15.475 1.00 87.69 318 ASP A C 1
ATOM 2461 O O . ASP A 1 318 ? 8.160 26.128 -14.464 1.00 87.69 318 ASP A O 1
ATOM 2465 N N . GLU A 1 319 ? 7.682 24.194 -15.486 1.00 89.19 319 GLU A N 1
ATOM 2466 C CA . GLU A 1 319 ? 7.101 23.554 -14.307 1.00 89.19 319 GLU A CA 1
ATOM 2467 C C . GLU A 1 319 ? 8.161 23.281 -13.240 1.00 89.19 319 GLU A C 1
ATOM 2469 O O . GLU A 1 319 ? 7.958 23.603 -12.067 1.00 89.19 319 GLU A O 1
ATOM 2474 N N . ALA A 1 320 ? 9.318 22.757 -13.643 1.00 87.94 320 ALA A N 1
ATOM 2475 C CA . ALA A 1 320 ? 10.438 22.555 -12.740 1.00 87.94 320 ALA A CA 1
ATOM 2476 C C . ALA A 1 320 ? 10.949 23.879 -12.162 1.00 87.94 320 ALA A C 1
ATOM 2478 O O . ALA A 1 320 ? 11.126 23.982 -10.949 1.00 87.94 320 ALA A O 1
ATOM 2479 N N . ASP A 1 321 ? 11.112 24.908 -12.996 1.00 87.38 321 ASP A N 1
ATOM 2480 C CA . ASP A 1 321 ? 11.510 26.250 -12.565 1.00 87.38 321 ASP A CA 1
ATOM 2481 C C . ASP A 1 321 ? 10.492 26.834 -11.578 1.00 87.38 321 ASP A C 1
ATOM 2483 O O . ASP A 1 321 ? 10.879 27.429 -10.572 1.00 87.38 321 ASP A O 1
ATOM 2487 N N . THR A 1 322 ? 9.196 26.597 -11.795 1.00 89.38 322 THR A N 1
ATOM 2488 C CA . THR A 1 322 ? 8.131 26.995 -10.863 1.00 89.38 322 THR A CA 1
ATOM 2489 C C . THR A 1 322 ? 8.297 26.322 -9.498 1.00 89.38 322 THR A C 1
ATOM 2491 O O . THR A 1 322 ? 8.235 27.001 -8.470 1.00 89.38 322 THR A O 1
ATOM 2494 N N . VAL A 1 323 ? 8.559 25.010 -9.459 1.00 88.25 323 VAL A N 1
ATOM 2495 C CA . VAL A 1 323 ? 8.791 24.274 -8.202 1.00 88.25 323 VAL A CA 1
ATOM 2496 C C . VAL A 1 323 ? 10.079 24.729 -7.515 1.00 88.25 323 VAL A C 1
ATOM 2498 O O . VAL A 1 323 ? 10.088 24.944 -6.302 1.00 88.25 323 VAL A O 1
ATOM 2501 N N . ILE A 1 324 ? 11.161 24.914 -8.274 1.00 85.31 324 ILE A N 1
ATOM 2502 C CA . ILE A 1 324 ? 12.466 25.354 -7.763 1.00 85.31 324 ILE A CA 1
ATOM 2503 C C . ILE A 1 324 ? 12.364 26.762 -7.167 1.00 85.31 324 ILE A C 1
ATOM 2505 O O . ILE A 1 324 ? 12.852 26.998 -6.059 1.00 85.31 324 ILE A O 1
ATOM 2509 N N . GLN A 1 325 ? 11.709 27.694 -7.862 1.00 85.31 325 GLN A N 1
ATOM 2510 C CA . GLN A 1 325 ? 11.507 29.057 -7.369 1.00 85.31 325 GLN A CA 1
ATOM 2511 C C . GLN A 1 325 ? 10.613 29.083 -6.126 1.00 85.31 325 GLN A C 1
ATOM 2513 O O . GLN A 1 325 ? 10.918 29.804 -5.174 1.00 85.31 325 GLN A O 1
ATOM 2518 N N . ASP A 1 326 ? 9.534 28.294 -6.099 1.00 83.50 326 ASP A N 1
ATOM 2519 C CA . ASP A 1 326 ? 8.658 28.176 -4.928 1.00 83.50 326 ASP A CA 1
ATOM 2520 C C . ASP A 1 326 ? 9.412 27.616 -3.710 1.00 83.50 326 ASP A C 1
ATOM 2522 O O . ASP A 1 326 ? 9.298 28.150 -2.603 1.00 83.50 326 ASP A O 1
ATOM 2526 N N . TYR A 1 327 ? 10.246 26.595 -3.924 1.00 72.94 327 TYR A N 1
ATOM 2527 C CA . TYR A 1 327 ? 11.134 26.032 -2.907 1.00 72.94 327 TYR A CA 1
ATOM 2528 C C . TYR A 1 327 ? 12.120 27.074 -2.348 1.00 72.94 327 TYR A C 1
ATOM 2530 O O . TYR A 1 327 ? 12.294 27.167 -1.134 1.00 72.94 327 TYR A O 1
ATOM 2538 N N . GLN A 1 328 ? 12.743 27.890 -3.204 1.00 76.50 328 GLN A N 1
ATOM 2539 C CA . GLN A 1 328 ? 13.754 28.872 -2.786 1.00 76.50 328 GLN A CA 1
ATOM 2540 C C . GLN A 1 328 ? 13.166 30.108 -2.084 1.00 76.50 328 GLN A C 1
ATOM 2542 O O . GLN A 1 328 ? 13.842 30.722 -1.258 1.00 76.50 328 GLN A O 1
ATOM 2547 N N . ARG A 1 329 ? 11.928 30.502 -2.411 1.00 72.62 329 ARG A N 1
ATOM 2548 C CA . ARG A 1 329 ? 11.326 31.764 -1.940 1.00 72.62 329 ARG A CA 1
ATOM 2549 C C . ARG A 1 329 ? 10.689 31.695 -0.553 1.00 72.62 329 ARG A C 1
ATOM 2551 O O . ARG A 1 329 ? 10.571 32.730 0.099 1.00 72.62 329 ARG A O 1
ATOM 2558 N N . PHE A 1 330 ? 10.257 30.523 -0.089 1.00 66.12 330 PHE A N 1
ATOM 2559 C CA . PHE A 1 330 ? 9.437 30.414 1.123 1.00 66.12 330 PHE A CA 1
ATOM 2560 C C . PHE A 1 330 ? 10.105 29.568 2.215 1.00 66.12 330 PHE A C 1
ATOM 2562 O O . PHE A 1 330 ? 10.476 28.421 1.985 1.00 66.12 330 PHE A O 1
ATOM 2569 N N . ARG A 1 331 ? 10.166 30.083 3.454 1.00 58.94 331 ARG A N 1
ATOM 2570 C CA . ARG A 1 331 ? 10.433 29.252 4.646 1.00 58.94 331 ARG A CA 1
ATOM 2571 C C . ARG A 1 331 ? 9.194 28.407 4.966 1.00 58.94 331 ARG A C 1
ATOM 2573 O O . ARG A 1 331 ? 8.093 28.946 5.046 1.00 58.94 331 ARG A O 1
ATOM 2580 N N . ARG A 1 332 ? 9.366 27.094 5.148 1.00 66.81 332 ARG A N 1
ATOM 2581 C CA . ARG A 1 332 ? 8.292 26.108 5.393 1.00 66.81 332 ARG A CA 1
ATOM 2582 C C . ARG A 1 332 ? 8.725 25.113 6.478 1.00 66.81 332 ARG A C 1
ATOM 2584 O O . ARG A 1 332 ? 9.907 25.117 6.829 1.00 66.81 332 ARG A O 1
ATOM 2591 N N . PRO A 1 333 ? 7.817 24.260 6.998 1.00 66.62 333 PRO A N 1
ATOM 2592 C CA . PRO A 1 333 ? 8.220 23.119 7.815 1.00 66.62 333 PRO A CA 1
ATOM 2593 C C . PRO A 1 333 ? 9.277 22.281 7.084 1.00 66.62 333 PRO A C 1
ATOM 2595 O O . PRO A 1 333 ? 9.152 22.049 5.879 1.00 66.62 333 PRO A O 1
ATOM 2598 N N . GLU A 1 334 ? 10.311 21.835 7.803 1.00 68.06 334 GLU A N 1
ATOM 2599 C CA . GLU A 1 334 ? 11.475 21.166 7.199 1.00 68.06 334 GLU A CA 1
ATOM 2600 C C . GLU A 1 334 ? 11.080 19.923 6.394 1.00 68.06 334 GLU A C 1
ATOM 2602 O O . GLU A 1 334 ? 11.658 19.667 5.346 1.00 68.06 334 GLU A O 1
ATOM 2607 N N . SER A 1 335 ? 10.032 19.206 6.806 1.00 71.75 335 SER A N 1
ATOM 2608 C CA . SER A 1 335 ? 9.500 18.044 6.085 1.00 71.75 335 SER A CA 1
ATOM 2609 C C . SER A 1 335 ? 9.033 18.378 4.661 1.00 71.75 335 SER A C 1
ATOM 2611 O O . SER A 1 335 ? 9.312 17.628 3.728 1.00 71.75 335 SER A O 1
ATOM 2613 N N . LEU A 1 336 ? 8.364 19.520 4.460 1.00 75.25 336 LEU A N 1
ATOM 2614 C CA . LEU A 1 336 ? 7.890 19.952 3.140 1.00 75.25 336 LEU A CA 1
ATOM 2615 C C . LEU A 1 336 ? 9.042 20.446 2.272 1.00 75.25 336 LEU A C 1
ATOM 2617 O O . LEU A 1 336 ? 9.076 20.172 1.074 1.00 75.25 336 LEU A O 1
ATOM 2621 N N . ASN A 1 337 ? 10.005 21.134 2.879 1.00 76.06 337 ASN A N 1
ATOM 2622 C CA . ASN A 1 337 ? 11.206 21.570 2.179 1.00 76.06 337 ASN A CA 1
ATOM 2623 C C . ASN A 1 337 ? 12.094 20.392 1.772 1.00 76.06 337 ASN A C 1
ATOM 2625 O O . ASN A 1 337 ? 12.605 20.390 0.656 1.00 76.06 337 ASN A O 1
ATOM 2629 N N . ALA A 1 338 ? 12.253 19.393 2.639 1.00 75.69 338 ALA A N 1
ATOM 2630 C CA . ALA A 1 338 ? 12.968 18.160 2.334 1.00 75.69 338 ALA A CA 1
ATOM 2631 C C . ALA A 1 338 ? 12.295 17.416 1.177 1.00 75.69 338 ALA A C 1
ATOM 2633 O O . ALA A 1 338 ? 12.973 17.058 0.218 1.00 75.69 338 ALA A O 1
ATOM 2634 N N . TRP A 1 339 ? 10.963 17.295 1.208 1.00 81.06 339 TRP A N 1
ATOM 2635 C CA . TRP A 1 339 ? 10.201 16.674 0.128 1.00 81.06 339 TRP A CA 1
ATOM 2636 C C . TRP A 1 339 ? 10.365 17.422 -1.204 1.00 81.06 339 TRP A C 1
ATOM 2638 O O . TRP A 1 339 ? 10.765 16.823 -2.194 1.00 81.06 339 TRP A O 1
ATOM 2648 N N . LEU A 1 340 ? 10.156 18.743 -1.258 1.00 83.38 340 LEU A N 1
ATOM 2649 C CA . LEU A 1 340 ? 10.353 19.518 -2.498 1.00 83.38 340 LEU A CA 1
ATOM 2650 C C . LEU A 1 340 ? 11.808 19.463 -3.001 1.00 83.38 340 LEU A C 1
ATOM 2652 O O . LEU A 1 340 ? 12.053 19.405 -4.209 1.00 83.38 340 LEU A O 1
ATOM 2656 N N . ARG A 1 341 ? 12.783 19.437 -2.086 1.00 80.69 341 ARG A N 1
ATOM 2657 C CA . ARG A 1 341 ? 14.205 19.289 -2.419 1.00 80.69 341 ARG A CA 1
ATOM 2658 C C . ARG A 1 341 ? 14.500 17.924 -3.027 1.00 80.69 341 ARG A C 1
ATOM 2660 O O . ARG A 1 341 ? 15.229 17.850 -4.010 1.00 80.69 341 ARG A O 1
ATOM 2667 N N . GLU A 1 342 ? 13.927 16.860 -2.482 1.00 83.38 342 GLU A N 1
ATOM 2668 C CA . GLU A 1 342 ? 14.032 15.518 -3.052 1.00 83.38 342 GLU A CA 1
ATOM 2669 C C . GLU A 1 342 ? 13.441 15.494 -4.464 1.00 83.38 342 GLU A C 1
ATOM 2671 O O . GLU A 1 342 ? 14.118 15.095 -5.403 1.00 83.38 342 GLU A O 1
ATOM 2676 N N . ARG A 1 343 ? 12.232 16.036 -4.658 1.00 86.50 343 ARG A N 1
ATOM 2677 C CA . ARG A 1 343 ? 11.574 16.076 -5.977 1.00 86.50 343 ARG A CA 1
ATOM 2678 C C . ARG A 1 343 ? 12.382 16.846 -7.020 1.00 86.50 343 ARG A C 1
ATOM 2680 O O . ARG A 1 343 ? 12.544 16.372 -8.139 1.00 86.50 343 ARG A O 1
ATOM 2687 N N . THR A 1 344 ? 12.920 18.006 -6.649 1.00 85.69 344 THR A N 1
ATOM 2688 C CA . THR A 1 344 ? 13.799 18.793 -7.534 1.00 85.69 344 THR A CA 1
ATOM 2689 C C . THR A 1 344 ? 15.131 18.085 -7.789 1.00 85.69 344 THR A C 1
ATOM 2691 O O . THR A 1 344 ? 15.635 18.130 -8.906 1.00 85.69 344 THR A O 1
ATOM 2694 N N . THR A 1 345 ? 15.673 17.364 -6.803 1.00 81.12 345 THR A N 1
ATOM 2695 C CA . THR A 1 345 ? 16.865 16.519 -6.982 1.00 81.12 345 THR A CA 1
ATOM 2696 C C . THR A 1 345 ? 16.598 15.398 -7.981 1.00 81.12 345 THR A C 1
ATOM 2698 O O . THR A 1 345 ? 17.388 15.218 -8.899 1.00 81.12 345 THR A O 1
ATOM 2701 N N . GLU A 1 346 ? 15.478 14.687 -7.856 1.00 80.69 346 GLU A N 1
ATOM 2702 C CA . GLU A 1 346 ? 15.078 13.632 -8.792 1.00 80.69 346 GLU A CA 1
ATOM 2703 C C . GLU A 1 346 ? 14.824 14.175 -10.203 1.00 80.69 346 GLU A C 1
ATOM 2705 O O . GLU A 1 346 ? 15.226 13.542 -11.175 1.00 80.69 346 GLU A O 1
ATOM 2710 N N . TYR A 1 347 ? 14.261 15.380 -10.341 1.00 81.88 347 TYR A N 1
ATOM 2711 C CA . TYR A 1 347 ? 14.192 16.069 -11.635 1.00 81.88 347 TYR A CA 1
ATOM 2712 C C . TYR A 1 347 ? 15.591 16.286 -12.230 1.00 81.88 347 TYR A C 1
ATOM 2714 O O . TYR A 1 347 ? 15.849 15.901 -13.367 1.00 81.88 347 TYR A O 1
ATOM 2722 N N . PHE A 1 348 ? 16.533 16.846 -11.466 1.00 73.69 348 PHE A N 1
ATOM 2723 C CA . PHE A 1 348 ? 17.890 17.079 -11.968 1.00 73.69 348 PHE A CA 1
ATOM 2724 C C . PHE A 1 348 ? 18.648 15.785 -12.259 1.00 73.69 348 PHE A C 1
ATOM 2726 O O . PHE A 1 348 ? 19.377 15.731 -13.243 1.00 73.69 348 PHE A O 1
ATOM 2733 N N . LYS A 1 349 ? 18.455 14.735 -11.458 1.00 73.62 349 LYS A N 1
ATOM 2734 C CA . LYS A 1 349 ? 18.973 13.395 -11.752 1.00 73.62 349 LYS A CA 1
ATOM 2735 C C . LYS A 1 349 ? 18.355 12.826 -13.021 1.00 73.62 349 LYS A C 1
ATOM 2737 O O . LYS A 1 349 ? 19.049 12.172 -13.782 1.00 73.62 349 LYS A O 1
ATOM 2742 N N . HIS A 1 350 ? 17.080 13.088 -13.284 1.00 69.94 350 HIS A N 1
ATOM 2743 C CA . HIS A 1 350 ? 16.450 12.669 -14.528 1.00 69.94 350 HIS A CA 1
ATOM 2744 C C . HIS A 1 350 ? 17.058 13.403 -15.734 1.00 69.94 350 HIS A C 1
ATOM 2746 O O . HIS A 1 350 ? 17.434 12.767 -16.710 1.00 69.94 350 HIS A O 1
ATOM 2752 N N . ILE A 1 351 ? 17.235 14.726 -15.651 1.00 64.75 351 ILE A N 1
ATOM 2753 C CA . ILE A 1 351 ? 17.738 15.548 -16.766 1.00 64.75 351 ILE A CA 1
ATOM 2754 C C . ILE A 1 351 ? 19.256 15.416 -16.979 1.00 64.75 351 ILE A C 1
ATOM 2756 O O . ILE A 1 351 ? 19.727 15.448 -18.118 1.00 64.75 351 ILE A O 1
ATOM 2760 N N . HIS A 1 352 ? 20.035 15.285 -15.903 1.00 62.31 352 HIS A N 1
ATOM 2761 C CA . HIS A 1 352 ? 21.504 15.321 -15.923 1.00 62.31 352 HIS A CA 1
ATOM 2762 C C . HIS A 1 352 ? 22.178 14.001 -15.511 1.00 62.31 352 HIS A C 1
ATOM 2764 O O . HIS A 1 352 ? 23.403 13.911 -15.590 1.00 62.31 352 HIS A O 1
ATOM 2770 N N . GLY A 1 353 ? 21.401 12.992 -15.098 1.00 58.47 353 GLY A N 1
ATOM 2771 C CA . GLY A 1 353 ? 21.846 11.723 -14.503 1.00 58.47 353 GLY A CA 1
ATOM 2772 C C . GLY A 1 353 ? 22.483 11.840 -13.125 1.00 58.47 353 GLY A C 1
ATOM 2773 O O . GLY A 1 353 ? 22.671 12.919 -12.570 1.00 58.47 353 GLY A O 1
ATOM 2774 N N . GLU A 1 354 ? 22.826 10.682 -12.561 1.00 52.81 354 GLU A N 1
ATOM 2775 C CA . GLU A 1 354 ? 23.365 10.553 -11.198 1.00 52.81 354 GLU A CA 1
ATOM 2776 C C . GLU A 1 354 ? 24.906 10.509 -11.133 1.00 52.81 354 GLU A C 1
ATOM 2778 O O . GLU A 1 354 ? 25.488 10.245 -10.076 1.00 52.81 354 GLU A O 1
ATOM 2783 N N . GLU A 1 355 ? 25.609 10.715 -12.249 1.00 52.00 355 GLU A N 1
ATOM 2784 C CA . GLU A 1 355 ? 27.039 10.414 -12.303 1.00 52.00 355 GLU A CA 1
ATOM 2785 C C . GLU A 1 355 ? 27.938 11.432 -11.590 1.00 52.00 355 GLU A C 1
ATOM 2787 O O . GLU A 1 355 ? 27.891 12.644 -11.804 1.00 52.00 355 GLU A O 1
ATOM 2792 N N . ARG A 1 356 ? 28.843 10.899 -10.762 1.00 53.50 356 ARG A N 1
ATOM 2793 C CA . ARG A 1 356 ? 29.910 11.655 -10.099 1.00 53.50 356 ARG A CA 1
ATOM 2794 C C . ARG A 1 356 ? 30.910 12.210 -11.117 1.00 53.50 356 ARG A C 1
ATOM 2796 O O . ARG A 1 356 ? 31.217 11.571 -12.119 1.00 53.50 356 ARG A O 1
ATOM 2803 N N . ALA A 1 357 ? 31.499 13.361 -10.780 1.00 53.62 357 ALA A N 1
ATOM 2804 C CA . ALA A 1 357 ? 32.668 13.913 -11.460 1.00 53.62 357 ALA A CA 1
ATOM 2805 C C . ALA A 1 357 ? 33.730 12.824 -11.699 1.00 53.62 357 ALA A C 1
ATOM 2807 O O . ALA A 1 357 ? 34.121 12.117 -10.764 1.00 53.62 357 ALA A O 1
ATOM 2808 N N . ILE A 1 358 ? 34.199 12.700 -12.941 1.00 51.44 358 ILE A N 1
ATOM 2809 C CA . ILE A 1 358 ? 35.288 11.794 -13.299 1.00 51.44 358 ILE A CA 1
ATOM 2810 C C . ILE A 1 358 ? 36.545 12.385 -12.675 1.00 51.44 358 ILE A C 1
ATOM 2812 O O . ILE A 1 358 ? 36.963 13.495 -13.016 1.00 51.44 358 ILE A O 1
ATOM 2816 N N . ARG A 1 359 ? 37.118 11.658 -11.722 1.00 47.97 359 ARG A N 1
ATOM 2817 C CA . ARG A 1 359 ? 38.379 12.022 -11.085 1.00 47.97 359 ARG A CA 1
ATOM 2818 C C . ARG A 1 359 ? 39.489 11.194 -11.701 1.00 47.97 359 ARG A C 1
ATOM 2820 O O . ARG A 1 359 ? 39.312 9.996 -11.915 1.00 47.97 359 ARG A O 1
ATOM 2827 N N . ASP A 1 360 ? 40.611 11.832 -11.997 1.00 52.88 360 ASP A N 1
ATOM 2828 C CA . ASP A 1 360 ? 41.814 11.089 -12.334 1.00 52.88 360 ASP A CA 1
ATOM 2829 C C . ASP A 1 360 ? 42.368 10.372 -11.097 1.00 52.88 360 ASP A C 1
ATOM 2831 O O . ASP A 1 360 ? 41.880 10.507 -9.970 1.00 52.88 360 ASP A O 1
ATOM 2835 N N . TRP A 1 361 ? 43.431 9.611 -11.317 1.00 34.59 361 TRP A N 1
ATOM 2836 C CA . TRP A 1 361 ? 44.140 8.874 -10.278 1.00 34.59 361 TRP A CA 1
ATOM 2837 C C . TRP A 1 361 ? 44.777 9.774 -9.198 1.00 34.59 361 TRP A C 1
ATOM 2839 O O . TRP A 1 361 ? 45.167 9.267 -8.151 1.00 34.59 361 TRP A O 1
ATOM 2849 N N . THR A 1 362 ? 44.854 11.094 -9.415 1.00 47.06 362 THR A N 1
ATOM 2850 C CA . THR A 1 362 ? 45.320 12.090 -8.429 1.00 47.06 362 THR A CA 1
ATOM 2851 C C . THR A 1 362 ? 44.175 12.710 -7.619 1.00 47.06 362 THR A C 1
ATOM 2853 O O . THR A 1 362 ? 44.409 13.511 -6.715 1.00 47.06 362 THR A O 1
ATOM 2856 N N . GLY A 1 363 ? 42.923 12.355 -7.930 1.00 37.38 363 GLY A N 1
ATOM 2857 C CA . GLY A 1 363 ? 41.722 12.904 -7.303 1.00 37.38 363 GLY A CA 1
ATOM 2858 C C . GLY A 1 363 ? 41.234 14.224 -7.912 1.00 37.38 363 GLY A C 1
ATOM 2859 O O . GLY A 1 363 ? 40.219 14.762 -7.441 1.00 37.38 363 GLY A O 1
ATOM 2860 N N . ARG A 1 364 ? 41.898 14.737 -8.960 1.00 38.97 364 ARG A N 1
ATOM 2861 C CA . ARG A 1 364 ? 41.494 15.955 -9.681 1.00 38.97 364 ARG A CA 1
ATOM 2862 C C . ARG A 1 364 ? 40.335 15.649 -10.619 1.00 38.97 364 ARG A C 1
ATOM 2864 O O . ARG A 1 364 ? 40.314 14.619 -11.284 1.00 38.97 364 ARG A O 1
ATOM 2871 N N . ILE A 1 365 ? 39.355 16.549 -10.663 1.00 46.81 365 ILE A N 1
ATOM 2872 C CA . ILE A 1 365 ? 38.208 16.431 -11.569 1.00 46.81 365 ILE A CA 1
ATOM 2873 C C . ILE A 1 365 ? 38.712 16.659 -12.997 1.00 46.81 365 ILE A C 1
ATOM 2875 O O . ILE A 1 365 ? 39.138 17.761 -13.329 1.00 46.81 365 ILE A O 1
ATOM 2879 N N . VAL A 1 366 ? 38.667 15.615 -13.822 1.00 53.09 366 VAL A N 1
ATOM 2880 C CA . VAL A 1 366 ? 39.096 15.640 -15.232 1.00 53.09 366 VAL A CA 1
ATOM 2881 C C . VAL A 1 366 ? 37.928 15.666 -16.208 1.00 53.09 366 VAL A C 1
ATOM 2883 O O . VAL A 1 366 ? 38.121 15.818 -17.410 1.00 53.09 366 VAL A O 1
ATOM 2886 N N . GLY A 1 367 ? 36.701 15.569 -15.703 1.00 50.22 367 GLY A N 1
ATOM 2887 C CA . GLY A 1 367 ? 35.514 15.799 -16.504 1.00 50.22 367 GLY A CA 1
ATOM 2888 C C . GLY A 1 367 ? 34.229 15.478 -15.764 1.00 50.22 367 GLY A C 1
ATOM 2889 O O . GLY A 1 367 ? 34.222 14.936 -14.660 1.00 50.22 367 GLY A O 1
ATOM 2890 N N . TYR A 1 368 ? 33.127 15.786 -16.426 1.00 48.91 368 TYR A N 1
ATOM 2891 C CA . TYR A 1 368 ? 31.798 15.301 -16.087 1.00 48.91 368 TYR A CA 1
ATOM 2892 C C . TYR A 1 368 ? 31.352 14.433 -17.263 1.00 48.91 368 TYR A C 1
ATOM 2894 O O . TYR A 1 368 ? 31.588 14.818 -18.415 1.00 48.91 368 TYR A O 1
ATOM 2902 N N . ARG A 1 369 ? 30.754 13.260 -17.018 1.00 52.25 369 ARG A N 1
ATOM 2903 C CA . ARG A 1 369 ? 30.168 12.483 -18.116 1.00 52.25 369 ARG A CA 1
ATOM 2904 C C . ARG A 1 369 ? 29.000 13.315 -18.659 1.00 52.25 369 ARG A C 1
ATOM 2906 O O . ARG A 1 369 ? 28.029 13.546 -17.948 1.00 52.25 369 ARG A O 1
ATOM 2913 N N . LYS A 1 370 ? 29.124 13.854 -19.879 1.00 43.09 370 LYS A N 1
ATOM 2914 C CA . LYS A 1 370 ? 28.008 14.534 -20.550 1.00 43.09 370 LYS A CA 1
ATOM 2915 C C . LYS A 1 370 ? 26.975 13.476 -20.899 1.00 43.09 370 LYS A C 1
ATOM 2917 O O . LYS A 1 370 ? 27.170 12.708 -21.837 1.00 43.09 370 LYS A O 1
ATOM 2922 N N . ILE A 1 371 ? 25.899 13.443 -20.136 1.00 49.19 371 ILE A N 1
ATOM 2923 C CA . ILE A 1 371 ? 24.683 12.741 -20.519 1.00 49.19 371 ILE A CA 1
ATOM 2924 C C . ILE A 1 371 ? 23.967 13.674 -21.493 1.00 49.19 371 ILE A C 1
ATOM 2926 O O . ILE A 1 371 ? 23.898 14.880 -21.238 1.00 49.19 371 ILE A O 1
ATOM 2930 N N . SER A 1 372 ? 23.523 13.157 -22.642 1.00 44.41 372 SER A N 1
ATOM 2931 C CA . SER A 1 372 ? 22.621 13.921 -23.512 1.00 44.41 372 SER A CA 1
ATOM 2932 C C . SER A 1 372 ? 21.492 14.472 -22.640 1.00 44.41 372 SER A C 1
ATOM 2934 O O . SER A 1 372 ? 20.921 13.685 -21.884 1.00 44.41 372 SER A O 1
ATOM 2936 N N . PRO A 1 373 ? 21.185 15.780 -22.690 1.00 50.53 373 PRO A N 1
ATOM 2937 C CA . PRO A 1 373 ? 20.071 16.315 -21.926 1.00 50.53 373 PRO A CA 1
ATOM 2938 C C . PRO A 1 373 ? 18.819 15.557 -22.365 1.00 50.53 373 PRO A C 1
ATOM 2940 O O . PRO A 1 373 ? 18.511 15.525 -23.557 1.00 50.53 373 PRO A O 1
ATOM 2943 N N . PHE A 1 374 ? 18.138 14.898 -21.426 1.00 53.78 374 PHE A N 1
ATOM 2944 C CA . PHE A 1 374 ? 16.776 14.450 -21.690 1.00 53.78 374 PHE A CA 1
ATOM 2945 C C . PHE A 1 374 ? 15.977 15.676 -22.140 1.00 53.78 374 PHE A C 1
ATOM 2947 O O . PHE A 1 374 ? 16.059 16.737 -21.516 1.00 53.78 374 PHE A O 1
ATOM 2954 N N . GLU A 1 375 ? 15.266 15.561 -23.260 1.00 57.88 375 GLU A N 1
ATOM 2955 C CA . GLU A 1 375 ? 14.403 16.643 -23.719 1.00 57.88 375 GLU A CA 1
ATOM 2956 C C . GLU A 1 375 ? 13.233 16.771 -22.746 1.00 57.88 375 GLU A C 1
ATOM 2958 O O . GLU A 1 375 ? 12.548 15.792 -22.448 1.00 57.88 375 GLU A O 1
ATOM 2963 N N . HIS A 1 376 ? 13.022 17.982 -22.225 1.00 62.81 376 HIS A N 1
ATOM 2964 C CA . HIS A 1 376 ? 11.852 18.269 -21.408 1.00 62.81 376 HIS A CA 1
ATOM 2965 C C . HIS A 1 376 ? 10.579 17.953 -22.208 1.00 62.81 376 HIS A C 1
ATOM 2967 O O . HIS A 1 376 ? 10.547 18.211 -23.416 1.00 62.81 376 HIS A O 1
ATOM 2973 N N . PRO A 1 377 ? 9.506 17.475 -21.556 1.00 66.69 377 PRO A N 1
ATOM 2974 C CA . PRO A 1 377 ? 8.197 17.396 -22.183 1.00 66.69 377 PRO A CA 1
ATOM 2975 C C . PRO A 1 377 ? 7.844 18.738 -22.839 1.00 66.69 377 PRO A C 1
ATOM 2977 O O . PRO A 1 377 ? 7.934 19.793 -22.209 1.00 66.69 377 PRO A O 1
ATOM 2980 N N . GLY A 1 378 ? 7.470 18.699 -24.121 1.00 66.81 378 GLY A N 1
ATOM 2981 C CA . GLY A 1 378 ? 7.195 19.902 -24.917 1.00 66.81 378 GLY A CA 1
ATOM 2982 C C . GLY A 1 378 ? 5.854 20.574 -24.606 1.00 66.81 378 GLY A C 1
ATOM 2983 O O . GLY A 1 378 ? 5.605 21.683 -25.070 1.00 66.81 378 GLY A O 1
ATOM 2984 N N . ALA A 1 379 ? 4.990 19.918 -23.830 1.00 73.88 379 ALA A N 1
ATOM 2985 C CA . ALA A 1 379 ? 3.715 20.461 -23.388 1.00 73.88 379 ALA A CA 1
ATOM 2986 C C . ALA A 1 379 ? 3.434 20.040 -21.938 1.00 73.88 379 ALA A C 1
ATOM 2988 O O . ALA A 1 379 ? 3.757 18.909 -21.563 1.00 73.88 379 ALA A O 1
ATOM 2989 N N . PRO A 1 380 ? 2.826 20.921 -21.124 1.00 70.69 380 PRO A N 1
ATOM 2990 C CA . PRO A 1 380 ? 2.432 20.574 -19.770 1.00 70.69 380 PRO A CA 1
ATOM 2991 C C . PRO A 1 380 ? 1.337 19.509 -19.806 1.00 70.69 380 PRO A C 1
ATOM 2993 O O . PRO A 1 380 ? 0.296 19.678 -20.443 1.00 70.69 380 PRO A O 1
ATOM 2996 N N . GLU A 1 381 ? 1.549 18.411 -19.088 1.00 68.25 381 GLU A N 1
ATOM 2997 C CA . GLU A 1 381 ? 0.457 17.483 -18.821 1.00 68.25 381 GLU A CA 1
ATOM 2998 C C . GLU A 1 381 ? -0.563 18.108 -17.858 1.00 68.25 381 GLU A C 1
ATOM 3000 O O . GLU A 1 381 ? -0.167 18.867 -16.963 1.00 68.25 381 GLU A O 1
ATOM 3005 N N . PRO A 1 382 ? -1.860 17.745 -17.948 1.00 68.88 382 PRO A N 1
ATOM 3006 C CA . PRO A 1 382 ? -2.828 18.096 -16.918 1.00 68.88 382 PRO A CA 1
ATOM 3007 C C . PRO A 1 382 ? -2.293 17.716 -15.538 1.00 68.88 382 PRO A C 1
ATOM 3009 O O . PRO A 1 382 ? -1.694 16.649 -15.363 1.00 68.88 382 PRO A O 1
ATOM 3012 N N . ILE A 1 383 ? -2.467 18.616 -14.572 1.00 66.38 383 ILE A N 1
ATOM 3013 C CA . ILE A 1 383 ? -1.911 18.468 -13.227 1.00 66.38 383 ILE A CA 1
ATOM 3014 C C . ILE A 1 383 ? -2.346 17.115 -12.648 1.00 66.38 383 ILE A C 1
ATOM 3016 O O . ILE A 1 383 ? -3.497 16.723 -12.815 1.00 66.38 383 ILE A O 1
ATOM 3020 N N . PHE A 1 384 ? -1.437 16.391 -11.979 1.00 65.00 384 PHE A N 1
ATOM 3021 C CA . PHE A 1 384 ? -1.698 15.044 -11.442 1.00 65.00 384 PHE A CA 1
ATOM 3022 C C . PHE A 1 384 ? -3.033 14.973 -10.685 1.00 65.00 384 PHE A C 1
ATOM 3024 O O . PHE A 1 384 ? -3.837 14.067 -10.902 1.00 65.00 384 PHE A O 1
ATOM 3031 N N . LEU A 1 385 ? -3.300 15.995 -9.871 1.00 63.75 385 LEU A N 1
ATOM 3032 C CA . LEU A 1 385 ? -4.553 16.175 -9.147 1.00 63.75 385 LEU A CA 1
ATOM 3033 C C . LEU A 1 385 ? -5.758 16.354 -10.098 1.00 63.75 385 LEU A C 1
ATOM 3035 O O . LEU A 1 385 ? -6.764 15.684 -9.934 1.00 63.75 385 LEU A O 1
ATOM 3039 N N . GLN A 1 386 ? -5.667 17.139 -11.172 1.00 62.88 386 GLN A N 1
ATOM 3040 C CA . GLN A 1 386 ? -6.767 17.266 -12.146 1.00 62.88 386 GLN A CA 1
ATOM 3041 C C . GLN A 1 386 ? -7.127 15.947 -12.853 1.00 62.88 386 GLN A C 1
ATOM 3043 O O . GLN A 1 386 ? -8.302 15.715 -13.119 1.00 62.88 386 GLN A O 1
ATOM 3048 N N . LYS A 1 387 ? -6.156 15.064 -13.137 1.00 59.12 387 LYS A N 1
ATOM 3049 C CA . LYS A 1 387 ? -6.426 13.753 -13.770 1.00 59.12 387 LYS A CA 1
ATOM 3050 C C . LYS A 1 387 ? -7.055 12.731 -12.814 1.00 59.12 387 LYS A C 1
ATOM 3052 O O . LYS A 1 387 ? -7.701 11.795 -13.273 1.00 59.12 387 LYS A O 1
ATOM 3057 N N . THR A 1 388 ? -6.834 12.876 -11.507 1.00 56.94 388 THR A N 1
ATOM 3058 C CA . THR A 1 388 ? -7.167 11.859 -10.490 1.00 56.94 388 THR A CA 1
ATOM 3059 C C . THR A 1 388 ? -8.436 12.165 -9.689 1.00 56.94 388 THR A C 1
ATOM 3061 O O . THR A 1 388 ? -8.889 11.320 -8.921 1.00 56.94 388 THR A O 1
ATOM 3064 N N . LEU A 1 389 ? -9.056 13.336 -9.873 1.00 61.44 389 LEU A N 1
ATOM 3065 C CA . LEU A 1 389 ? -10.071 13.857 -8.946 1.00 61.44 389 LEU A CA 1
ATOM 3066 C C . LEU A 1 389 ? -11.505 13.880 -9.500 1.00 61.44 389 LEU A C 1
ATOM 3068 O O . LEU A 1 389 ? -12.247 14.829 -9.268 1.00 61.44 389 LEU A O 1
ATOM 3072 N N . VAL A 1 390 ? -11.948 12.786 -10.131 1.00 58.19 390 VAL A N 1
ATOM 3073 C CA . VAL A 1 390 ? -13.386 12.564 -10.418 1.00 58.19 390 VAL A CA 1
ATOM 3074 C C . VAL A 1 390 ? -14.208 12.437 -9.117 1.00 58.19 390 VAL A C 1
ATOM 3076 O O . VAL A 1 390 ? -15.405 12.695 -9.106 1.00 58.19 390 VAL A O 1
ATOM 3079 N N . ASN A 1 391 ? -13.553 12.132 -7.989 1.00 66.00 391 ASN A N 1
ATOM 3080 C CA . ASN A 1 391 ? -14.202 11.855 -6.704 1.00 66.00 391 ASN A CA 1
ATOM 3081 C C . ASN A 1 391 ? -14.163 13.013 -5.685 1.00 66.00 391 ASN A C 1
ATOM 3083 O O . ASN A 1 391 ? -14.635 12.823 -4.564 1.00 66.00 391 ASN A O 1
ATOM 3087 N N . LEU A 1 392 ? -13.608 14.191 -6.023 1.00 81.75 392 LEU A N 1
ATOM 3088 C CA . LEU A 1 392 ? -13.551 15.320 -5.076 1.00 81.75 392 LEU A CA 1
ATOM 3089 C C . LEU A 1 392 ? -14.928 15.878 -4.737 1.00 81.75 392 LEU A C 1
ATOM 3091 O O . LEU A 1 392 ? -15.196 16.174 -3.580 1.00 81.75 392 LEU A O 1
ATOM 3095 N N . ASP A 1 393 ? -15.794 16.014 -5.736 1.00 81.31 393 ASP A N 1
ATOM 3096 C CA . ASP A 1 393 ? -17.115 16.611 -5.554 1.00 81.31 393 ASP A CA 1
ATOM 3097 C C . ASP A 1 393 ? -17.948 15.830 -4.523 1.00 81.31 393 ASP A C 1
ATOM 3099 O O . ASP A 1 393 ? -18.477 16.410 -3.575 1.00 81.31 393 ASP A O 1
ATOM 3103 N N . ALA A 1 394 ? -17.971 14.498 -4.641 1.00 82.44 394 ALA A N 1
ATOM 3104 C CA . ALA A 1 394 ? -18.718 13.625 -3.741 1.00 82.44 394 ALA A CA 1
ATOM 3105 C C . ALA A 1 394 ? -18.203 13.687 -2.292 1.00 82.44 394 ALA A C 1
ATOM 3107 O O . ALA A 1 394 ? -18.996 13.860 -1.363 1.00 82.44 394 ALA A O 1
ATOM 3108 N N . ILE A 1 395 ? -16.883 13.581 -2.080 1.00 86.56 395 ILE A N 1
ATOM 3109 C CA . ILE A 1 395 ? -16.324 13.657 -0.722 1.00 86.56 395 ILE A CA 1
ATOM 3110 C C . ILE A 1 395 ? -16.490 15.056 -0.132 1.00 86.56 395 ILE A C 1
ATOM 3112 O O . ILE A 1 395 ? -16.869 15.180 1.028 1.00 86.56 395 ILE A O 1
ATOM 3116 N N . SER A 1 396 ? -16.277 16.112 -0.918 1.00 88.62 396 SER A N 1
ATOM 3117 C CA . SER A 1 396 ? -16.404 17.482 -0.431 1.00 88.62 396 SER A CA 1
ATOM 3118 C C . SER A 1 396 ? -17.838 17.810 -0.026 1.00 88.62 396 SER A C 1
ATOM 3120 O O . SER A 1 396 ? -18.040 18.357 1.054 1.00 88.62 396 SER A O 1
ATOM 3122 N N . LYS A 1 397 ? -18.838 17.404 -0.818 1.00 88.94 397 LYS A N 1
ATOM 3123 C CA . LYS A 1 397 ? -20.259 17.568 -0.467 1.00 88.94 397 LYS A CA 1
ATOM 3124 C C . LYS A 1 397 ? -20.647 16.815 0.799 1.00 88.94 397 LYS A C 1
ATOM 3126 O O . LYS A 1 397 ? -21.427 17.330 1.589 1.00 88.94 397 LYS A O 1
ATOM 3131 N N . ARG A 1 398 ? -20.082 15.628 1.021 1.00 87.88 398 ARG A N 1
ATOM 3132 C CA . ARG A 1 398 ? -20.331 14.846 2.239 1.00 87.88 398 ARG A CA 1
ATOM 3133 C C . ARG A 1 398 ? -19.652 15.439 3.476 1.00 87.88 398 ARG A C 1
ATOM 3135 O O . ARG A 1 398 ? -20.209 15.359 4.564 1.00 87.88 398 ARG A O 1
ATOM 3142 N N . LEU A 1 399 ? -18.461 16.016 3.325 1.00 92.56 399 LEU A N 1
ATOM 3143 C CA . LEU A 1 399 ? -17.729 16.625 4.438 1.00 92.56 399 LEU A CA 1
ATOM 3144 C C . LEU A 1 399 ? -18.244 18.025 4.789 1.00 92.56 399 LEU A C 1
ATOM 3146 O O . LEU A 1 399 ? -18.149 18.419 5.946 1.00 92.56 399 LEU A O 1
ATOM 3150 N N . ALA A 1 400 ? -18.807 18.768 3.835 1.00 94.00 400 ALA A N 1
ATOM 3151 C CA . ALA A 1 400 ? -19.223 20.151 4.056 1.00 94.00 400 ALA A CA 1
ATOM 3152 C C . ALA A 1 400 ? -20.210 20.343 5.233 1.00 94.00 400 ALA A C 1
ATOM 3154 O O . ALA A 1 400 ? -19.951 21.226 6.048 1.00 94.00 400 ALA A O 1
ATOM 3155 N N . PRO A 1 401 ? -21.244 19.497 5.432 1.00 93.12 401 PRO A N 1
ATOM 3156 C CA . PRO A 1 401 ? -22.101 19.586 6.619 1.00 93.12 401 PRO A CA 1
ATOM 3157 C C . PRO A 1 401 ? -21.349 19.370 7.940 1.00 93.12 401 PRO A C 1
ATOM 3159 O O . PRO A 1 401 ? -21.715 19.931 8.968 1.00 93.12 401 PRO A O 1
ATOM 3162 N N . VAL A 1 402 ? -20.274 18.573 7.933 1.00 92.31 402 VAL A N 1
ATOM 3163 C CA . VAL A 1 402 ? -19.423 18.375 9.117 1.00 92.31 402 VAL A CA 1
ATOM 3164 C C . VAL A 1 402 ? -18.593 19.628 9.401 1.00 92.31 402 VAL A C 1
ATOM 3166 O O . VAL A 1 402 ? -18.394 19.975 10.560 1.00 92.31 402 VAL A O 1
ATOM 3169 N N . PHE A 1 403 ? -18.149 20.335 8.358 1.00 95.31 403 PHE A N 1
ATOM 3170 C CA . PHE A 1 403 ? -17.466 21.624 8.501 1.00 95.31 403 PHE A CA 1
ATOM 3171 C C . PHE A 1 403 ? -18.382 22.708 9.073 1.00 95.31 403 PHE A C 1
ATOM 3173 O O . PHE A 1 403 ? -17.913 23.509 9.876 1.00 95.31 403 PHE A O 1
ATOM 3180 N N . ASP A 1 404 ? -19.672 22.697 8.734 1.00 93.94 404 ASP A N 1
ATOM 3181 C CA . ASP A 1 404 ? -20.661 23.559 9.390 1.00 93.94 404 ASP A CA 1
ATOM 3182 C C . ASP A 1 404 ? -20.883 23.183 10.856 1.00 93.94 404 ASP A C 1
ATOM 3184 O O . ASP A 1 404 ? -20.942 24.056 11.720 1.00 93.94 404 ASP A O 1
ATOM 3188 N N . ALA A 1 405 ? -20.992 21.885 11.147 1.00 91.88 405 ALA A N 1
ATOM 3189 C CA . ALA A 1 405 ? -21.263 21.404 12.499 1.00 91.88 405 ALA A CA 1
ATOM 3190 C C . ALA A 1 405 ? -20.096 21.657 13.470 1.00 91.88 405 ALA A C 1
ATOM 3192 O O . ALA A 1 405 ? -20.318 22.051 14.615 1.00 91.88 405 ALA A O 1
ATOM 3193 N N . ASP A 1 406 ? -18.859 21.432 13.023 1.00 92.94 406 ASP A N 1
ATOM 3194 C CA . ASP A 1 406 ? -17.657 21.564 13.857 1.00 92.94 406 ASP A CA 1
ATOM 3195 C C . ASP A 1 406 ? -17.055 22.982 13.816 1.00 92.94 406 ASP A C 1
ATOM 3197 O O . ASP A 1 406 ? -16.272 23.366 14.695 1.00 92.94 406 ASP A O 1
ATOM 3201 N N . GLY A 1 407 ? -17.409 23.757 12.791 1.00 95.94 407 GLY A N 1
ATOM 3202 C CA . GLY A 1 407 ? -16.795 25.028 12.434 1.00 95.94 407 GLY A CA 1
ATOM 3203 C C . GLY A 1 407 ? -15.491 24.855 11.645 1.00 95.94 407 GLY A C 1
ATOM 3204 O O . GLY A 1 407 ? -14.684 23.958 11.917 1.00 95.94 407 GLY A O 1
ATOM 3205 N N . MET A 1 408 ? -15.234 25.764 10.697 1.00 94.56 408 MET A N 1
ATOM 3206 C CA . MET A 1 408 ? -14.134 25.652 9.724 1.00 94.56 408 MET A CA 1
ATOM 3207 C C . MET A 1 408 ? -12.770 25.416 10.386 1.00 94.56 408 MET A C 1
ATOM 3209 O O . MET A 1 408 ? -11.991 24.587 9.915 1.00 94.56 408 MET A O 1
ATOM 3213 N N . ASN A 1 409 ? -12.464 26.115 11.484 1.00 96.06 409 ASN A N 1
ATOM 3214 C CA . ASN A 1 409 ? -11.167 25.995 12.158 1.00 96.06 409 ASN A CA 1
ATOM 3215 C C . ASN A 1 409 ? -10.980 24.620 12.832 1.00 96.06 409 ASN A C 1
ATOM 3217 O O . ASN A 1 409 ? -9.968 23.956 12.597 1.00 96.06 409 ASN A O 1
ATOM 3221 N N . ASN A 1 410 ? -11.965 24.146 13.605 1.00 95.62 410 ASN A N 1
ATOM 3222 C CA . ASN A 1 410 ? -11.867 22.858 14.305 1.00 95.62 410 ASN A CA 1
ATOM 3223 C C . ASN A 1 410 ? -11.918 21.676 13.330 1.00 95.62 410 ASN A C 1
ATOM 3225 O O . ASN A 1 410 ? -11.139 20.728 13.467 1.00 95.62 410 ASN A O 1
ATOM 3229 N N . ALA A 1 411 ? -12.791 21.753 12.320 1.00 96.69 411 ALA A N 1
ATOM 3230 C CA . ALA A 1 411 ? -12.867 20.766 11.249 1.00 96.69 411 ALA A CA 1
ATOM 3231 C C . ALA A 1 411 ? -11.539 20.698 10.484 1.00 96.69 411 ALA A C 1
ATOM 3233 O O . ALA A 1 411 ? -11.012 19.614 10.236 1.00 96.69 411 ALA A O 1
ATOM 3234 N N . THR A 1 412 ? -10.927 21.848 10.187 1.00 97.69 412 THR A N 1
ATOM 3235 C CA . THR A 1 412 ? -9.610 21.887 9.542 1.00 97.69 412 THR A CA 1
ATOM 3236 C C . THR A 1 412 ? -8.529 21.264 10.417 1.00 97.69 412 THR A C 1
ATOM 3238 O O . THR A 1 412 ? -7.746 20.459 9.914 1.00 97.69 412 THR A O 1
ATOM 3241 N N . LYS A 1 413 ? -8.484 21.581 11.717 1.00 97.50 413 LYS A N 1
ATOM 3242 C CA . LYS A 1 413 ? -7.503 20.994 12.643 1.00 97.50 413 LYS A CA 1
ATOM 3243 C C . LYS A 1 413 ? -7.659 19.472 12.706 1.00 97.50 413 LYS A C 1
ATOM 3245 O O . LYS A 1 413 ? -6.672 18.749 12.577 1.00 97.50 413 LYS A O 1
ATOM 3250 N N . SER A 1 414 ? -8.896 18.991 12.817 1.00 97.81 414 SER A N 1
ATOM 3251 C CA . SER A 1 414 ? -9.217 17.560 12.807 1.00 97.81 414 SER A CA 1
ATOM 3252 C C . SER A 1 414 ? -8.817 16.901 11.483 1.00 97.81 414 SER A C 1
ATOM 3254 O O . SER A 1 414 ? -8.214 15.833 11.476 1.00 97.81 414 SER A O 1
ATOM 3256 N N . MET A 1 415 ? -9.056 17.557 10.345 1.00 97.88 415 MET A N 1
ATOM 3257 C CA . MET A 1 415 ? -8.596 17.067 9.043 1.00 97.88 415 MET A CA 1
ATOM 3258 C C . MET A 1 415 ? -7.067 17.005 8.979 1.00 97.88 415 MET A C 1
ATOM 3260 O O . MET A 1 415 ? -6.514 15.986 8.581 1.00 97.88 415 MET A O 1
ATOM 3264 N N . GLN A 1 416 ? -6.357 18.046 9.420 1.00 96.44 416 GLN A N 1
ATOM 3265 C CA . GLN A 1 416 ? -4.890 18.062 9.462 1.00 96.44 416 GLN A CA 1
ATOM 3266 C C . GLN A 1 416 ? -4.335 16.914 10.321 1.00 96.44 416 GLN A C 1
ATOM 3268 O O . GLN A 1 416 ? -3.388 16.244 9.905 1.00 96.44 416 GLN A O 1
ATOM 3273 N N . GLN A 1 417 ? -4.947 16.648 11.478 1.00 96.62 417 GLN A N 1
ATOM 3274 C CA . GLN A 1 417 ? -4.613 15.515 12.348 1.00 96.62 417 GLN A CA 1
ATOM 3275 C C . GLN A 1 417 ? -4.832 14.170 11.642 1.00 96.62 417 GLN A C 1
ATOM 3277 O O . GLN A 1 417 ? -3.922 13.342 11.592 1.00 96.62 417 GLN A O 1
ATOM 3282 N N . GLY A 1 418 ? -5.995 13.984 11.016 1.00 96.19 418 GLY A N 1
ATOM 3283 C CA . GLY A 1 418 ? -6.324 12.775 10.262 1.00 96.19 418 GLY A CA 1
ATOM 3284 C C . GLY A 1 418 ? -5.382 12.509 9.089 1.00 96.19 418 GLY A C 1
ATOM 3285 O O . GLY A 1 418 ? -4.842 11.414 8.936 1.00 96.19 418 GLY A O 1
ATOM 3286 N N . LEU A 1 419 ? -5.108 13.539 8.290 1.00 94.81 419 LEU A N 1
ATOM 3287 C CA . LEU A 1 419 ? -4.176 13.460 7.166 1.00 94.81 419 LEU A CA 1
ATOM 3288 C C . LEU A 1 419 ? -2.740 13.178 7.632 1.00 94.81 419 LEU A C 1
ATOM 3290 O O . LEU A 1 419 ? -2.013 12.466 6.940 1.00 94.81 419 LEU A O 1
ATOM 3294 N N . ASN A 1 420 ? -2.323 13.689 8.794 1.00 93.12 420 ASN A N 1
ATOM 3295 C CA . ASN A 1 420 ? -1.020 13.364 9.381 1.00 93.12 420 ASN A CA 1
ATOM 3296 C C . ASN A 1 420 ? -0.914 11.888 9.784 1.00 93.12 420 ASN A C 1
ATOM 3298 O O . ASN A 1 420 ? 0.156 11.298 9.628 1.00 93.12 420 ASN A O 1
ATOM 3302 N N . LEU A 1 421 ? -2.001 11.289 10.283 1.00 92.50 421 LEU A N 1
ATOM 3303 C CA . LEU A 1 421 ? -2.047 9.862 10.607 1.00 92.50 421 LEU A CA 1
ATOM 3304 C C . LEU A 1 421 ? -1.971 8.998 9.341 1.00 92.50 421 LEU A C 1
ATOM 3306 O O . LEU A 1 421 ? -1.190 8.049 9.315 1.00 92.50 421 LEU A O 1
ATOM 3310 N N . LEU A 1 422 ? -2.703 9.367 8.284 1.00 90.50 422 LEU A N 1
ATOM 3311 C CA . LEU A 1 422 ? -2.727 8.633 7.010 1.00 90.50 422 LEU A CA 1
ATOM 3312 C C . LEU A 1 422 ? -1.403 8.707 6.229 1.00 90.50 422 LEU A C 1
ATOM 3314 O O . LEU A 1 422 ? -1.014 7.748 5.566 1.00 90.50 422 LEU A O 1
ATOM 3318 N N . ASN A 1 423 ? -0.697 9.843 6.280 1.00 87.50 423 ASN A N 1
ATOM 3319 C CA . ASN A 1 423 ? 0.412 10.132 5.360 1.00 87.50 423 ASN A CA 1
ATOM 3320 C C . ASN A 1 423 ? 1.823 10.020 5.956 1.00 87.50 423 ASN A C 1
ATOM 3322 O O . ASN A 1 423 ? 2.763 10.562 5.367 1.00 87.50 423 ASN A O 1
ATOM 3326 N N . LYS A 1 424 ? 1.996 9.323 7.087 1.00 75.56 424 LYS A N 1
ATOM 3327 C CA . LYS A 1 424 ? 3.236 9.297 7.897 1.00 75.56 424 LYS A CA 1
ATOM 3328 C C . LYS A 1 424 ? 4.555 9.204 7.125 1.00 75.56 424 LYS A C 1
ATOM 3330 O O . LYS A 1 424 ? 5.527 9.837 7.527 1.00 75.56 424 LYS A O 1
ATOM 3335 N N . GLU A 1 425 ? 4.596 8.440 6.036 1.00 65.00 425 GLU A N 1
ATOM 3336 C CA . GLU A 1 425 ? 5.822 8.204 5.256 1.00 65.00 425 GLU A CA 1
ATOM 3337 C C . GLU A 1 425 ? 5.829 8.879 3.878 1.00 65.00 425 GLU A C 1
ATOM 3339 O O . GLU A 1 425 ? 6.872 8.964 3.234 1.00 65.00 425 GLU A O 1
ATOM 3344 N N . LYS A 1 426 ? 4.670 9.338 3.391 1.00 63.88 426 LYS A N 1
ATOM 3345 C CA . LYS A 1 426 ? 4.480 9.713 1.978 1.00 63.88 426 LYS A CA 1
ATOM 3346 C C . LYS A 1 426 ? 4.264 11.203 1.757 1.00 63.88 426 LYS A C 1
ATOM 3348 O O . LYS A 1 426 ? 4.375 11.659 0.614 1.00 63.88 426 LYS A O 1
ATOM 3353 N N . MET A 1 427 ? 3.949 11.961 2.812 1.00 69.88 427 MET A N 1
ATOM 3354 C CA . MET A 1 427 ? 3.764 13.407 2.713 1.00 69.88 427 MET A CA 1
ATOM 3355 C C . MET A 1 427 ? 4.371 14.175 3.887 1.00 69.88 427 MET A C 1
ATOM 3357 O O . MET A 1 427 ? 4.502 13.654 4.994 1.00 69.88 427 MET A O 1
ATOM 3361 N N . PRO A 1 428 ? 4.709 15.452 3.661 1.00 70.75 428 PRO A N 1
ATOM 3362 C CA . PRO A 1 428 ? 5.090 16.360 4.725 1.00 70.75 428 PRO A CA 1
ATOM 3363 C C . PRO A 1 428 ? 4.006 16.467 5.790 1.00 70.75 428 PRO A C 1
ATOM 3365 O O . PRO A 1 428 ? 2.841 16.704 5.473 1.00 70.75 428 PRO A O 1
ATOM 3368 N N . ARG A 1 429 ? 4.414 16.372 7.057 1.00 84.81 429 ARG A N 1
ATOM 3369 C CA . ARG A 1 429 ? 3.513 16.598 8.187 1.00 84.81 429 ARG A CA 1
ATOM 3370 C C . ARG A 1 429 ? 2.904 18.004 8.124 1.00 84.81 429 ARG A C 1
ATOM 3372 O O . ARG A 1 429 ? 3.634 18.998 8.062 1.00 84.81 429 ARG A O 1
ATOM 3379 N N . LEU A 1 430 ? 1.579 18.071 8.163 1.00 89.88 430 LEU A N 1
ATOM 3380 C CA . LEU A 1 430 ? 0.793 19.294 8.231 1.00 89.88 430 LEU A CA 1
ATOM 3381 C C . LEU A 1 430 ? 0.899 19.908 9.628 1.00 89.88 430 LEU A C 1
ATOM 3383 O O . LEU A 1 430 ? 0.958 19.198 10.635 1.00 89.88 430 LEU A O 1
ATOM 3387 N N . LYS A 1 431 ? 0.898 21.240 9.685 1.00 90.12 431 LYS A N 1
ATOM 3388 C CA . LYS A 1 431 ? 0.701 21.960 10.942 1.00 90.12 431 LYS A CA 1
ATOM 3389 C C . LYS A 1 431 ? -0.758 21.784 11.367 1.00 90.12 431 LYS A C 1
ATOM 3391 O O . LYS A 1 431 ? -1.635 21.854 10.523 1.00 90.12 431 LYS A O 1
ATOM 3396 N N . GLU A 1 432 ? -0.992 21.526 12.647 1.00 93.12 432 GLU A N 1
ATOM 3397 C CA . GLU A 1 432 ? -2.324 21.287 13.223 1.00 93.12 432 GLU A CA 1
ATOM 3398 C C . GLU A 1 432 ? -2.861 22.605 13.815 1.00 93.12 432 GLU A C 1
ATOM 3400 O O . GLU A 1 432 ? -2.986 22.751 15.029 1.00 93.12 432 GLU A O 1
ATOM 3405 N N . ASP A 1 433 ? -3.062 23.614 12.961 1.00 92.19 433 ASP A N 1
ATOM 3406 C CA . ASP A 1 433 ? -3.424 24.992 13.345 1.00 92.19 433 ASP A CA 1
ATOM 3407 C C . ASP A 1 433 ? -4.862 25.396 13.005 1.00 92.19 433 ASP A C 1
ATOM 3409 O O . ASP A 1 433 ? -5.297 26.479 13.394 1.00 92.19 433 ASP A O 1
ATOM 3413 N N . GLY A 1 434 ? -5.609 24.537 12.309 1.00 94.50 434 GLY A N 1
ATOM 3414 C CA . GLY A 1 434 ? -6.968 24.852 11.875 1.00 94.50 434 GLY A CA 1
ATOM 3415 C C . GLY A 1 434 ? -7.030 25.831 10.699 1.00 94.50 434 GLY A C 1
ATOM 3416 O O . GLY A 1 434 ? -8.123 26.242 10.307 1.00 94.50 434 GLY A O 1
ATOM 3417 N N . ASP A 1 435 ? -5.888 26.173 10.095 1.00 93.62 435 ASP A N 1
ATOM 3418 C CA . ASP A 1 435 ? -5.834 27.046 8.928 1.00 93.62 435 ASP A CA 1
ATOM 3419 C C . ASP A 1 435 ? -5.840 26.223 7.634 1.00 93.62 435 ASP A C 1
ATOM 3421 O O . ASP A 1 435 ? -4.894 25.498 7.295 1.00 93.62 435 ASP A O 1
ATOM 3425 N N . TRP A 1 436 ? -6.908 26.362 6.840 1.00 92.38 436 TRP A N 1
ATOM 3426 C CA . TRP A 1 436 ? -6.999 25.689 5.541 1.00 92.38 436 TRP A CA 1
ATOM 3427 C C . TRP A 1 436 ? -6.206 26.461 4.487 1.00 92.38 436 TRP A C 1
ATOM 3429 O O . TRP A 1 436 ? -6.754 27.194 3.661 1.00 92.38 436 TRP A O 1
ATOM 3439 N N . GLY A 1 437 ? -4.884 26.344 4.571 1.00 89.94 437 GLY A N 1
ATOM 3440 C CA . GLY A 1 437 ? -3.948 26.937 3.629 1.00 89.94 437 GLY A CA 1
ATOM 3441 C C . GLY A 1 437 ? -3.632 26.037 2.425 1.00 89.94 437 GLY A C 1
ATOM 3442 O O . GLY A 1 437 ? -4.089 24.897 2.345 1.00 89.94 437 GLY A O 1
ATOM 3443 N N . PRO A 1 438 ? -2.759 26.506 1.515 1.00 87.12 438 PRO A N 1
ATOM 3444 C CA . PRO A 1 438 ? -2.377 25.776 0.298 1.00 87.12 438 PRO A CA 1
ATOM 3445 C C . PRO A 1 438 ? -1.748 24.395 0.550 1.00 87.12 438 PRO A C 1
ATOM 3447 O O . PRO A 1 438 ? -1.831 23.500 -0.285 1.00 87.12 438 PRO A O 1
ATOM 3450 N N . ILE A 1 439 ? -1.089 24.224 1.702 1.00 86.81 439 ILE A N 1
ATOM 3451 C CA . ILE A 1 439 ? -0.448 22.959 2.087 1.00 86.81 439 ILE A CA 1
ATOM 3452 C C . ILE A 1 439 ? -1.502 21.955 2.578 1.00 86.81 439 ILE A C 1
ATOM 3454 O O . ILE A 1 439 ? -1.431 20.785 2.215 1.00 86.81 439 ILE A O 1
ATOM 3458 N N . THR A 1 440 ? -2.494 22.413 3.351 1.00 91.31 440 THR A N 1
ATOM 3459 C CA . THR A 1 440 ? -3.634 21.590 3.783 1.00 91.31 440 THR A CA 1
ATOM 3460 C C . THR A 1 440 ? -4.464 21.151 2.577 1.00 91.31 440 THR A C 1
ATOM 3462 O O . THR A 1 440 ? -4.749 19.965 2.439 1.00 91.31 440 THR A O 1
ATOM 3465 N N . ASP A 1 441 ? -4.762 22.079 1.659 1.00 90.19 441 ASP A N 1
ATOM 3466 C CA . ASP A 1 441 ? -5.476 21.791 0.408 1.00 90.19 441 ASP A CA 1
ATOM 3467 C C . ASP A 1 441 ? -4.752 20.728 -0.432 1.00 90.19 441 ASP A C 1
ATOM 3469 O O . ASP A 1 441 ? -5.345 19.726 -0.834 1.00 90.19 441 ASP A O 1
ATOM 3473 N N . PHE A 1 442 ? -3.438 20.897 -0.612 1.00 87.62 442 PHE A N 1
ATOM 3474 C CA . PHE A 1 442 ? -2.590 19.915 -1.280 1.00 87.62 442 PHE A CA 1
ATOM 3475 C C . PHE A 1 442 ? -2.638 18.542 -0.598 1.00 87.62 442 PHE A C 1
ATOM 3477 O O . PHE A 1 442 ? -2.855 17.530 -1.265 1.00 87.62 442 PHE A O 1
ATOM 3484 N N . GLY A 1 443 ? -2.435 18.503 0.724 1.00 88.62 443 GLY A N 1
ATOM 3485 C CA . GLY A 1 443 ? -2.427 17.266 1.503 1.00 88.62 443 GLY A CA 1
ATOM 3486 C C . GLY A 1 443 ? -3.752 16.517 1.395 1.00 88.62 443 GLY A C 1
ATOM 3487 O O . GLY A 1 443 ? -3.753 15.315 1.135 1.00 88.62 443 GLY A O 1
ATOM 3488 N N . PHE A 1 444 ? -4.875 17.229 1.501 1.00 91.56 444 PHE A N 1
ATOM 3489 C CA . PHE A 1 444 ? -6.212 16.664 1.343 1.00 91.56 444 PHE A CA 1
ATOM 3490 C C . PHE A 1 444 ? -6.417 16.075 -0.058 1.00 91.56 444 PHE A C 1
ATOM 3492 O O . PHE A 1 444 ? -6.664 14.875 -0.193 1.00 91.56 444 PHE A O 1
ATOM 3499 N N . LYS A 1 445 ? -6.242 16.884 -1.112 1.00 88.00 445 LYS A N 1
ATOM 3500 C CA . LYS A 1 445 ? -6.465 16.458 -2.505 1.00 88.00 445 LYS A CA 1
ATOM 3501 C C . LYS A 1 445 ? -5.564 15.287 -2.888 1.00 88.00 445 LYS A C 1
ATOM 3503 O O . LYS A 1 445 ? -6.012 14.337 -3.529 1.00 88.00 445 LYS A O 1
ATOM 3508 N N . LYS A 1 446 ? -4.301 15.320 -2.459 1.00 84.81 446 LYS A N 1
ATOM 3509 C CA . LYS A 1 446 ? -3.363 14.232 -2.723 1.00 84.81 446 LYS A CA 1
ATOM 3510 C C . LYS A 1 446 ? -3.726 12.964 -1.954 1.00 84.81 446 LYS A C 1
ATOM 3512 O O . LYS A 1 446 ? -3.592 11.890 -2.525 1.00 84.81 446 LYS A O 1
ATOM 3517 N N . SER A 1 447 ? -4.218 13.077 -0.721 1.00 87.44 447 SER A N 1
ATOM 3518 C CA . SER A 1 447 ? -4.658 11.913 0.063 1.00 87.44 447 SER A CA 1
ATOM 3519 C C . SER A 1 447 ? -5.880 11.248 -0.552 1.00 87.44 447 SER A C 1
ATOM 3521 O O . SER A 1 447 ? -5.920 10.026 -0.641 1.00 87.44 447 SER A O 1
ATOM 3523 N N . VAL A 1 448 ? -6.833 12.036 -1.063 1.00 86.69 448 VAL A N 1
ATOM 3524 C CA . VAL A 1 448 ? -7.962 11.504 -1.842 1.00 86.69 448 VAL A CA 1
ATOM 3525 C C . VAL A 1 448 ? -7.451 10.753 -3.075 1.00 86.69 448 VAL A C 1
ATOM 3527 O O . VAL A 1 448 ? -7.909 9.645 -3.345 1.00 86.69 448 VAL A O 1
ATOM 3530 N N . ALA A 1 449 ? -6.468 11.309 -3.789 1.00 80.25 449 ALA A N 1
ATOM 3531 C CA . ALA A 1 449 ? -5.885 10.664 -4.966 1.00 80.25 449 ALA A CA 1
ATOM 3532 C C . ALA A 1 449 ? -5.090 9.384 -4.641 1.00 80.25 449 ALA A C 1
ATOM 3534 O O . ALA A 1 449 ? -5.092 8.454 -5.444 1.00 80.25 449 ALA A O 1
ATOM 3535 N N . SER A 1 450 ? -4.395 9.321 -3.498 1.00 79.25 450 SER A N 1
ATOM 3536 C CA . SER A 1 450 ? -3.520 8.191 -3.152 1.00 79.25 450 SER A CA 1
ATOM 3537 C C . SER A 1 450 ? -4.182 7.103 -2.310 1.00 79.25 450 SER A C 1
ATOM 3539 O O . SER A 1 450 ? -3.755 5.954 -2.395 1.00 79.25 450 SER A O 1
ATOM 3541 N N . HIS A 1 451 ? -5.183 7.448 -1.498 1.00 82.38 451 HIS A N 1
ATOM 3542 C CA . HIS A 1 451 ? -5.846 6.533 -0.560 1.00 82.38 451 HIS A CA 1
ATOM 3543 C C . HIS A 1 451 ? -7.336 6.318 -0.862 1.00 82.38 451 HIS A C 1
ATOM 3545 O O . HIS A 1 451 ? -7.936 5.388 -0.328 1.00 82.38 451 HIS A O 1
ATOM 3551 N N . GLY A 1 452 ? -7.939 7.138 -1.727 1.00 85.06 452 GLY A N 1
ATOM 3552 C CA . GLY A 1 452 ? -9.379 7.117 -1.980 1.00 85.06 452 GLY A CA 1
ATOM 3553 C C . GLY A 1 452 ? -10.185 7.868 -0.917 1.00 85.06 452 GLY A C 1
ATOM 3554 O O . GLY A 1 452 ? -9.672 8.279 0.123 1.00 85.06 452 GLY A O 1
ATOM 3555 N N . THR A 1 453 ? -11.473 8.075 -1.190 1.00 85.56 453 THR A N 1
ATOM 3556 C CA . THR A 1 453 ? -12.350 8.910 -0.352 1.00 85.56 453 THR A CA 1
ATOM 3557 C C . THR A 1 453 ? -12.669 8.274 1.002 1.00 85.56 453 THR A C 1
ATOM 3559 O O . THR A 1 453 ? -12.645 8.977 2.004 1.00 85.56 453 THR A O 1
ATOM 3562 N N . ALA A 1 454 ? -12.887 6.955 1.051 1.00 84.94 454 ALA A N 1
ATOM 3563 C CA . ALA A 1 454 ? -13.211 6.234 2.286 1.00 84.94 454 ALA A CA 1
ATOM 3564 C C . ALA A 1 454 ? -12.103 6.353 3.348 1.00 84.94 454 ALA A C 1
ATOM 3566 O O . ALA A 1 454 ? -12.371 6.713 4.490 1.00 84.94 454 ALA A O 1
ATOM 3567 N N . LYS A 1 455 ? -10.839 6.151 2.952 1.00 88.75 455 LYS A N 1
ATOM 3568 C CA . LYS A 1 455 ? -9.688 6.292 3.859 1.00 88.75 455 LYS A CA 1
ATOM 3569 C C . LYS A 1 455 ? -9.539 7.714 4.390 1.00 88.75 455 LYS A C 1
ATOM 3571 O O . LYS A 1 455 ? -9.145 7.902 5.535 1.00 88.75 455 LYS A O 1
ATOM 3576 N N . VAL A 1 456 ? -9.870 8.721 3.581 1.00 92.06 456 VAL A N 1
ATOM 3577 C CA . VAL A 1 456 ? -9.856 10.120 4.027 1.00 92.06 456 VAL A CA 1
ATOM 3578 C C . VAL A 1 456 ? -10.963 10.392 5.052 1.00 92.06 456 VAL A C 1
ATOM 3580 O O . VAL A 1 456 ? -10.699 11.119 6.007 1.00 92.06 456 VAL A O 1
ATOM 3583 N N . ASP A 1 457 ? -12.147 9.780 4.928 1.00 91.38 457 ASP A N 1
ATOM 3584 C CA . ASP A 1 457 ? -13.185 9.882 5.969 1.00 91.38 457 ASP A CA 1
ATOM 3585 C C . ASP A 1 457 ? -12.743 9.222 7.276 1.00 91.38 457 ASP A C 1
ATOM 3587 O O . ASP A 1 457 ? -12.896 9.812 8.343 1.00 91.38 457 ASP A O 1
ATOM 3591 N N . GLU A 1 458 ? -12.168 8.019 7.196 1.00 93.56 458 GLU A N 1
ATOM 3592 C CA . GLU A 1 458 ? -11.647 7.285 8.355 1.00 93.56 458 GLU A CA 1
ATOM 3593 C C . GLU A 1 458 ? -10.553 8.091 9.067 1.00 93.56 458 GLU A C 1
ATOM 3595 O O . GLU A 1 458 ? -10.593 8.283 10.284 1.00 93.56 458 GLU A O 1
ATOM 3600 N N . GLY A 1 459 ? -9.604 8.648 8.307 1.00 95.62 459 GLY A N 1
ATOM 3601 C CA . GLY A 1 459 ? -8.585 9.539 8.852 1.00 95.62 459 GLY A CA 1
ATOM 3602 C C . GLY A 1 459 ? -9.192 10.788 9.488 1.00 95.62 459 GLY A C 1
ATOM 3603 O O . GLY A 1 459 ? -8.802 11.163 10.594 1.00 95.62 459 GLY A O 1
ATOM 3604 N N . PHE A 1 460 ? -10.175 11.420 8.842 1.00 97.25 460 PHE A N 1
ATOM 3605 C CA . PHE A 1 460 ? -10.857 12.588 9.400 1.00 97.25 460 PHE A CA 1
ATOM 3606 C C . PHE A 1 460 ? -11.587 12.258 10.708 1.00 97.25 460 PHE A C 1
ATOM 3608 O O . PHE A 1 460 ? -11.474 13.014 11.673 1.00 97.25 460 PHE A O 1
ATOM 3615 N N . ALA A 1 461 ? -12.252 11.104 10.787 1.00 96.31 461 ALA A N 1
ATOM 3616 C CA . ALA A 1 461 ? -12.869 10.602 12.011 1.00 96.31 461 ALA A CA 1
ATOM 3617 C C . ALA A 1 461 ? -11.839 10.395 13.136 1.00 96.31 461 ALA A C 1
ATOM 3619 O O . ALA A 1 461 ? -12.085 10.808 14.270 1.00 96.31 461 ALA A O 1
ATOM 3620 N N . LEU A 1 462 ? -10.658 9.840 12.839 1.00 97.69 462 LEU A N 1
ATOM 3621 C CA . LEU A 1 462 ? -9.569 9.728 13.823 1.00 97.69 462 LEU A CA 1
ATOM 3622 C C . LEU A 1 462 ? -9.055 11.089 14.285 1.00 97.69 462 LEU A C 1
ATOM 3624 O O . LEU A 1 462 ? -8.789 11.264 15.471 1.00 97.69 462 LEU A O 1
ATOM 3628 N N . GLY A 1 463 ? -8.940 12.059 13.379 1.00 97.62 463 GLY A N 1
ATOM 3629 C CA . GLY A 1 463 ? -8.551 13.421 13.733 1.00 97.62 463 GLY A CA 1
ATOM 3630 C C . GLY A 1 463 ? -9.579 14.115 14.631 1.00 97.62 463 GLY A C 1
ATOM 3631 O O . GLY A 1 463 ? -9.218 14.727 15.635 1.00 97.62 463 GLY A O 1
ATOM 3632 N N . ARG A 1 464 ? -10.875 13.943 14.353 1.00 97.62 464 ARG A N 1
ATOM 3633 C CA . ARG A 1 464 ? -11.947 14.438 15.234 1.00 97.62 464 ARG A CA 1
ATOM 3634 C C . ARG A 1 464 ? -11.913 13.747 16.601 1.00 97.62 464 ARG A C 1
ATOM 3636 O O . ARG A 1 464 ? -12.024 14.419 17.625 1.00 97.62 464 ARG A O 1
ATOM 3643 N N . LEU A 1 465 ? -11.673 12.431 16.641 1.00 97.56 465 LEU A N 1
ATOM 3644 C CA . LEU A 1 465 ? -11.484 11.692 17.896 1.00 97.56 465 LEU A CA 1
ATOM 3645 C C . LEU A 1 465 ? -10.243 12.174 18.662 1.00 97.56 465 LEU A C 1
ATOM 3647 O O . LEU A 1 465 ? -10.273 12.250 19.889 1.00 97.56 465 LEU A O 1
ATOM 3651 N N . GLN A 1 466 ? -9.166 12.535 17.959 1.00 97.25 466 GLN A N 1
ATOM 3652 C CA . GLN A 1 466 ? -7.950 13.072 18.568 1.00 97.25 466 GLN A CA 1
ATOM 3653 C C . GLN A 1 466 ? -8.248 14.395 19.262 1.00 97.25 466 GLN A C 1
ATOM 3655 O O . GLN A 1 466 ? -7.872 14.566 20.418 1.00 97.25 466 GLN A O 1
ATOM 3660 N N . THR A 1 467 ? -8.962 15.296 18.583 1.00 95.31 467 THR A N 1
ATOM 3661 C CA . THR A 1 467 ? -9.407 16.568 19.162 1.00 95.31 467 THR A CA 1
ATOM 3662 C C . THR A 1 467 ? -10.319 16.339 20.371 1.00 95.31 467 THR A C 1
ATOM 3664 O O . THR A 1 467 ? -10.135 16.977 21.407 1.00 95.31 467 THR A O 1
ATOM 3667 N N . LEU A 1 468 ? -11.248 15.379 20.293 1.00 95.69 468 LEU A N 1
ATOM 3668 C CA . LEU A 1 468 ? -12.111 15.006 21.420 1.00 95.69 468 LEU A CA 1
ATOM 3669 C C . LEU A 1 468 ? -11.297 14.514 22.630 1.00 95.69 468 LEU A C 1
ATOM 3671 O O . LEU A 1 468 ? -11.600 14.846 23.775 1.00 95.69 468 LEU A O 1
ATOM 3675 N N . ALA A 1 469 ? -10.230 13.761 22.379 1.00 96.56 469 ALA A N 1
ATOM 3676 C CA . ALA A 1 469 ? -9.361 13.199 23.402 1.00 96.56 469 ALA A CA 1
ATOM 3677 C C . ALA A 1 469 ? -8.465 14.235 24.106 1.00 96.56 469 ALA A C 1
ATOM 3679 O O . ALA A 1 469 ? -7.908 13.925 25.159 1.00 96.56 469 ALA A O 1
ATOM 3680 N N . GLU A 1 470 ? -8.329 15.459 23.581 1.00 95.00 470 GLU A N 1
ATOM 3681 C CA . GLU A 1 470 ? -7.516 16.526 24.195 1.00 95.00 470 GLU A CA 1
ATOM 3682 C C . GLU A 1 470 ? -8.052 16.982 25.562 1.00 95.00 470 GLU A C 1
ATOM 3684 O O . GLU A 1 470 ? -7.318 17.599 26.338 1.00 95.00 470 GLU A O 1
ATOM 3689 N N . LYS A 1 471 ? -9.323 16.693 25.873 1.00 95.12 471 LYS A N 1
ATOM 3690 C CA . LYS A 1 471 ? -9.963 17.047 27.145 1.00 95.12 471 LYS A CA 1
ATOM 3691 C C . LYS A 1 471 ? -10.740 15.860 27.718 1.00 95.12 471 LYS A C 1
ATOM 3693 O O . LYS A 1 471 ? -11.289 15.078 26.941 1.00 95.12 471 LYS A O 1
ATOM 3698 N N . PRO A 1 472 ? -10.841 15.746 29.056 1.00 96.62 472 PRO A N 1
ATOM 3699 C CA . PRO A 1 472 ? -11.719 14.767 29.680 1.00 96.62 472 PRO A CA 1
ATOM 3700 C C . PRO A 1 472 ? -13.166 14.959 29.222 1.00 96.62 472 PRO A C 1
ATOM 3702 O O . PRO A 1 472 ? -13.678 16.078 29.237 1.00 96.62 472 PRO A O 1
ATOM 3705 N N . GLN A 1 473 ? -13.813 13.865 28.840 1.00 97.31 473 GLN A N 1
ATOM 3706 C CA . GLN A 1 473 ? -15.193 13.851 28.370 1.00 97.31 473 GLN A CA 1
ATOM 3707 C C . GLN A 1 473 ? -16.155 13.425 29.477 1.00 97.31 473 GLN A C 1
ATOM 3709 O O . GLN A 1 473 ? -15.783 12.663 30.374 1.00 97.31 473 GLN A O 1
ATOM 3714 N N . GLN A 1 474 ? -17.396 13.906 29.389 1.00 97.06 474 GLN A N 1
ATOM 3715 C CA . GLN A 1 474 ? -18.520 13.394 30.171 1.00 97.06 474 GLN A CA 1
ATOM 3716 C C . GLN A 1 474 ? -19.227 12.263 29.410 1.00 97.06 474 GLN A C 1
ATOM 3718 O O . GLN A 1 474 ? -19.132 12.217 28.182 1.00 97.06 474 GLN A O 1
ATOM 3723 N N . PRO A 1 475 ? -19.947 11.354 30.095 1.00 94.06 475 PRO A N 1
ATOM 3724 C CA . PRO A 1 475 ? -20.537 10.188 29.439 1.00 94.06 475 PRO A CA 1
ATOM 3725 C C . PRO A 1 475 ? -21.504 10.515 28.298 1.00 94.06 475 PRO A C 1
ATOM 3727 O O . PRO A 1 475 ? -21.404 9.921 27.226 1.00 94.06 475 PRO A O 1
ATOM 3730 N N . GLU A 1 476 ? -22.404 11.479 28.502 1.00 92.00 476 GLU A N 1
ATOM 3731 C CA . GLU A 1 476 ? -23.380 11.886 27.481 1.00 92.00 476 GLU A CA 1
ATOM 3732 C C . GLU A 1 476 ? -22.701 12.553 26.276 1.00 92.00 476 GLU A C 1
ATOM 3734 O O . GLU A 1 476 ? -23.026 12.245 25.126 1.00 92.00 476 GLU A O 1
ATOM 3739 N N . ASP A 1 477 ? -21.703 13.403 26.534 1.00 93.62 477 ASP A N 1
ATOM 3740 C CA . ASP A 1 477 ? -20.935 14.085 25.492 1.00 93.62 477 ASP A CA 1
ATOM 3741 C C . ASP A 1 477 ? -20.119 13.093 24.662 1.00 93.62 477 ASP A C 1
ATOM 3743 O O . ASP A 1 477 ? -20.170 13.131 23.432 1.00 93.62 477 ASP A O 1
ATOM 3747 N N . LEU A 1 478 ? -19.415 12.158 25.312 1.00 95.75 478 LEU A N 1
ATOM 3748 C CA . LEU A 1 478 ? -18.624 11.140 24.621 1.00 95.75 478 LEU A CA 1
ATOM 3749 C C . LEU A 1 478 ? -19.510 10.249 23.750 1.00 95.75 478 LEU A C 1
ATOM 3751 O O . LEU A 1 478 ? -19.139 9.955 22.614 1.00 95.75 478 LEU A O 1
ATOM 3755 N N . ALA A 1 479 ? -20.678 9.841 24.253 1.00 92.00 479 ALA A N 1
ATOM 3756 C CA . ALA A 1 479 ? -21.622 9.028 23.495 1.00 92.00 479 ALA A CA 1
ATOM 3757 C C . ALA A 1 479 ? -22.087 9.755 22.225 1.00 92.00 479 ALA A C 1
ATOM 3759 O O . ALA A 1 479 ? -21.941 9.237 21.115 1.00 92.00 479 ALA A O 1
ATOM 3760 N N . LYS A 1 480 ? -22.565 10.996 22.383 1.00 92.12 480 LYS A N 1
ATOM 3761 C CA . LYS A 1 480 ? -23.043 11.827 21.273 1.00 92.12 480 LYS A CA 1
ATOM 3762 C C . LYS A 1 480 ? -21.941 12.108 20.253 1.00 92.12 480 LYS A C 1
ATOM 3764 O O . LYS A 1 480 ? -22.166 11.970 19.054 1.00 92.12 480 LYS A O 1
ATOM 3769 N N . GLN A 1 481 ? -20.751 12.491 20.710 1.00 93.50 481 GLN A N 1
ATOM 3770 C CA . GLN A 1 481 ? -19.625 12.804 19.829 1.00 93.50 481 GLN A CA 1
ATOM 3771 C C . GLN A 1 481 ? -19.129 11.557 19.097 1.00 93.50 481 GLN A C 1
ATOM 3773 O O . GLN A 1 481 ? -18.891 11.616 17.896 1.00 93.50 481 GLN A O 1
ATOM 3778 N N . THR A 1 482 ? -19.057 10.404 19.765 1.00 93.19 482 THR A N 1
ATOM 3779 C CA . THR A 1 482 ? -18.666 9.149 19.104 1.00 93.19 482 THR A CA 1
ATOM 3780 C C . THR A 1 482 ? -19.654 8.773 18.004 1.00 93.19 482 THR A C 1
ATOM 3782 O O . THR A 1 482 ? -19.223 8.420 16.911 1.00 93.19 482 THR A O 1
ATOM 3785 N N . GLN A 1 483 ? -20.963 8.920 18.236 1.00 90.50 483 GLN A N 1
ATOM 3786 C CA . GLN A 1 483 ? -21.971 8.700 17.194 1.00 90.50 483 GLN A CA 1
ATOM 3787 C C . GLN A 1 483 ? -21.777 9.652 16.007 1.00 90.50 483 GLN A C 1
ATOM 3789 O O . GLN A 1 483 ? -21.775 9.214 14.861 1.00 90.50 483 GLN A O 1
ATOM 3794 N N . THR A 1 484 ? -21.544 10.941 16.260 1.00 90.81 484 THR A N 1
ATOM 3795 C CA . THR A 1 484 ? -21.315 11.941 15.202 1.00 90.81 484 THR A CA 1
ATOM 3796 C C . THR A 1 484 ? -20.019 11.702 14.417 1.00 90.81 484 THR A C 1
ATOM 3798 O O . THR A 1 484 ? -19.939 12.030 13.233 1.00 90.81 484 THR A O 1
ATOM 3801 N N . ILE A 1 485 ? -18.978 11.176 15.065 1.00 93.31 485 ILE A N 1
ATOM 3802 C CA . ILE A 1 485 ? -17.662 10.951 14.454 1.00 93.31 485 ILE A CA 1
ATOM 3803 C C . ILE A 1 485 ? -17.643 9.627 13.683 1.00 93.31 485 ILE A C 1
ATOM 3805 O O . ILE A 1 485 ? -17.183 9.592 12.545 1.00 93.31 485 ILE A O 1
ATOM 3809 N N . PHE A 1 486 ? -18.118 8.541 14.293 1.00 90.69 486 PHE A N 1
ATOM 3810 C CA . PHE A 1 486 ? -17.978 7.181 13.765 1.00 90.69 486 PHE A CA 1
ATOM 3811 C C . PHE A 1 486 ? -19.233 6.688 13.047 1.00 90.69 486 PHE A C 1
ATOM 3813 O O . PHE A 1 486 ? -19.110 5.944 12.080 1.00 90.69 486 PHE A O 1
ATOM 3820 N N . GLY A 1 487 ? -20.425 7.112 13.472 1.00 86.31 487 GLY A N 1
ATOM 3821 C CA . GLY A 1 487 ? -21.702 6.674 12.902 1.00 86.31 487 GLY A CA 1
ATOM 3822 C C . GLY A 1 487 ? -21.773 6.775 11.372 1.00 86.31 487 GLY A C 1
ATOM 3823 O O . GLY A 1 487 ? -22.091 5.770 10.737 1.00 86.31 487 GLY A O 1
ATOM 3824 N N . PRO A 1 488 ? -21.392 7.911 10.747 1.00 85.50 488 PRO A N 1
ATOM 3825 C CA . PRO A 1 488 ? -21.426 8.054 9.289 1.00 85.50 488 PRO A CA 1
ATOM 3826 C C . PRO A 1 488 ? -20.579 7.030 8.515 1.00 85.50 488 PRO A C 1
ATOM 3828 O O . PRO A 1 488 ? -20.861 6.777 7.346 1.00 85.50 488 PRO A O 1
ATOM 3831 N N . LEU A 1 489 ? -19.561 6.429 9.144 1.00 84.19 489 LEU A N 1
ATOM 3832 C CA . LEU A 1 489 ? -18.702 5.420 8.513 1.00 84.19 489 LEU A CA 1
ATOM 3833 C C . LEU A 1 489 ? -19.379 4.045 8.395 1.00 84.19 489 LEU A C 1
ATOM 3835 O O . LEU A 1 489 ? -18.950 3.230 7.582 1.00 84.19 489 LEU A O 1
ATOM 3839 N N . TYR A 1 490 ? -20.442 3.789 9.165 1.00 75.81 490 TYR A N 1
ATOM 3840 C CA . TYR A 1 490 ? -21.149 2.500 9.199 1.00 75.81 490 TYR A CA 1
ATOM 3841 C C . TYR A 1 490 ? -22.483 2.503 8.420 1.00 75.81 490 TYR A C 1
ATOM 3843 O O . TYR A 1 490 ? -23.173 1.486 8.376 1.00 75.81 490 TYR A O 1
ATOM 3851 N N . GLY A 1 491 ? -22.827 3.605 7.737 1.00 61.34 491 GLY A N 1
ATOM 3852 C CA . GLY A 1 491 ? -24.021 3.724 6.885 1.00 61.34 491 GLY A CA 1
ATOM 3853 C C . GLY A 1 491 ? -25.325 4.055 7.632 1.00 61.34 491 GLY A C 1
ATOM 3854 O O . GLY A 1 491 ? -25.363 4.139 8.854 1.00 61.34 491 GLY A O 1
ATOM 3855 N N . SER A 1 492 ? -26.423 4.256 6.886 1.00 43.28 492 SER A N 1
ATOM 3856 C CA . SER A 1 492 ? -27.736 4.726 7.380 1.00 43.28 492 SER A CA 1
ATOM 3857 C C . SER A 1 492 ? -28.544 3.695 8.183 1.00 43.28 492 SER A C 1
ATOM 3859 O O . SER A 1 492 ? -29.767 3.799 8.280 1.00 43.28 492 SER A O 1
ATOM 3861 N N . GLN A 1 493 ? -27.898 2.686 8.767 1.00 41.50 493 GLN A N 1
ATOM 3862 C CA . GLN A 1 493 ? -28.541 1.896 9.811 1.00 41.50 493 GLN A CA 1
ATOM 3863 C C . GLN A 1 493 ? -28.522 2.725 11.098 1.00 41.50 493 GLN A C 1
ATOM 3865 O O . GLN A 1 493 ? -27.693 2.521 11.979 1.00 41.50 493 GLN A O 1
ATOM 3870 N N . GLU A 1 494 ? -29.466 3.664 11.214 1.00 41.38 494 GLU A N 1
ATOM 3871 C CA . GLU A 1 494 ? -29.738 4.509 12.392 1.00 41.38 494 GLU A CA 1
ATOM 3872 C C . GLU A 1 494 ? -30.098 3.720 13.680 1.00 41.38 494 GLU A C 1
ATOM 3874 O O . GLU A 1 494 ? -30.735 4.250 14.588 1.00 41.38 494 GLU A O 1
ATOM 3879 N N . LYS A 1 495 ? -29.715 2.442 13.806 1.00 42.78 495 LYS A N 1
ATOM 3880 C CA . LYS A 1 495 ? -30.021 1.586 14.965 1.00 42.78 495 LYS A CA 1
ATOM 3881 C C . LYS A 1 495 ? -28.887 0.651 15.413 1.00 42.78 495 LYS A C 1
ATOM 3883 O O . LYS A 1 495 ? -29.128 -0.187 16.276 1.00 42.78 495 LYS A O 1
ATOM 3888 N N . GLY A 1 496 ? -27.679 0.764 14.857 1.00 58.03 496 GLY A N 1
ATOM 3889 C CA . GLY A 1 496 ? -26.537 -0.059 15.271 1.00 58.03 496 GLY A CA 1
ATOM 3890 C C . GLY A 1 496 ? -25.624 0.644 16.278 1.00 58.03 496 GLY A C 1
ATOM 3891 O O . GLY A 1 496 ? -25.128 1.739 16.013 1.00 58.03 496 GLY A O 1
ATOM 3892 N N . ASP A 1 497 ? -25.303 -0.014 17.394 1.00 70.69 497 ASP A N 1
ATOM 3893 C CA . ASP A 1 497 ? -24.311 0.475 18.364 1.00 70.69 497 ASP A CA 1
ATOM 3894 C C . ASP A 1 497 ? -22.846 0.335 17.863 1.00 70.69 497 ASP A C 1
ATOM 3896 O O . ASP A 1 497 ? -21.896 0.322 18.647 1.00 70.69 497 ASP A O 1
ATOM 3900 N N . ASP A 1 498 ? -22.623 0.205 16.549 1.00 78.31 498 ASP A N 1
ATOM 3901 C CA . ASP A 1 498 ? -21.318 -0.115 15.949 1.00 78.31 498 ASP A CA 1
ATOM 3902 C C . ASP A 1 498 ? -20.248 0.947 16.212 1.00 78.31 498 ASP A C 1
ATOM 3904 O O . ASP A 1 498 ? -19.089 0.613 16.455 1.00 78.31 498 ASP A O 1
ATOM 3908 N N . HIS A 1 499 ? -20.645 2.217 16.255 1.00 84.69 499 HIS A N 1
ATOM 3909 C CA . HIS A 1 499 ? -19.793 3.341 16.637 1.00 84.69 499 HIS A CA 1
ATOM 3910 C C . HIS A 1 499 ? -19.263 3.201 18.077 1.00 84.69 499 HIS A C 1
ATOM 3912 O O . HIS A 1 499 ? -18.072 3.394 18.335 1.00 84.69 499 HIS A O 1
ATOM 3918 N N . ALA A 1 500 ? -20.133 2.817 19.014 1.00 88.56 500 ALA A N 1
ATOM 3919 C CA . ALA A 1 500 ? -19.791 2.612 20.413 1.00 88.56 500 ALA A CA 1
ATOM 3920 C C . ALA A 1 500 ? -18.969 1.334 20.608 1.00 88.56 500 ALA A C 1
ATOM 3922 O O . ALA A 1 500 ? -17.986 1.344 21.351 1.00 88.56 500 ALA A O 1
ATOM 3923 N N . LEU A 1 501 ? -19.313 0.264 19.887 1.00 87.69 501 LEU A N 1
ATOM 3924 C CA . LEU A 1 501 ? -18.549 -0.982 19.870 1.00 87.69 501 LEU A CA 1
ATOM 3925 C C . LEU A 1 501 ? -17.135 -0.769 19.320 1.00 87.69 501 LEU A C 1
ATOM 3927 O O . LEU A 1 501 ? -16.187 -1.304 19.887 1.00 87.69 501 LEU A O 1
ATOM 3931 N N . ALA A 1 502 ? -16.969 0.031 18.263 1.00 88.56 502 ALA A N 1
ATOM 3932 C CA . ALA A 1 502 ? -15.659 0.369 17.707 1.00 88.56 502 ALA A CA 1
ATOM 3933 C C . ALA A 1 502 ? -14.779 1.088 18.738 1.00 88.56 502 ALA A C 1
ATOM 3935 O O . ALA A 1 502 ? -13.617 0.721 18.924 1.00 88.56 502 ALA A O 1
ATOM 3936 N N . LEU A 1 503 ? -15.341 2.061 19.465 1.00 93.75 503 LEU A N 1
ATOM 3937 C CA . LEU A 1 503 ? -14.619 2.753 20.530 1.00 93.75 503 LEU A CA 1
ATOM 3938 C C . LEU A 1 503 ? -14.269 1.810 21.692 1.00 93.75 503 LEU A C 1
ATOM 3940 O O . LEU A 1 503 ? -13.119 1.779 22.122 1.00 93.75 503 LEU A O 1
ATOM 3944 N N . GLN A 1 504 ? -15.231 1.026 22.188 1.00 93.75 504 GLN A N 1
ATOM 3945 C CA . GLN A 1 504 ? -15.015 0.073 23.286 1.00 93.75 504 GLN A CA 1
ATOM 3946 C C . GLN A 1 504 ? -13.952 -0.977 22.925 1.00 93.75 504 GLN A C 1
ATOM 3948 O O . GLN A 1 504 ? -13.046 -1.233 23.719 1.00 93.75 504 GLN A O 1
ATOM 3953 N N . ALA A 1 505 ? -14.026 -1.549 21.720 1.00 87.69 505 ALA A N 1
ATOM 3954 C CA . ALA A 1 505 ? -13.062 -2.529 21.225 1.00 87.69 505 ALA A CA 1
ATOM 3955 C C . ALA A 1 505 ? -11.668 -1.913 21.038 1.00 87.69 505 ALA A C 1
ATOM 3957 O O . ALA A 1 505 ? -10.678 -2.478 21.501 1.00 87.69 505 ALA A O 1
ATOM 3958 N N . GLY A 1 506 ? -11.594 -0.720 20.439 1.00 91.25 506 GLY A N 1
ATOM 3959 C CA . GLY A 1 506 ? -10.342 0.014 20.280 1.00 91.25 506 GLY A CA 1
ATOM 3960 C C . GLY A 1 506 ? -9.683 0.333 21.623 1.00 91.25 506 GLY A C 1
ATOM 3961 O O . GLY A 1 506 ? -8.489 0.094 21.792 1.00 91.25 506 GLY A O 1
ATOM 3962 N N . LEU A 1 507 ? -10.459 0.795 22.608 1.00 94.81 507 LEU A N 1
ATOM 3963 C CA . LEU A 1 507 ? -9.977 1.045 23.969 1.00 94.81 507 LEU A CA 1
ATOM 3964 C C . LEU A 1 507 ? -9.473 -0.236 24.642 1.00 94.81 507 LEU A C 1
ATOM 3966 O O . LEU A 1 507 ? -8.401 -0.206 25.240 1.00 94.81 507 LEU A O 1
ATOM 3970 N N . ASN A 1 508 ? -10.180 -1.361 24.506 1.00 92.44 508 ASN A N 1
ATOM 3971 C CA . ASN A 1 508 ? -9.720 -2.658 25.019 1.00 92.44 508 ASN A CA 1
ATOM 3972 C C . ASN A 1 508 ? -8.413 -3.121 24.381 1.00 92.44 508 ASN A C 1
ATOM 3974 O O . ASN A 1 508 ? -7.576 -3.698 25.072 1.00 92.44 508 ASN A O 1
ATOM 3978 N N . GLN A 1 509 ? -8.213 -2.838 23.094 1.00 90.88 509 GLN A N 1
ATOM 3979 C CA . GLN A 1 509 ? -6.980 -3.198 22.406 1.00 90.88 509 GLN A CA 1
ATOM 3980 C C . GLN A 1 509 ? -5.770 -2.432 22.956 1.00 90.88 509 GLN A C 1
ATOM 3982 O O . GLN A 1 509 ? -4.687 -3.001 23.105 1.00 90.88 509 GLN A O 1
ATOM 3987 N N . ILE A 1 510 ? -5.922 -1.135 23.232 1.00 93.19 510 ILE A N 1
ATOM 3988 C CA . ILE A 1 510 ? -4.785 -0.275 23.594 1.00 93.19 510 ILE A CA 1
ATOM 3989 C C . ILE A 1 510 ? -4.619 -0.088 25.101 1.00 93.19 510 ILE A C 1
ATOM 3991 O O . ILE A 1 510 ? -3.506 0.154 25.565 1.00 93.19 510 ILE A O 1
ATOM 3995 N N . GLY A 1 511 ? -5.696 -0.214 25.873 1.00 92.69 511 GLY A N 1
ATOM 3996 C CA . GLY A 1 511 ? -5.735 0.018 27.313 1.00 92.69 511 GLY A CA 1
ATOM 3997 C C . GLY A 1 511 ? -4.649 -0.730 28.094 1.00 92.69 511 GLY A C 1
ATOM 3998 O O . GLY A 1 511 ? -3.898 -0.072 28.819 1.00 92.69 511 GLY A O 1
ATOM 3999 N N . PRO A 1 512 ? -4.453 -2.049 27.882 1.00 94.38 512 PRO A N 1
ATOM 4000 C CA . PRO A 1 512 ? -3.423 -2.829 28.574 1.00 94.38 512 PRO A CA 1
ATOM 4001 C C . PRO A 1 512 ? -1.986 -2.328 28.373 1.00 94.38 512 PRO A C 1
ATOM 4003 O O . PRO A 1 512 ? -1.111 -2.617 29.186 1.00 94.38 512 PRO A O 1
ATOM 4006 N N . LYS A 1 513 ? -1.711 -1.581 27.294 1.00 93.31 513 LYS A N 1
ATOM 4007 C CA . LYS A 1 513 ? -0.379 -1.020 27.018 1.00 93.31 513 LYS A CA 1
ATOM 4008 C C . LYS A 1 513 ? -0.069 0.203 27.884 1.00 93.31 513 LYS A C 1
ATOM 4010 O O . LYS A 1 513 ? 1.101 0.483 28.135 1.00 93.31 513 LYS A O 1
ATOM 4015 N N . TYR A 1 514 ? -1.097 0.932 28.312 1.00 92.69 514 TYR A N 1
ATOM 4016 C CA . TYR A 1 514 ? -0.957 2.218 29.001 1.00 92.69 514 TYR A CA 1
ATOM 4017 C C . TYR A 1 514 ? -1.484 2.199 30.442 1.00 92.69 514 TYR A C 1
ATOM 4019 O O . TYR A 1 514 ? -1.192 3.116 31.206 1.00 92.69 514 TYR A O 1
ATOM 4027 N N . GLN A 1 515 ? -2.220 1.154 30.836 1.00 91.00 515 GLN A N 1
ATOM 4028 C CA . GLN A 1 515 ? -2.748 0.963 32.187 1.00 91.00 515 GLN A CA 1
ATOM 4029 C C . GLN A 1 515 ? -2.467 -0.459 32.671 1.00 91.00 515 GLN A C 1
ATOM 4031 O O . GLN A 1 515 ? -2.951 -1.430 32.092 1.00 91.00 515 GLN A O 1
ATOM 4036 N N . SER A 1 516 ? -1.704 -0.588 33.757 1.00 88.50 516 SER A N 1
ATOM 4037 C CA . SER A 1 516 ? -1.369 -1.891 34.344 1.00 88.50 516 SER A CA 1
ATOM 4038 C C . SER A 1 516 ? -2.544 -2.549 35.077 1.00 88.50 516 SER A C 1
ATOM 4040 O O . SER A 1 516 ? -2.541 -3.759 35.267 1.00 88.50 516 SER A O 1
ATOM 4042 N N . ASP A 1 517 ? -3.537 -1.764 35.495 1.00 91.81 517 ASP A N 1
ATOM 4043 C CA . ASP A 1 517 ? -4.777 -2.184 36.158 1.00 91.81 517 ASP A CA 1
ATOM 4044 C C . ASP A 1 517 ? -5.982 -2.192 35.196 1.00 91.81 517 ASP A C 1
ATOM 4046 O O . ASP A 1 517 ? -7.127 -2.018 35.621 1.00 91.81 517 ASP A O 1
ATOM 4050 N N . TRP A 1 518 ? -5.734 -2.369 33.891 1.00 94.25 518 TRP A N 1
ATOM 4051 C CA . TRP A 1 518 ? -6.780 -2.339 32.870 1.00 94.25 518 TRP A CA 1
ATOM 4052 C C . TRP A 1 518 ? -7.901 -3.341 33.163 1.00 94.25 518 TRP A C 1
ATOM 4054 O O . TRP A 1 518 ? -7.669 -4.540 33.324 1.00 94.25 518 TRP A O 1
ATOM 4064 N N . GLN A 1 519 ? -9.133 -2.836 33.174 1.00 90.56 519 GLN A N 1
ATOM 4065 C CA . GLN A 1 519 ? -10.338 -3.653 33.228 1.00 90.56 519 GLN A CA 1
ATOM 4066 C C . GLN A 1 519 ? -10.989 -3.652 31.855 1.00 90.56 519 GLN A C 1
ATOM 4068 O O . GLN A 1 519 ? -11.323 -2.591 31.328 1.00 90.56 519 GLN A O 1
ATOM 4073 N N . GLU A 1 520 ? -11.180 -4.844 31.297 1.00 89.94 520 GLU A N 1
ATOM 4074 C CA . GLU A 1 520 ? -11.784 -5.000 29.982 1.00 89.94 520 GLU A CA 1
ATOM 4075 C C . GLU A 1 520 ? -13.217 -4.451 29.973 1.00 89.94 520 GLU A C 1
ATOM 4077 O O . GLU A 1 520 ? -14.068 -4.817 30.792 1.00 89.94 520 GLU A O 1
ATOM 4082 N N . LEU A 1 521 ? -13.473 -3.528 29.049 1.00 91.38 521 LEU A N 1
ATOM 4083 C CA . LEU A 1 521 ? -14.786 -2.952 28.822 1.00 91.38 521 LEU A CA 1
ATOM 4084 C C . LEU A 1 521 ? -15.699 -3.998 28.199 1.00 91.38 521 LEU A C 1
ATOM 4086 O O . LEU A 1 521 ? -15.330 -4.694 27.252 1.00 91.38 521 LEU A O 1
ATOM 4090 N N . LYS A 1 522 ? -16.940 -4.040 28.678 1.00 88.94 522 LYS A N 1
ATOM 4091 C CA . LYS A 1 522 ? -17.990 -4.787 27.999 1.00 88.94 522 LYS A CA 1
ATOM 4092 C C . LYS A 1 522 ? -18.280 -4.111 26.657 1.00 88.94 522 LYS A C 1
ATOM 4094 O O . LYS A 1 522 ? -18.566 -2.921 26.627 1.00 88.94 522 LYS A O 1
ATOM 4099 N N . GLN A 1 523 ? -18.228 -4.878 25.575 1.00 86.81 523 GLN A N 1
ATOM 4100 C CA . GLN A 1 523 ? -18.607 -4.427 24.235 1.00 86.81 523 GLN A CA 1
ATOM 4101 C C . GLN A 1 523 ? -20.122 -4.585 24.066 1.00 86.81 523 GLN A C 1
ATOM 4103 O O . GLN A 1 523 ? -20.601 -5.526 23.439 1.00 86.81 523 GLN A O 1
ATOM 4108 N N . ASP A 1 524 ? -20.879 -3.723 24.738 1.00 84.75 524 ASP A N 1
ATOM 4109 C CA . ASP A 1 524 ? -22.346 -3.742 24.760 1.00 84.75 524 ASP A CA 1
ATOM 4110 C C . ASP A 1 524 ? -22.981 -2.604 23.966 1.00 84.75 524 ASP A C 1
ATOM 4112 O O . ASP A 1 524 ? -24.199 -2.443 24.024 1.00 84.75 524 ASP A O 1
ATOM 4116 N N . GLY A 1 525 ? -22.163 -1.809 23.273 1.00 85.69 525 GLY A N 1
ATOM 4117 C CA . GLY A 1 525 ? -22.654 -0.713 22.458 1.00 85.69 525 GLY A CA 1
ATOM 4118 C C . GLY A 1 525 ? -23.066 0.524 23.254 1.00 85.69 525 GLY A C 1
ATOM 4119 O O . GLY A 1 525 ? -23.557 1.492 22.683 1.00 85.69 525 GLY A O 1
ATOM 4120 N N . LYS A 1 526 ? -22.854 0.537 24.577 1.00 89.38 526 LYS A N 1
ATOM 4121 C CA . LYS A 1 526 ? -23.274 1.638 25.448 1.00 89.38 526 LYS A CA 1
ATOM 4122 C C . LYS A 1 526 ? -22.077 2.406 25.988 1.00 89.38 526 LYS A C 1
ATOM 4124 O O . LYS A 1 526 ? -21.319 1.942 26.844 1.00 89.38 526 LYS A O 1
ATOM 4129 N N . ILE A 1 527 ? -21.937 3.651 25.544 1.00 90.94 527 ILE A N 1
ATOM 4130 C CA . ILE A 1 527 ? -20.960 4.583 26.111 1.00 90.94 527 ILE A CA 1
ATOM 4131 C C . ILE A 1 527 ? -21.541 5.172 27.402 1.00 90.94 527 ILE A C 1
ATOM 4133 O O . ILE A 1 527 ? -22.330 6.108 27.384 1.00 90.94 527 ILE A O 1
ATOM 4137 N N . GLY A 1 528 ? -21.170 4.569 28.533 1.00 92.94 528 GLY A N 1
ATOM 4138 C CA . GLY A 1 528 ? -21.511 5.041 29.878 1.00 92.94 528 GLY A CA 1
ATOM 4139 C C . GLY A 1 528 ? -20.278 5.458 30.694 1.00 92.94 528 GLY A C 1
ATOM 4140 O O . GLY A 1 528 ? -19.180 5.578 30.138 1.00 92.94 528 GLY A O 1
ATOM 4141 N N . PRO A 1 529 ? -20.416 5.622 32.026 1.00 96.50 529 PRO A N 1
ATOM 4142 C CA . PRO A 1 529 ? -19.325 6.062 32.901 1.00 96.50 529 PRO A CA 1
ATOM 4143 C C . PRO A 1 529 ? -18.049 5.224 32.767 1.00 96.50 529 PRO A C 1
ATOM 4145 O O . PRO A 1 529 ? -16.977 5.778 32.588 1.00 96.50 529 PRO A O 1
ATOM 4148 N N . LYS A 1 530 ? -18.158 3.889 32.712 1.00 95.94 530 LYS A N 1
ATOM 4149 C CA . LYS A 1 530 ? -16.988 2.999 32.589 1.00 95.94 530 LYS A CA 1
ATOM 4150 C C . LYS A 1 530 ? -16.203 3.200 31.291 1.00 95.94 530 LYS A C 1
ATOM 4152 O O . LYS A 1 530 ? -14.981 3.300 31.325 1.00 95.94 530 LYS A O 1
ATOM 4157 N N . THR A 1 531 ? -16.899 3.263 30.153 1.00 96.62 531 THR A N 1
ATOM 4158 C CA . THR A 1 531 ? -16.275 3.517 28.844 1.00 96.62 531 THR A CA 1
ATOM 4159 C C . THR A 1 531 ? -15.621 4.899 28.822 1.00 96.62 531 THR A C 1
ATOM 4161 O O . THR A 1 531 ? -14.521 5.056 28.303 1.00 96.62 531 THR A O 1
ATOM 4164 N N . THR A 1 532 ? -16.269 5.883 29.445 1.00 97.75 532 THR A N 1
ATOM 4165 C CA . THR A 1 532 ? -15.786 7.268 29.529 1.00 97.75 532 THR A CA 1
ATOM 4166 C C . THR A 1 532 ? -14.549 7.389 30.415 1.00 97.75 532 THR A C 1
ATOM 4168 O O . THR A 1 532 ? -13.560 7.999 30.017 1.00 97.75 532 THR A O 1
ATOM 4171 N N . ASP A 1 533 ? -14.551 6.739 31.578 1.00 97.31 533 ASP A N 1
ATOM 4172 C CA . ASP A 1 533 ? -13.399 6.679 32.477 1.00 97.31 533 ASP A CA 1
ATOM 4173 C C . ASP A 1 533 ? -12.215 5.985 31.803 1.00 97.31 533 ASP A C 1
ATOM 4175 O O . ASP A 1 533 ? -11.075 6.436 31.908 1.00 97.31 533 ASP A O 1
ATOM 4179 N N . ALA A 1 534 ? -12.466 4.899 31.071 1.00 97.31 534 ALA A N 1
ATOM 4180 C CA . ALA A 1 534 ? -11.443 4.229 30.283 1.00 97.31 534 ALA A CA 1
ATOM 4181 C C . ALA A 1 534 ? -10.876 5.145 29.188 1.00 97.31 534 ALA A C 1
ATOM 4183 O O . ALA A 1 534 ? -9.658 5.300 29.117 1.00 97.31 534 ALA A O 1
ATOM 4184 N N . PHE A 1 535 ? -11.731 5.807 28.403 1.00 97.88 535 PHE A N 1
ATOM 4185 C CA . PHE A 1 535 ? -11.325 6.778 27.383 1.00 97.88 535 PHE A CA 1
ATOM 4186 C C . PHE A 1 535 ? -10.447 7.891 27.970 1.00 97.88 535 PHE A C 1
ATOM 4188 O O . PHE A 1 535 ? -9.328 8.112 27.508 1.00 97.88 535 PHE A O 1
ATOM 4195 N N . ASN A 1 536 ? -10.910 8.535 29.044 1.00 98.00 536 ASN A N 1
ATOM 4196 C CA . ASN A 1 536 ? -10.200 9.629 29.704 1.00 98.00 536 ASN A CA 1
ATOM 4197 C C . ASN A 1 536 ? -8.848 9.172 30.268 1.00 98.00 536 ASN A C 1
ATOM 4199 O O . ASN A 1 536 ? -7.839 9.853 30.080 1.00 98.00 536 ASN A O 1
ATOM 4203 N N . ARG A 1 537 ? -8.798 8.006 30.927 1.00 96.94 537 ARG A N 1
ATOM 4204 C CA . ARG A 1 537 ? -7.547 7.472 31.486 1.00 96.94 537 ARG A CA 1
ATOM 4205 C C . ARG A 1 537 ? -6.559 7.056 30.396 1.00 96.94 537 ARG A C 1
ATOM 4207 O O . ARG A 1 537 ? -5.362 7.304 30.542 1.00 96.94 537 ARG A O 1
ATOM 4214 N N . VAL A 1 538 ? -7.020 6.430 29.308 1.00 96.44 538 VAL A N 1
ATOM 4215 C CA . VAL A 1 538 ? -6.141 6.051 28.187 1.00 96.44 538 VAL A CA 1
ATOM 4216 C C . VAL A 1 538 ? -5.621 7.302 27.490 1.00 96.44 538 VAL A C 1
ATOM 4218 O O . VAL A 1 538 ? -4.418 7.397 27.275 1.00 96.44 538 VAL A O 1
ATOM 4221 N N . SER A 1 539 ? -6.473 8.296 27.226 1.00 96.19 539 SER A N 1
ATOM 4222 C CA . SER A 1 539 ? -6.029 9.567 26.645 1.00 96.19 539 SER A CA 1
ATOM 4223 C C . SER A 1 539 ? -4.995 10.272 27.531 1.00 96.19 539 SER A C 1
ATOM 4225 O O . SER A 1 539 ? -3.954 10.707 27.041 1.00 96.19 539 SER A O 1
ATOM 4227 N N . ALA A 1 540 ? -5.219 10.320 28.849 1.00 96.56 540 ALA A N 1
ATOM 4228 C CA . ALA A 1 540 ? -4.295 10.952 29.790 1.00 96.56 540 ALA A CA 1
ATOM 4229 C C . ALA A 1 540 ? -2.935 10.235 29.895 1.00 96.56 540 ALA A C 1
ATOM 4231 O O . ALA A 1 540 ? -1.915 10.889 30.100 1.00 96.56 540 ALA A O 1
ATOM 4232 N N . SER 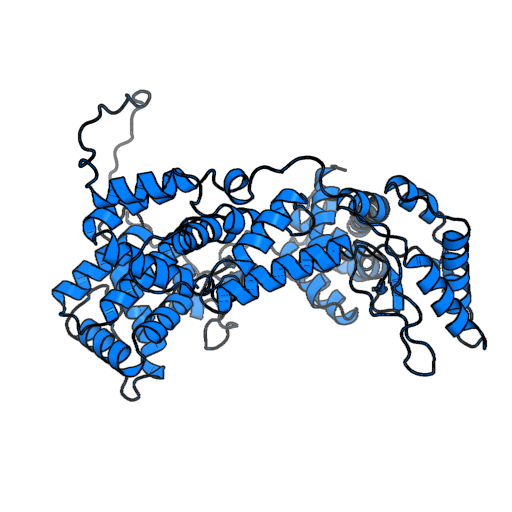A 1 541 ? -2.910 8.905 29.765 1.00 95.94 541 SER A N 1
ATOM 4233 C CA . SER A 1 541 ? -1.688 8.093 29.899 1.00 95.94 541 SER A CA 1
ATOM 4234 C C . SER A 1 541 ? -0.920 7.927 28.586 1.00 95.94 541 SER A C 1
ATOM 4236 O O . SER A 1 541 ? 0.303 8.051 28.571 1.00 95.94 541 SER A O 1
ATOM 4238 N N . ALA A 1 542 ? -1.616 7.659 27.480 1.00 94.44 542 ALA A N 1
ATOM 4239 C CA . ALA A 1 542 ? -1.021 7.484 26.156 1.00 94.44 542 ALA A CA 1
ATOM 4240 C C . ALA A 1 542 ? -0.749 8.820 25.444 1.00 94.44 542 ALA A C 1
ATOM 4242 O O . ALA A 1 542 ? 0.158 8.913 24.616 1.00 94.44 542 ALA A O 1
ATOM 4243 N N . GLY A 1 543 ? -1.545 9.845 25.750 1.00 96.69 543 GLY A N 1
ATOM 4244 C CA . GLY A 1 543 ? -1.695 11.048 24.941 1.00 96.69 543 GLY A CA 1
ATOM 4245 C C . GLY A 1 543 ? -2.709 10.850 23.796 1.00 96.69 543 GLY A C 1
ATOM 4246 O O . GLY A 1 543 ? -2.812 9.743 23.253 1.00 96.69 543 GLY A O 1
ATOM 4247 N N . PRO A 1 544 ? -3.413 11.917 23.358 1.00 95.31 544 PRO A N 1
ATOM 4248 C CA . PRO A 1 544 ? -4.442 11.839 22.315 1.00 95.31 544 PRO A CA 1
ATOM 4249 C C . PRO A 1 544 ? -3.975 11.160 21.024 1.00 95.31 544 PRO A C 1
ATOM 4251 O O . PRO A 1 544 ? -4.652 10.276 20.509 1.00 95.31 544 PRO A O 1
ATOM 4254 N N . MET A 1 545 ? -2.788 11.529 20.525 1.00 93.81 545 MET A N 1
ATOM 4255 C CA . MET A 1 545 ? -2.249 11.016 19.259 1.00 93.81 545 MET A CA 1
ATOM 4256 C C . MET A 1 545 ? -1.972 9.507 19.310 1.00 93.81 545 MET A C 1
ATOM 4258 O O . MET A 1 545 ? -2.382 8.776 18.412 1.00 93.81 545 MET A O 1
ATOM 4262 N N . ALA A 1 546 ? -1.299 9.022 20.358 1.00 93.69 546 ALA A N 1
ATOM 4263 C CA . ALA A 1 546 ? -0.973 7.601 20.474 1.00 93.69 546 ALA A CA 1
ATOM 4264 C C . ALA A 1 546 ? -2.228 6.745 20.703 1.00 93.69 546 ALA A C 1
ATOM 4266 O O . ALA A 1 546 ? -2.298 5.614 20.221 1.00 93.69 546 ALA A O 1
ATOM 4267 N N . MET A 1 547 ? -3.225 7.298 21.403 1.00 95.94 547 MET A N 1
ATOM 4268 C CA . MET A 1 547 ? -4.519 6.655 21.593 1.00 95.94 547 MET A CA 1
ATOM 4269 C C . MET A 1 547 ? -5.237 6.446 20.255 1.00 95.94 547 MET A C 1
ATOM 4271 O O . MET A 1 547 ? -5.584 5.312 19.923 1.00 95.94 547 MET A O 1
ATOM 4275 N N . VAL A 1 548 ? -5.429 7.509 19.465 1.00 95.88 548 VAL A N 1
ATOM 4276 C CA . VAL A 1 548 ? -6.155 7.394 18.188 1.00 95.88 548 VAL A CA 1
ATOM 4277 C C . VAL A 1 548 ? -5.389 6.600 17.143 1.00 95.88 548 VAL A C 1
ATOM 4279 O O . VAL A 1 548 ? -6.008 5.898 16.356 1.00 95.88 548 VAL A O 1
ATOM 4282 N N . GLU A 1 549 ? -4.056 6.647 17.150 1.00 94.06 549 GLU A N 1
ATOM 4283 C CA . GLU A 1 549 ? -3.238 5.804 16.281 1.00 94.06 549 GLU A CA 1
ATOM 4284 C C . GLU A 1 549 ? -3.447 4.321 16.599 1.00 94.06 549 GLU A C 1
ATOM 4286 O O . GLU A 1 549 ? -3.646 3.513 15.696 1.00 94.06 549 GLU A O 1
ATOM 4291 N N . GLY A 1 550 ? -3.430 3.956 17.883 1.00 91.56 550 GLY A N 1
ATOM 4292 C CA . GLY A 1 550 ? -3.652 2.576 18.298 1.00 91.56 550 GLY A CA 1
ATOM 4293 C C . GLY A 1 550 ? -5.063 2.082 17.965 1.00 91.56 550 GLY A C 1
ATOM 4294 O O . GLY A 1 550 ? -5.209 0.964 17.473 1.00 91.56 550 GLY A O 1
ATOM 4295 N N . ILE A 1 551 ? -6.082 2.927 18.165 1.00 92.44 551 ILE A N 1
ATOM 4296 C CA . ILE A 1 551 ? -7.464 2.630 17.759 1.00 92.44 551 ILE A CA 1
ATOM 4297 C C . ILE A 1 551 ? -7.556 2.507 16.233 1.00 92.44 551 ILE A C 1
ATOM 4299 O O . ILE A 1 551 ? -8.099 1.528 15.740 1.00 92.44 551 ILE A O 1
ATOM 4303 N N . GLY A 1 552 ? -6.985 3.446 15.477 1.00 90.31 552 GLY A N 1
ATOM 4304 C CA . GLY A 1 552 ? -7.007 3.439 14.013 1.00 90.31 552 GLY A CA 1
ATOM 4305 C C . GLY A 1 552 ? -6.366 2.190 13.411 1.00 90.31 552 GLY A C 1
ATOM 4306 O O . GLY A 1 552 ? -6.979 1.545 12.565 1.00 90.31 552 GLY A O 1
ATOM 4307 N N . ASN A 1 553 ? -5.193 1.786 13.911 1.00 87.94 553 ASN A N 1
ATOM 4308 C CA . ASN A 1 553 ? -4.538 0.535 13.511 1.00 87.94 553 ASN A CA 1
ATOM 4309 C C . ASN A 1 553 ? -5.419 -0.690 13.827 1.00 87.94 553 ASN A C 1
ATOM 4311 O O . ASN A 1 553 ? -5.532 -1.609 13.020 1.00 87.94 553 ASN A O 1
ATOM 4315 N N . PHE A 1 554 ? -6.069 -0.705 14.997 1.00 85.12 554 PHE A N 1
ATOM 4316 C CA . PHE A 1 554 ? -6.974 -1.790 15.386 1.00 85.12 554 PHE A CA 1
ATOM 4317 C C . PHE A 1 554 ? -8.245 -1.851 14.537 1.00 85.12 554 PHE A C 1
ATOM 4319 O O . PHE A 1 554 ? -8.750 -2.937 14.282 1.00 85.12 554 PHE A O 1
ATOM 4326 N N . LEU A 1 555 ? -8.771 -0.709 14.098 1.00 83.12 555 LEU A N 1
ATOM 4327 C CA . LEU A 1 555 ? -9.953 -0.640 13.236 1.00 83.12 555 LEU A CA 1
ATOM 4328 C C . LEU A 1 555 ? -9.612 -0.836 11.750 1.00 83.12 555 LEU A C 1
ATOM 4330 O O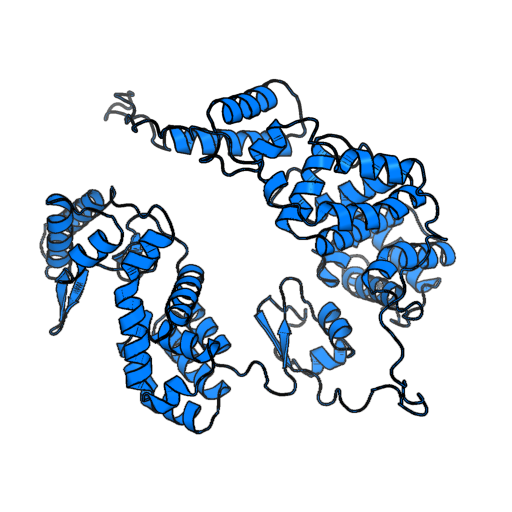 . LEU A 1 555 ? -10.514 -1.060 10.949 1.00 83.12 555 LEU A O 1
ATOM 4334 N N . GLY A 1 556 ? -8.322 -0.820 11.390 1.00 80.94 556 GLY A N 1
ATOM 4335 C CA . GLY A 1 556 ? -7.852 -1.023 10.014 1.00 80.94 556 GLY A CA 1
ATOM 4336 C C . GLY A 1 556 ? -7.905 0.250 9.175 1.00 80.94 556 GLY A C 1
ATOM 4337 O O . GLY A 1 556 ? -7.944 0.209 7.945 1.00 80.94 556 GLY A O 1
ATOM 4338 N N . TRP A 1 557 ? -7.966 1.400 9.842 1.00 86.38 557 TRP A N 1
ATOM 4339 C CA . TRP A 1 557 ? -8.097 2.721 9.232 1.00 86.38 557 TRP A CA 1
ATOM 4340 C C . TRP A 1 557 ? -6.744 3.337 8.854 1.00 86.38 557 TRP A C 1
ATOM 4342 O O . TRP A 1 557 ? -6.685 4.166 7.946 1.00 86.38 557 TRP A O 1
ATOM 4352 N N . LEU A 1 558 ? -5.671 2.893 9.512 1.00 85.00 558 LEU A N 1
ATOM 4353 C CA . LEU A 1 558 ? -4.266 3.236 9.263 1.00 85.00 558 LEU A CA 1
ATOM 4354 C C . LEU A 1 558 ? -3.506 1.966 8.881 1.00 85.00 558 LEU A C 1
ATOM 4356 O O . LEU A 1 558 ? -2.632 2.071 7.990 1.00 85.00 558 LEU A O 1
#

Sequence (558 aa):
MSEQIRDKLFNKLLGHERHKPNFYPDKNGNATIGVGYTPVVKGQGGVWKVRPEAEADFKAAGITLSKTHKQAFEELAYAKNNPKAKDAAERQKKATDQLGDIAIRDDKQAKALSGREIDASIAHAEKTLGKNRFDGLDEKRKLAISGAAYQSPANVTKIGPDLVKAVDAKDWDKAAKVLEDSGKRLGDPSRYKSYGQDMRDPEAKGKIQASDGDNLWSMSKRLGVSVDELRAANPDLNKNGDIRAGDYLTLPVNPEEKQPDKSEEKEPQPTEPPQEVEPEQLQELGADGQTFLERIGKPNARPALDIAAKEPGHWTKDEADTVIQDYQRFRRPESLNAWLRERTTEYFKHIHGEERAIRDWTGRIVGYRKISPFEHPGAPEPIFLQKTLVNLDAISKRLAPVFDADGMNNATKSMQQGLNLLNKEKMPRLKEDGDWGPITDFGFKKSVASHGTAKVDEGFALGRLQTLAEKPQQPEDLAKQTQTIFGPLYGSQEKGDDHALALQAGLNQIGPKYQSDWQELKQDGKIGPKTTDAFNRVSASAGPMAMVEGIGNFLGWL

Foldseek 3Di:
DDPVLLVVLLVLLCVVQPAFFAFDQDPVGATAHGSGHGQWDQDPVRQIDGDPCQQVLCVQLVHHDDPLLVVLSVLLSVLVRCVPDPCSVVSPVSSRVSRGPGTRDDSSSSSSNCVVLLVVLLVLLCVLQPVVLLVPDDSLLSSLSSSLSSVPSPLSNVLSVQLNVCSVVVVLLSNLVSQQVSCVVVVRNPSSNSSSLSSDDCPPPFKHFAAQLDFLVLVCLVLVHDSVLQCVQPVVADPLRDDHGGDMTGHRPDPPPDDPDPDDDDDDDDDDDDDDDDDPDPPPQDPQLVVLLVCLPDDQPQVLLLLLVPQLQQDAPVSLVSLVCVLVPDDDPVQQNVSSVVSSVSNCCNQQNDDDQDADPVRDRPGDPGDPGDHHPPDHDDGPLVVQPPPSNVLSNVCSNVCVVCPQQLLLLLLLQLLCLQCVPPGRRDDSGSDCHSRSSSSLSVCCRPPNSLLSLLSSLLSLQLVVLVDQDAQVRCLVSLCVSCVVSSDDPPPDLVSQLLLLVLLQQCQVVQDVPDDRDDSPSGRHPVSSVSSNSCCVRCNSSSSSSSSCSVNSSD